Protein AF-A0AAE0L3C0-F1 (afdb_monomer)

pLDDT: mean 71.01, std 25.77, range [21.53, 97.56]

Organism: NCBI:txid36881

Secondary structure (DSSP, 8-state):
-----HHHHHHHHHHHHHHHHHHHHSSSTT-------------PPPP-----------------S---PPP--------------------------------------------PPPEE-TTT--EE---TTT--B--TT-TTS-B--S-PEEHHHHH--TT---EE-HHHHHHHHHHHHHHTTTT-PPPBPS-TT---B--HHHHTTTS-HHHHHHHHHHHHHHTEEE-TTT--EEE----HHHHHHHHH---HHHHHHHHHS-HHHHHHHHHHHHHHHTTSS-HHHHHHHHHHHTTTT--TTS-TTS--HHHHHIIIIIHHHT--SHHHHHHHHHHHHHHS-EEE-SSSTT-EEETTT--BS--TTS-HHHHHHHH--SS-EEE-TTT--EEE--SS-SEEE-TTS-EEE----TT----------------------

InterPro domains:
  IPR013083 Zinc finger, RING/FYVE/PHD-type [G3DSA:3.30.40.10] (114-226)
  IPR031127 E3 ubiquitin ligase RBR family [PTHR11685] (67-419)
  IPR044066 TRIAD supradomain [PS51873] (140-441)

Foldseek 3Di:
DDDDDPVVVVVLLVVVLVLLVVLVVLLVVLDDDDDDDDDDDDDDDDDDDDDDDDDDDDDDDDDDDDDDDDDDDDDDDDDDDDDDDDDDDDDDDDDDDDDDDDDDDDDDDDDDDDQDDWDAALQQRDTARPDPQVDFGDRVVPVPDTQNDPDWDAPCLFQVDPPQRHTHGLVSLQVLLLVVLVVLQLQLDFDADSHPPGRGGGFLVRSVVSYDVVSNVRSLVSLQNNQWAQDPPPRDIGGLFCDQVLLVCCSVCVDVVNSVVLSPQDPVLNVLLSVQSSCLLRVVHALLRSLVSLQVSLVVPDDPPDDQLAGDPVSVVCLSGPSLSSRNGSSSSSRNNSSNCQRNQFAADPVGRVWTARNQLRDTHDDPPDDSVRVCCVVCVDPQWDADPPPRRIDGDPDDAQWDQDSNRDIDGHDPPPVPPPPCPPPVPPVDDPDDDDDDD

Structure (mmCIF, N/CA/C/O backbone):
data_AF-A0AAE0L3C0-F1
#
_entry.id   AF-A0AAE0L3C0-F1
#
loop_
_atom_site.group_PDB
_atom_site.id
_atom_site.type_symbol
_atom_site.label_atom_id
_atom_site.label_alt_id
_atom_site.label_comp_id
_atom_site.label_asym_id
_atom_site.label_entity_id
_atom_site.label_seq_id
_atom_site.pdbx_PDB_ins_code
_atom_site.Cartn_x
_atom_site.Cartn_y
_atom_site.Cartn_z
_atom_site.occupancy
_atom_site.B_iso_or_equiv
_atom_site.auth_seq_id
_atom_site.auth_comp_id
_atom_site.auth_asym_id
_atom_site.auth_atom_id
_atom_site.pdbx_PDB_model_num
ATOM 1 N N . MET A 1 1 ? 23.518 35.040 -8.557 1.00 35.50 1 MET A N 1
ATOM 2 C CA . MET A 1 1 ? 23.294 33.969 -7.565 1.00 35.50 1 MET A CA 1
ATOM 3 C C . MET A 1 1 ? 22.701 34.643 -6.349 1.00 35.50 1 MET A C 1
ATOM 5 O O . MET A 1 1 ? 23.442 35.248 -5.585 1.00 35.50 1 MET A O 1
ATOM 9 N N . ASP A 1 2 ? 21.377 34.638 -6.245 1.00 33.22 2 ASP A N 1
ATOM 10 C CA . ASP A 1 2 ? 20.676 35.352 -5.181 1.00 33.22 2 ASP A CA 1
ATOM 11 C C . ASP A 1 2 ? 20.771 34.551 -3.884 1.00 33.22 2 ASP A C 1
ATOM 13 O O . ASP A 1 2 ? 20.356 33.393 -3.803 1.00 33.22 2 ASP A O 1
ATOM 17 N N . THR A 1 3 ? 21.385 35.152 -2.872 1.00 32.94 3 THR A N 1
ATOM 18 C CA . THR A 1 3 ? 21.560 34.553 -1.555 1.00 32.94 3 THR A CA 1
ATOM 19 C C . THR A 1 3 ? 20.223 34.570 -0.816 1.00 32.94 3 THR A C 1
ATOM 21 O O . THR A 1 3 ? 19.695 35.614 -0.437 1.00 32.94 3 THR A O 1
ATOM 24 N N . VAL A 1 4 ? 19.635 33.388 -0.620 1.00 37.94 4 VAL A N 1
ATOM 25 C CA . VAL A 1 4 ? 18.391 33.230 0.142 1.00 37.94 4 VAL A CA 1
ATOM 26 C C . VAL A 1 4 ? 18.637 33.623 1.602 1.00 37.94 4 VAL A C 1
ATOM 28 O O . VAL A 1 4 ? 19.515 33.078 2.269 1.00 37.94 4 VAL A O 1
ATOM 31 N N . SER A 1 5 ? 17.849 34.578 2.104 1.00 44.44 5 SER A N 1
ATOM 32 C CA . SER A 1 5 ? 17.976 35.108 3.465 1.00 44.44 5 SER A CA 1
ATOM 33 C C . SER A 1 5 ? 17.758 34.025 4.548 1.00 44.44 5 SER A C 1
ATOM 35 O O . SER A 1 5 ? 16.765 33.290 4.478 1.00 44.44 5 SER A O 1
ATOM 37 N N . PRO A 1 6 ? 18.607 33.946 5.596 1.00 40.56 6 PRO A N 1
ATOM 38 C CA . PRO A 1 6 ? 18.505 32.963 6.686 1.00 40.56 6 PRO A CA 1
ATOM 39 C C . PRO A 1 6 ? 17.155 32.947 7.424 1.00 40.56 6 PRO A C 1
ATOM 41 O O . PRO A 1 6 ? 16.765 31.932 8.005 1.00 40.56 6 PRO A O 1
ATOM 44 N N . THR A 1 7 ? 16.415 34.058 7.409 1.00 41.00 7 THR A N 1
ATOM 45 C CA . THR A 1 7 ? 15.085 34.173 8.027 1.00 41.00 7 THR A CA 1
ATOM 46 C C . THR A 1 7 ? 14.014 33.389 7.263 1.00 41.00 7 THR A C 1
ATOM 48 O O . THR A 1 7 ? 13.140 32.794 7.895 1.00 41.00 7 THR A O 1
ATOM 51 N N . ASN A 1 8 ? 14.127 33.282 5.932 1.00 46.22 8 ASN A N 1
ATOM 52 C CA . ASN A 1 8 ? 13.230 32.451 5.118 1.00 46.22 8 ASN A CA 1
ATOM 53 C C . ASN A 1 8 ? 13.437 30.955 5.387 1.00 46.22 8 ASN A C 1
ATOM 55 O O . ASN A 1 8 ? 12.475 30.189 5.384 1.00 46.22 8 ASN A O 1
ATOM 59 N N . VAL A 1 9 ? 14.667 30.543 5.709 1.00 40.47 9 VAL A N 1
ATOM 60 C CA . VAL A 1 9 ? 14.992 29.145 6.032 1.00 40.47 9 VAL A CA 1
ATOM 61 C C . VAL A 1 9 ? 14.349 28.716 7.357 1.00 40.47 9 VAL A C 1
ATOM 63 O O . VAL A 1 9 ? 13.777 27.630 7.442 1.00 40.47 9 VAL A O 1
ATOM 66 N N . LYS A 1 10 ? 14.358 29.579 8.385 1.00 39.03 10 LYS A N 1
ATOM 67 C CA . LYS A 1 10 ? 13.731 29.283 9.690 1.00 39.03 10 LYS A CA 1
ATOM 68 C C . LYS A 1 10 ? 12.203 29.211 9.613 1.00 39.03 10 LYS A C 1
ATOM 70 O O . LYS A 1 10 ? 11.610 28.311 10.206 1.00 39.03 10 LYS A O 1
ATOM 75 N N . HIS A 1 11 ? 11.569 30.115 8.863 1.00 41.06 11 HIS A N 1
ATOM 76 C CA . 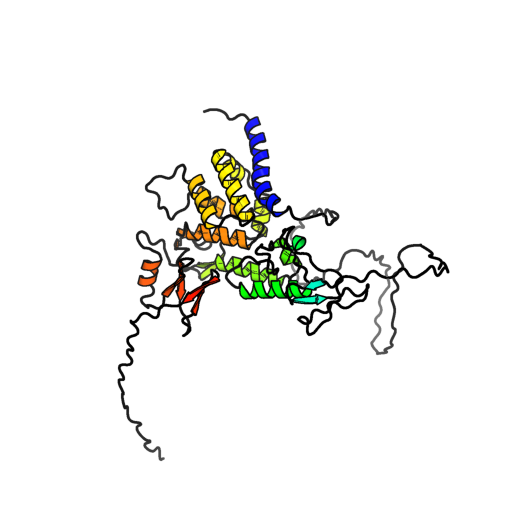HIS A 1 11 ? 10.115 30.101 8.671 1.00 41.06 11 HIS A CA 1
ATOM 77 C C . HIS A 1 11 ? 9.660 28.865 7.879 1.00 41.06 11 HIS A C 1
ATOM 79 O O . HIS A 1 11 ? 8.698 28.194 8.254 1.00 41.06 11 HIS A O 1
ATOM 85 N N . ALA A 1 12 ? 10.398 28.500 6.828 1.00 38.84 12 ALA A N 1
ATOM 86 C CA . ALA A 1 12 ? 10.096 27.319 6.028 1.00 38.84 12 ALA A CA 1
ATOM 87 C C . ALA A 1 12 ? 10.355 26.000 6.793 1.00 38.84 12 ALA A C 1
ATOM 89 O O . ALA A 1 12 ? 9.597 25.040 6.653 1.00 38.84 12 ALA A O 1
ATOM 90 N N . ALA A 1 13 ? 11.360 25.956 7.679 1.00 35.62 13 ALA A N 1
ATOM 91 C CA . ALA A 1 13 ? 11.596 24.814 8.567 1.00 35.62 13 ALA A CA 1
ATOM 92 C C . ALA A 1 13 ? 10.444 24.590 9.571 1.00 35.62 13 ALA A C 1
ATOM 94 O O . ALA A 1 13 ? 10.056 23.443 9.809 1.00 35.62 13 ALA A O 1
ATOM 95 N N . ALA A 1 14 ? 9.852 25.662 10.113 1.00 41.66 14 ALA A N 1
ATOM 96 C CA . ALA A 1 14 ? 8.689 25.579 11.001 1.00 41.66 14 ALA A CA 1
ATOM 97 C C . ALA A 1 14 ? 7.434 25.051 10.273 1.00 41.66 14 ALA A C 1
ATOM 99 O O . ALA A 1 14 ? 6.767 24.147 10.775 1.00 41.66 14 ALA A O 1
ATOM 100 N N . GLN A 1 15 ? 7.175 25.524 9.048 1.00 47.00 15 GLN A N 1
ATOM 101 C CA . GLN A 1 15 ? 6.066 25.053 8.203 1.00 47.00 15 GLN A CA 1
ATOM 102 C C . GLN A 1 15 ? 6.224 23.591 7.745 1.00 47.00 15 GLN A C 1
ATOM 104 O O . GLN A 1 15 ? 5.238 22.903 7.492 1.00 47.00 15 GLN A O 1
ATOM 109 N N . ASN A 1 16 ? 7.452 23.073 7.672 1.00 47.00 16 ASN A N 1
ATOM 110 C CA . ASN A 1 16 ? 7.720 21.679 7.305 1.00 47.00 16 ASN A CA 1
ATOM 111 C C . ASN A 1 16 ? 7.641 20.704 8.472 1.00 47.00 16 ASN A C 1
ATOM 113 O O . ASN A 1 16 ? 7.189 19.570 8.298 1.00 47.00 16 ASN A O 1
ATOM 117 N N . LEU A 1 17 ? 8.029 21.152 9.666 1.00 51.94 17 LEU A N 1
ATOM 118 C CA . LEU A 1 17 ? 7.668 20.447 10.883 1.00 51.94 17 LEU A CA 1
ATOM 119 C C . LEU A 1 17 ? 6.146 20.334 10.953 1.00 51.94 17 LEU A C 1
ATOM 121 O O . LEU A 1 17 ? 5.651 19.292 11.341 1.00 51.94 17 LEU A O 1
ATOM 125 N N . GLU A 1 18 ? 5.411 21.340 10.481 1.00 55.69 18 GLU A N 1
ATOM 126 C CA . GLU A 1 18 ? 3.962 21.286 10.325 1.00 55.69 18 GLU A CA 1
ATOM 127 C C . GLU A 1 18 ? 3.495 20.425 9.141 1.00 55.69 18 GLU A C 1
ATOM 129 O O . GLU A 1 18 ? 2.480 19.772 9.277 1.00 55.69 18 GLU A O 1
ATOM 134 N N . LEU A 1 19 ? 4.214 20.292 8.021 1.00 55.31 19 LEU A N 1
ATOM 135 C CA . LEU A 1 19 ? 3.891 19.310 6.971 1.00 55.31 19 LEU A CA 1
ATOM 136 C C . LEU A 1 19 ? 3.976 17.873 7.503 1.00 55.31 19 LEU A C 1
ATOM 138 O O . LEU A 1 19 ? 2.984 17.144 7.466 1.00 55.31 19 LEU A O 1
ATOM 142 N N . VAL A 1 20 ? 5.132 17.512 8.059 1.00 55.72 20 VAL A N 1
ATOM 143 C CA . VAL A 1 20 ? 5.413 16.203 8.668 1.00 55.72 20 VAL A CA 1
ATOM 144 C C . VAL A 1 20 ? 4.482 15.949 9.854 1.00 55.72 20 VAL A C 1
ATOM 146 O O . VAL A 1 20 ? 3.789 14.931 9.898 1.00 55.72 20 VAL A O 1
ATOM 149 N N . ARG A 1 21 ? 4.364 16.919 10.770 1.00 59.72 21 ARG A N 1
ATOM 150 C CA . ARG A 1 21 ? 3.410 16.840 11.881 1.00 59.72 21 ARG A CA 1
ATOM 151 C C . ARG A 1 21 ? 1.981 16.867 11.404 1.00 59.72 21 ARG A C 1
ATOM 153 O O . ARG A 1 21 ? 1.177 16.308 12.099 1.00 59.72 21 ARG A O 1
ATOM 160 N N . SER A 1 22 ? 1.606 17.473 10.287 1.00 60.03 22 SER A N 1
ATOM 161 C CA . SER A 1 22 ? 0.200 17.490 9.868 1.00 60.03 22 SER A CA 1
ATOM 162 C C . SER A 1 22 ? -0.225 16.187 9.210 1.00 60.03 22 SER A C 1
ATOM 164 O O . SER A 1 22 ? -1.389 15.827 9.319 1.00 60.03 22 SER A O 1
ATOM 166 N N . ILE A 1 23 ? 0.704 15.468 8.570 1.00 55.38 23 ILE A N 1
ATOM 167 C CA . ILE A 1 23 ? 0.464 14.091 8.128 1.00 55.38 23 ILE A CA 1
ATOM 168 C C . ILE A 1 23 ? 0.287 13.194 9.365 1.00 55.38 23 ILE A C 1
ATOM 170 O O . ILE A 1 23 ? -0.651 12.407 9.403 1.00 55.38 23 ILE A O 1
ATOM 174 N N . SER A 1 24 ? 1.107 13.385 10.406 1.00 55.22 24 SER A N 1
ATOM 175 C CA . SER A 1 24 ? 1.053 12.600 11.652 1.00 55.22 24 SER A CA 1
ATOM 176 C C . SER A 1 24 ? -0.049 13.029 12.652 1.00 55.22 24 SER A C 1
ATOM 178 O O . SER A 1 24 ? -0.658 12.189 13.301 1.00 55.22 24 SER A O 1
ATOM 180 N N . ALA A 1 25 ? -0.372 14.317 12.771 1.00 51.72 25 ALA A N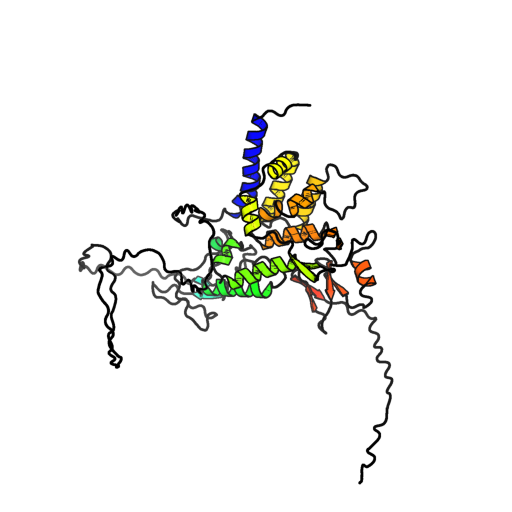 1
ATOM 181 C CA . ALA A 1 25 ? -1.296 14.887 13.763 1.00 51.72 25 ALA A CA 1
ATOM 182 C C . ALA A 1 25 ? -2.756 14.811 13.319 1.00 51.72 25 ALA A C 1
ATOM 184 O O . ALA A 1 25 ? -3.651 14.761 14.157 1.00 51.72 25 ALA A O 1
ATOM 185 N N . ASP A 1 26 ? -3.012 14.768 12.009 1.00 53.69 26 ASP A N 1
ATOM 186 C CA . ASP A 1 26 ? -4.341 14.423 11.509 1.00 53.69 26 ASP A CA 1
ATOM 187 C C . ASP A 1 26 ? -4.672 12.943 11.761 1.00 53.69 26 ASP A C 1
ATOM 189 O O . ASP A 1 26 ? -5.851 12.611 11.817 1.00 53.69 26 ASP A O 1
ATOM 193 N N . GLN A 1 27 ? -3.670 12.074 11.967 1.00 52.19 27 GLN A N 1
ATOM 194 C CA . GLN A 1 27 ? -3.889 10.685 12.385 1.00 52.19 27 GLN A CA 1
ATOM 195 C C . GLN A 1 27 ? -4.180 10.564 13.889 1.00 52.19 27 GLN A C 1
ATOM 197 O O . GLN A 1 27 ? -4.750 9.566 14.303 1.00 52.19 27 GLN A O 1
ATOM 202 N N . THR A 1 28 ? -3.797 11.523 14.742 1.00 52.44 28 THR A N 1
ATOM 203 C CA . THR A 1 28 ? -3.913 11.409 16.216 1.00 52.44 28 THR A CA 1
ATOM 204 C C . THR A 1 28 ? -5.085 12.175 16.839 1.00 52.44 28 THR A C 1
ATOM 206 O O . THR A 1 28 ? -5.247 12.138 18.059 1.00 52.44 28 THR A O 1
ATOM 209 N N . ARG A 1 29 ? -5.938 12.838 16.044 1.00 48.75 29 ARG A N 1
ATOM 210 C CA . ARG A 1 29 ? -7.023 13.712 16.541 1.00 48.75 29 ARG A CA 1
ATOM 211 C C . ARG A 1 29 ? -8.196 13.017 17.262 1.00 48.75 29 ARG A C 1
ATOM 213 O O . ARG A 1 29 ? -9.108 13.721 17.677 1.00 48.75 29 ARG A O 1
ATOM 220 N N . GLY A 1 30 ? -8.157 11.702 17.487 1.00 43.91 30 GLY A N 1
ATOM 221 C CA . GLY A 1 30 ? -9.170 10.955 18.251 1.00 43.91 30 GLY A CA 1
ATOM 222 C C . GLY A 1 30 ? -8.832 10.643 19.719 1.00 43.91 30 GLY A C 1
ATOM 223 O O . GLY A 1 30 ? -9.610 9.962 20.376 1.00 43.91 30 GLY A O 1
ATOM 224 N N . ASN A 1 31 ? -7.686 11.083 20.257 1.00 37.69 31 ASN A N 1
ATOM 225 C CA . ASN A 1 31 ? -7.240 10.646 21.588 1.00 37.69 31 ASN A CA 1
ATOM 226 C C . ASN A 1 31 ? -7.593 11.670 22.689 1.00 37.69 31 ASN A C 1
ATOM 228 O O . ASN A 1 31 ? -6.798 12.554 23.017 1.00 37.69 31 ASN A O 1
ATOM 232 N N . THR A 1 32 ? -8.787 11.565 23.275 1.00 37.44 32 THR A N 1
ATOM 233 C CA . THR A 1 32 ? -9.122 12.231 24.543 1.00 37.44 32 THR A CA 1
ATOM 234 C C . THR A 1 32 ? -8.369 11.550 25.694 1.00 37.44 32 THR A C 1
ATOM 236 O O . THR A 1 32 ? -8.568 10.384 26.005 1.00 37.44 32 THR A O 1
ATOM 239 N N . THR A 1 33 ? -7.443 12.307 26.285 1.00 35.31 33 THR A N 1
ATOM 240 C CA . THR A 1 33 ? -6.626 12.061 27.490 1.00 35.31 33 THR A CA 1
ATOM 241 C C . THR A 1 33 ? -6.939 10.814 28.338 1.00 35.31 33 THR A C 1
ATOM 243 O O . THR A 1 33 ? -7.758 10.873 29.254 1.00 35.31 33 THR A O 1
ATOM 246 N N . LEU A 1 34 ? -6.138 9.756 28.171 1.00 33.50 34 LEU A N 1
ATOM 247 C CA . LEU A 1 34 ? -5.686 8.919 29.289 1.00 33.50 34 LEU A CA 1
ATOM 248 C C . LEU A 1 34 ? -4.335 9.480 29.756 1.00 33.50 34 LEU A C 1
ATOM 250 O O . LEU A 1 34 ? -3.387 9.573 28.978 1.00 33.50 34 LEU A O 1
ATOM 254 N N . LYS A 1 35 ? -4.264 9.950 31.007 1.00 29.67 35 LYS A N 1
ATOM 255 C CA . LYS A 1 35 ? -3.024 10.456 31.614 1.00 29.67 35 LYS A CA 1
ATOM 256 C C . LYS A 1 35 ? -2.080 9.283 31.890 1.00 29.67 35 LYS A C 1
ATOM 258 O O . LYS A 1 35 ? -2.238 8.607 32.900 1.00 29.67 35 LYS A O 1
ATOM 263 N N . GLU A 1 36 ? -1.070 9.094 31.051 1.00 35.19 36 GLU A N 1
ATOM 264 C CA . GLU A 1 36 ? 0.116 8.313 31.414 1.00 35.19 36 GLU A CA 1
ATOM 265 C C . GLU A 1 36 ? 1.206 9.248 31.963 1.00 35.19 36 GLU A C 1
ATOM 267 O O . GLU A 1 36 ? 1.514 10.293 31.384 1.00 35.19 36 GLU A O 1
ATOM 272 N N . ALA A 1 37 ? 1.763 8.897 33.124 1.00 28.55 37 ALA A N 1
ATOM 273 C CA . ALA A 1 37 ? 2.851 9.631 33.763 1.00 28.55 37 ALA A CA 1
ATOM 274 C C . ALA A 1 37 ? 4.198 9.321 33.075 1.00 28.55 37 ALA A C 1
ATOM 276 O O . ALA A 1 37 ? 4.478 8.156 32.788 1.00 28.55 37 ALA A O 1
ATOM 277 N N . PRO A 1 38 ? 5.078 10.312 32.832 1.00 36.06 38 PRO A N 1
ATOM 278 C CA . PRO A 1 38 ? 6.334 10.063 32.132 1.00 36.06 38 PRO A CA 1
ATOM 279 C C . PRO A 1 38 ? 7.411 9.512 33.079 1.00 36.06 38 PRO A C 1
ATOM 281 O O . PRO A 1 38 ? 7.953 10.239 33.912 1.00 36.06 38 PRO A O 1
ATOM 284 N N . ALA A 1 39 ? 7.797 8.248 32.900 1.00 30.11 39 ALA A N 1
ATOM 285 C CA . ALA A 1 39 ? 9.027 7.703 33.471 1.00 30.11 39 ALA A CA 1
ATOM 286 C C . ALA A 1 39 ? 10.207 7.975 32.520 1.00 30.11 39 ALA A C 1
ATOM 288 O O . ALA A 1 39 ? 10.346 7.343 31.474 1.00 30.11 39 ALA A O 1
ATOM 289 N N . LYS A 1 40 ? 11.083 8.920 32.880 1.00 34.19 40 LYS A N 1
ATOM 290 C CA . LYS A 1 40 ? 12.388 9.099 32.222 1.00 34.19 40 LYS A CA 1
ATOM 291 C C . LYS A 1 40 ? 13.360 8.041 32.752 1.00 34.19 40 LYS A C 1
ATOM 293 O O . LYS A 1 40 ? 13.711 8.080 33.927 1.00 34.19 40 LYS A O 1
ATOM 298 N N . LYS A 1 41 ? 13.839 7.136 31.895 1.00 31.58 41 LYS A N 1
ATOM 299 C CA . LYS A 1 41 ? 15.049 6.337 32.152 1.00 31.58 41 LYS A CA 1
ATOM 300 C C . LYS A 1 41 ? 16.166 6.821 31.233 1.00 31.58 41 LYS A C 1
ATOM 302 O O . LYS A 1 41 ? 16.060 6.716 30.016 1.00 31.58 41 LYS A O 1
ATOM 307 N N . THR A 1 42 ? 17.230 7.342 31.832 1.00 29.23 42 THR A N 1
ATOM 308 C CA . THR A 1 42 ? 18.511 7.601 31.170 1.00 29.23 42 THR A CA 1
ATOM 309 C C . THR A 1 42 ? 19.367 6.352 31.353 1.00 29.23 42 THR A C 1
ATOM 311 O O . THR A 1 42 ? 19.624 5.957 32.488 1.00 29.23 42 THR A O 1
ATOM 314 N N . VAL A 1 43 ? 19.773 5.704 30.262 1.00 26.92 43 VAL A N 1
ATOM 315 C CA . VAL A 1 43 ? 20.733 4.592 30.294 1.00 26.92 43 VAL A CA 1
ATOM 316 C C . VAL A 1 43 ? 22.094 5.152 29.906 1.00 26.92 43 VAL A C 1
ATOM 318 O O . VAL A 1 43 ? 22.275 5.607 28.779 1.00 26.92 43 VAL A O 1
ATOM 321 N N . THR A 1 44 ? 23.040 5.130 30.840 1.00 26.84 44 THR A N 1
ATOM 322 C CA . THR A 1 44 ? 24.453 5.403 30.568 1.00 26.84 44 THR A CA 1
ATOM 323 C C . THR A 1 44 ? 25.146 4.062 30.354 1.00 26.84 44 THR A C 1
ATOM 325 O O . THR A 1 44 ? 25.133 3.218 31.248 1.00 26.84 44 THR A O 1
ATOM 328 N N . VAL A 1 45 ? 25.721 3.847 29.172 1.00 27.61 45 VAL A N 1
ATOM 329 C CA . VAL A 1 45 ? 26.538 2.664 28.870 1.00 27.61 45 VAL A CA 1
ATOM 330 C C . VAL A 1 45 ? 27.969 2.958 29.316 1.00 27.61 45 VAL A C 1
ATOM 332 O O . VAL A 1 45 ? 28.567 3.926 28.852 1.00 27.61 45 VAL A O 1
ATOM 335 N N . LEU A 1 46 ? 28.501 2.144 30.228 1.00 25.80 46 LEU A N 1
ATOM 336 C CA . LEU A 1 46 ? 29.930 2.081 30.534 1.00 25.80 46 LEU A CA 1
ATOM 337 C C . LEU A 1 46 ? 30.502 0.844 29.835 1.00 25.80 46 LEU A C 1
ATOM 339 O O . LEU A 1 46 ? 30.025 -0.268 30.058 1.00 25.80 46 LEU A O 1
ATOM 343 N N . GLU A 1 47 ? 31.500 1.053 28.981 1.00 27.69 47 GLU A N 1
ATOM 344 C CA . GLU A 1 47 ? 32.282 -0.016 28.358 1.00 27.69 47 GLU A CA 1
ATOM 345 C C . GLU A 1 47 ? 33.236 -0.638 29.389 1.00 27.69 47 GLU A C 1
ATOM 347 O O . GLU A 1 47 ? 33.897 0.075 30.147 1.00 27.69 47 GLU A O 1
ATOM 352 N N . ALA A 1 48 ? 33.318 -1.971 29.413 1.00 29.72 48 ALA A N 1
ATOM 353 C CA . ALA A 1 48 ? 34.308 -2.718 30.185 1.00 29.72 48 ALA A CA 1
ATOM 354 C C . ALA A 1 48 ? 35.374 -3.312 29.242 1.00 29.72 48 ALA A C 1
ATOM 356 O O . ALA A 1 48 ? 35.028 -3.743 28.138 1.00 29.72 48 ALA A O 1
ATOM 357 N N . PRO A 1 49 ? 36.658 -3.348 29.645 1.00 34.44 49 PRO A N 1
ATOM 358 C CA . PRO A 1 49 ? 37.744 -3.799 28.788 1.00 34.44 49 PRO A CA 1
ATOM 359 C C . PRO A 1 49 ? 37.861 -5.330 28.737 1.00 34.44 49 PRO A C 1
ATOM 361 O O . PRO A 1 49 ? 37.422 -6.055 29.627 1.00 34.44 49 PRO A O 1
ATOM 364 N N . ALA A 1 50 ? 38.486 -5.794 27.656 1.00 37.03 50 ALA A N 1
ATOM 365 C CA . ALA A 1 50 ? 38.659 -7.186 27.264 1.00 37.03 50 ALA A CA 1
ATOM 366 C C . ALA A 1 50 ? 39.514 -8.030 28.232 1.00 37.03 50 ALA A C 1
ATOM 368 O O . ALA A 1 50 ? 40.562 -7.581 28.694 1.00 37.03 50 ALA A O 1
ATOM 369 N N . GLY A 1 51 ? 39.137 -9.304 28.424 1.00 32.28 51 GLY A N 1
ATOM 370 C CA . GLY A 1 51 ? 40.037 -10.317 28.987 1.00 32.28 51 GLY A CA 1
ATOM 371 C C . GLY A 1 51 ? 39.393 -11.642 29.430 1.00 32.28 51 GLY A C 1
ATOM 372 O O . GLY A 1 51 ? 38.820 -11.707 30.504 1.00 32.28 51 GLY A O 1
ATOM 373 N N . HIS A 1 52 ? 39.609 -12.690 28.624 1.00 32.22 52 HIS A N 1
ATOM 374 C CA . HIS A 1 52 ? 39.735 -14.128 28.954 1.00 32.22 52 HIS A CA 1
ATOM 375 C C . HIS A 1 52 ? 38.563 -14.953 29.555 1.00 32.22 52 HIS A C 1
ATOM 377 O O . HIS A 1 52 ? 38.235 -14.895 30.731 1.00 32.22 52 HIS A O 1
ATOM 383 N N . SER A 1 53 ? 38.044 -15.834 28.683 1.00 34.50 53 SER A N 1
ATOM 384 C CA . SER A 1 53 ? 37.652 -17.253 28.844 1.00 34.50 53 SER A CA 1
ATOM 385 C C . SER A 1 53 ? 37.289 -17.829 30.227 1.00 34.50 53 SER A C 1
ATOM 387 O O . SER A 1 53 ? 38.175 -18.121 31.029 1.00 34.50 53 SER A O 1
ATOM 389 N N . SER A 1 54 ? 36.022 -18.227 30.399 1.00 30.86 54 SER A N 1
ATOM 390 C CA . SER A 1 54 ? 35.586 -19.623 30.643 1.00 30.86 54 SER A CA 1
ATOM 391 C C . SER A 1 54 ? 34.056 -19.701 30.743 1.00 30.86 54 SER A C 1
ATOM 393 O O . SER A 1 54 ? 33.404 -18.746 31.153 1.00 30.86 54 SER A O 1
ATOM 395 N N . GLY A 1 55 ? 33.482 -20.821 30.298 1.00 36.62 55 GLY A N 1
ATOM 396 C CA . GLY A 1 55 ? 32.044 -20.998 30.107 1.00 36.62 55 GLY A CA 1
ATOM 397 C C . GLY A 1 55 ? 31.205 -20.934 31.385 1.00 36.62 55 GLY A C 1
ATOM 398 O O . GLY A 1 55 ? 31.491 -21.615 32.363 1.00 36.62 55 GLY A O 1
ATOM 399 N N . MET A 1 56 ? 30.104 -20.184 31.315 1.00 26.12 56 MET A N 1
ATOM 400 C CA . MET A 1 56 ? 28.921 -20.333 32.164 1.00 26.12 56 MET A CA 1
ATOM 401 C C . MET A 1 56 ? 27.679 -20.023 31.321 1.00 26.12 56 MET A C 1
ATOM 403 O O . MET A 1 56 ? 27.598 -18.976 30.680 1.00 26.12 56 MET A O 1
ATOM 407 N N . GLN A 1 57 ? 26.705 -20.935 31.319 1.00 29.91 57 GLN A N 1
ATOM 408 C CA . GLN A 1 57 ? 25.353 -20.654 30.839 1.00 29.91 57 GLN A CA 1
ATOM 409 C C . GLN A 1 57 ? 24.649 -19.761 31.865 1.00 29.91 57 GLN A C 1
ATOM 411 O O . GLN A 1 57 ? 24.495 -20.145 33.023 1.00 29.91 57 GLN A O 1
ATOM 416 N N . VAL A 1 58 ? 24.200 -18.581 31.437 1.00 24.92 58 VAL A N 1
ATOM 417 C CA . VAL A 1 58 ? 23.346 -17.707 32.245 1.00 24.92 58 VAL A CA 1
ATOM 418 C C . VAL A 1 58 ? 21.918 -17.814 31.724 1.00 24.92 58 VAL A C 1
ATOM 420 O O . VAL A 1 58 ? 21.602 -17.347 30.633 1.00 24.92 58 VAL A O 1
ATOM 423 N N . VAL A 1 59 ? 21.046 -18.417 32.531 1.00 24.81 59 VAL A N 1
ATOM 424 C CA . VAL A 1 59 ? 19.592 -18.297 32.400 1.00 24.81 59 VAL A CA 1
ATOM 425 C C . VAL A 1 59 ? 19.183 -17.008 33.112 1.00 24.81 59 VAL A C 1
ATOM 427 O O . VAL A 1 59 ? 19.152 -16.955 34.340 1.00 24.81 59 VAL A O 1
ATOM 430 N N . THR A 1 60 ? 18.878 -15.947 32.367 1.00 24.84 60 THR A N 1
ATOM 431 C CA . THR A 1 60 ? 18.319 -14.712 32.932 1.00 24.84 60 THR A CA 1
ATOM 432 C C . THR A 1 60 ? 16.792 -14.796 32.981 1.00 24.84 60 THR A C 1
ATOM 434 O O . THR A 1 60 ? 16.099 -14.592 31.989 1.00 24.84 60 THR A O 1
ATOM 437 N N . ARG A 1 61 ? 16.238 -15.057 34.173 1.00 23.75 61 ARG A N 1
ATOM 438 C CA . ARG A 1 61 ? 14.863 -14.656 34.515 1.00 23.75 61 ARG A CA 1
ATOM 439 C C . ARG A 1 61 ? 14.907 -13.225 35.050 1.00 23.75 61 ARG A C 1
ATOM 441 O O . ARG A 1 61 ? 15.600 -12.948 36.022 1.00 23.75 61 ARG A O 1
ATOM 448 N N . SER A 1 62 ? 14.180 -12.323 34.399 1.00 24.14 62 SER A N 1
ATOM 449 C CA . SER A 1 62 ? 14.041 -10.930 34.824 1.00 24.14 62 SER A CA 1
ATOM 450 C C . SER A 1 62 ? 13.091 -10.855 36.025 1.00 24.14 62 SER A C 1
ATOM 452 O O . SER A 1 62 ? 11.917 -11.198 35.904 1.00 24.14 62 SER A O 1
ATOM 454 N N . LEU A 1 63 ? 13.605 -10.443 37.187 1.00 26.62 63 LEU A N 1
ATOM 455 C CA . LEU A 1 63 ? 12.813 -10.042 38.350 1.00 26.62 63 LEU A CA 1
ATOM 456 C C . LEU A 1 63 ? 12.987 -8.533 38.550 1.00 26.62 63 LEU A C 1
ATOM 458 O O . LEU A 1 63 ? 14.099 -8.007 38.490 1.00 26.62 63 LEU A O 1
ATOM 462 N N . SER A 1 64 ? 11.864 -7.844 38.740 1.00 28.94 64 SER A N 1
ATOM 463 C CA . SER A 1 64 ? 11.767 -6.398 38.927 1.00 28.94 64 SER A CA 1
ATOM 464 C C . SER A 1 64 ? 12.466 -5.935 40.206 1.00 28.94 64 SER A C 1
ATOM 466 O O . SER A 1 64 ? 12.323 -6.529 41.272 1.00 28.94 64 SER A O 1
ATOM 468 N N . SER A 1 65 ? 13.211 -4.842 40.088 1.00 31.86 65 SER A N 1
ATOM 469 C CA . SER A 1 65 ? 14.079 -4.271 41.111 1.00 31.86 65 SER A CA 1
ATOM 470 C C . SER A 1 65 ? 13.321 -3.441 42.155 1.00 31.86 65 SER A C 1
ATOM 472 O O . SER A 1 65 ? 13.248 -2.232 41.989 1.00 31.86 65 SER A O 1
ATOM 474 N N . GLU A 1 66 ? 12.837 -4.053 43.237 1.00 34.97 66 GLU A N 1
ATOM 475 C CA . GLU A 1 66 ? 12.657 -3.397 44.548 1.00 34.97 66 GLU A CA 1
ATOM 476 C C . GLU A 1 66 ? 12.757 -4.443 45.674 1.00 34.97 66 GLU A C 1
ATOM 478 O O . GLU A 1 66 ? 11.761 -5.004 46.112 1.00 34.97 66 GLU A O 1
ATOM 483 N N . CYS A 1 67 ? 13.976 -4.735 46.140 1.00 24.48 67 CYS A N 1
ATOM 484 C CA . CYS A 1 67 ? 14.225 -5.350 47.450 1.00 24.48 67 CYS A CA 1
ATOM 485 C C . CYS A 1 67 ? 15.677 -5.083 47.874 1.00 24.48 67 CYS A C 1
ATOM 487 O O . CYS A 1 67 ? 16.618 -5.544 47.230 1.00 24.48 67 CYS A O 1
ATOM 489 N N . ARG A 1 68 ? 15.869 -4.329 48.964 1.00 24.92 68 ARG A N 1
ATOM 490 C CA . ARG A 1 68 ? 17.155 -4.236 49.672 1.00 24.92 68 ARG A CA 1
ATOM 491 C C . ARG A 1 68 ? 17.244 -5.410 50.646 1.00 24.92 68 ARG A C 1
ATOM 493 O O . ARG A 1 68 ? 16.483 -5.454 51.606 1.00 24.92 68 ARG A O 1
ATOM 500 N N . LEU A 1 69 ? 18.179 -6.327 50.413 1.00 22.67 69 LEU A N 1
ATOM 501 C CA . LEU A 1 69 ? 18.558 -7.366 51.370 1.00 22.67 69 LEU A CA 1
ATOM 502 C C . LEU A 1 69 ? 19.875 -6.972 52.042 1.00 22.67 69 LEU A C 1
ATOM 504 O O . LEU A 1 69 ? 20.884 -6.758 51.372 1.00 22.67 69 LEU A O 1
ATOM 508 N N . THR A 1 70 ? 19.854 -6.880 53.368 1.00 24.14 70 THR A N 1
ATOM 509 C CA . THR A 1 70 ? 21.051 -6.750 54.204 1.00 24.14 70 THR A CA 1
ATOM 510 C C . THR A 1 70 ? 21.545 -8.158 54.532 1.00 24.14 70 THR A C 1
ATOM 512 O O . THR A 1 70 ? 20.798 -8.947 55.105 1.00 24.14 70 THR A O 1
ATOM 515 N N . LEU A 1 71 ? 22.782 -8.492 54.159 1.00 23.19 71 LEU A N 1
ATOM 516 C CA . LEU A 1 71 ? 23.392 -9.788 54.465 1.00 23.19 71 LEU A CA 1
ATOM 517 C C . LEU A 1 71 ? 24.063 -9.750 55.846 1.00 23.19 71 LEU A C 1
ATOM 519 O O . LEU A 1 71 ? 24.882 -8.874 56.115 1.00 23.19 71 LEU A O 1
ATOM 523 N N . VAL A 1 72 ? 23.746 -10.732 56.692 1.00 25.03 72 VAL A N 1
ATOM 524 C CA . VAL A 1 72 ? 24.491 -11.068 57.917 1.00 25.03 72 VAL A CA 1
ATOM 525 C C . VAL A 1 72 ? 25.177 -12.420 57.677 1.00 25.03 72 VAL A C 1
ATOM 527 O O . VAL A 1 72 ? 24.519 -13.331 57.172 1.00 25.03 72 VAL A O 1
ATOM 530 N N . PRO A 1 73 ? 26.475 -12.589 57.987 1.00 26.55 73 PRO A N 1
ATOM 531 C CA . PRO A 1 73 ? 27.184 -13.828 57.688 1.00 26.55 73 PRO A CA 1
ATOM 532 C C . PRO A 1 73 ? 26.865 -14.915 58.726 1.00 26.55 73 PRO A C 1
ATOM 534 O O . PRO A 1 73 ? 27.169 -14.764 59.908 1.00 26.55 73 PRO A O 1
ATOM 537 N N . GLY A 1 74 ? 26.289 -16.032 58.275 1.00 26.53 74 GLY A N 1
ATOM 538 C CA . GLY A 1 74 ? 26.120 -17.261 59.055 1.00 26.53 74 GLY A CA 1
ATOM 539 C C . GLY A 1 74 ? 26.802 -18.442 58.362 1.00 26.53 74 GLY A C 1
ATOM 540 O O . GLY A 1 74 ? 26.609 -18.653 57.167 1.00 26.53 74 GLY A O 1
ATOM 541 N N . LYS A 1 75 ? 27.628 -19.185 59.110 1.00 27.28 75 LYS A N 1
ATOM 542 C CA . LYS A 1 75 ? 28.307 -20.421 58.680 1.00 27.28 75 LYS A CA 1
ATOM 543 C C . LYS A 1 75 ? 27.288 -21.510 58.313 1.00 27.28 75 LYS A C 1
ATOM 545 O O . LYS A 1 75 ? 26.331 -21.712 59.054 1.00 27.28 75 LYS A O 1
ATOM 550 N N . MET A 1 76 ? 27.535 -22.236 57.221 1.00 28.11 76 MET A N 1
ATOM 551 C CA . MET A 1 76 ? 26.796 -23.447 56.844 1.00 28.11 76 MET A CA 1
ATOM 552 C C . MET A 1 76 ? 27.570 -24.702 57.267 1.00 28.11 76 MET A C 1
ATOM 554 O O . MET A 1 76 ? 28.741 -24.844 56.921 1.00 28.11 76 MET A O 1
ATOM 558 N N . GLU A 1 77 ? 26.886 -25.618 57.950 1.00 33.53 77 GLU A N 1
ATOM 559 C CA . GLU A 1 77 ? 27.227 -27.045 58.032 1.00 33.53 77 GLU A CA 1
ATOM 560 C C . GLU A 1 77 ? 26.089 -27.868 57.394 1.00 33.53 77 GLU A C 1
ATOM 562 O O . GLU A 1 77 ? 24.950 -27.388 57.352 1.00 33.53 77 GLU A O 1
ATOM 567 N N . PRO A 1 78 ? 26.368 -29.069 56.850 1.00 36.97 78 PRO A N 1
ATOM 568 C CA . PRO A 1 78 ? 25.407 -29.825 56.057 1.00 36.97 78 PRO A CA 1
ATOM 569 C C . PRO A 1 78 ? 24.544 -30.736 56.939 1.00 36.97 78 PRO A C 1
ATOM 571 O O . PRO A 1 78 ? 25.061 -31.412 57.825 1.00 36.97 78 PRO A O 1
ATOM 574 N N . VAL A 1 79 ? 23.240 -30.811 56.657 1.00 33.47 79 VAL A N 1
ATOM 575 C CA . VAL A 1 79 ? 22.347 -31.821 57.247 1.00 33.47 79 VAL A CA 1
ATOM 576 C C . VAL A 1 79 ? 21.533 -32.504 56.150 1.00 33.47 79 VAL A C 1
ATOM 578 O O . VAL A 1 79 ? 20.984 -31.854 55.259 1.00 33.47 79 VAL A O 1
ATOM 581 N N . GLU A 1 80 ? 21.527 -33.833 56.240 1.00 33.53 80 GLU A N 1
ATOM 582 C CA . GLU A 1 80 ? 20.867 -34.820 55.388 1.00 33.53 80 GLU A CA 1
ATOM 583 C C . GLU A 1 80 ? 19.332 -34.743 55.376 1.00 33.53 80 GLU A C 1
ATOM 585 O O . GLU A 1 80 ? 18.677 -34.177 56.251 1.00 33.53 80 GLU A O 1
ATOM 590 N N . ALA A 1 81 ? 18.775 -35.368 54.340 1.00 37.62 81 ALA A N 1
ATOM 591 C CA . ALA A 1 81 ? 17.367 -35.414 53.984 1.00 37.62 81 ALA A CA 1
ATOM 592 C C . ALA A 1 81 ? 16.516 -36.363 54.851 1.00 37.62 81 ALA A C 1
ATOM 594 O O . ALA A 1 81 ? 16.895 -37.510 55.068 1.00 37.62 81 ALA A O 1
ATOM 595 N N . ALA A 1 82 ? 15.296 -35.930 55.196 1.00 32.78 82 ALA A N 1
ATOM 596 C CA . ALA A 1 82 ? 14.107 -36.781 55.350 1.00 32.78 82 ALA A CA 1
ATOM 597 C C . ALA A 1 82 ? 12.806 -35.935 55.324 1.00 32.78 82 ALA A C 1
ATOM 599 O O . ALA A 1 82 ? 12.859 -34.736 55.606 1.00 32.78 82 ALA A O 1
ATOM 600 N N . PRO A 1 83 ? 11.639 -36.517 54.966 1.00 47.19 83 PRO A N 1
ATOM 601 C CA . PRO A 1 83 ? 10.480 -35.778 54.459 1.00 47.19 83 PRO A CA 1
ATOM 602 C C . PRO A 1 83 ? 9.354 -35.625 55.491 1.00 47.19 83 PRO A C 1
ATOM 604 O O . PRO A 1 83 ? 8.953 -36.606 56.108 1.00 47.19 83 PRO A O 1
ATOM 607 N N . VAL A 1 84 ? 8.758 -34.430 55.607 1.00 32.44 84 VAL A N 1
ATOM 608 C CA . VAL A 1 84 ? 7.469 -34.232 56.300 1.00 32.44 84 VAL A CA 1
ATOM 609 C C . VAL A 1 84 ? 6.695 -33.062 55.671 1.00 32.44 84 VAL A C 1
ATOM 611 O O . VAL A 1 84 ? 7.166 -31.929 55.638 1.00 32.44 84 VAL A O 1
ATOM 614 N N . THR A 1 85 ? 5.481 -33.335 55.187 1.00 39.38 85 THR A N 1
ATOM 615 C CA . THR A 1 85 ? 4.431 -32.342 54.879 1.00 39.38 85 THR A CA 1
ATOM 616 C C . THR A 1 85 ? 3.906 -31.690 56.161 1.00 39.38 85 THR A C 1
ATOM 618 O O . THR A 1 85 ? 3.703 -32.412 57.138 1.00 39.38 85 THR A O 1
ATOM 621 N N . PRO A 1 86 ? 3.521 -30.400 56.155 1.00 36.66 86 PRO A N 1
ATOM 622 C CA . PRO A 1 86 ? 2.082 -30.143 56.290 1.00 36.66 86 PRO A CA 1
ATOM 623 C C . PRO A 1 86 ? 1.551 -28.892 55.565 1.00 36.66 86 PRO A C 1
ATOM 625 O O . PRO A 1 86 ? 2.256 -27.938 55.249 1.00 36.66 86 PRO A O 1
ATOM 628 N N . LYS A 1 87 ? 0.231 -28.931 55.360 1.00 36.59 87 LYS A N 1
ATOM 629 C CA . LYS A 1 87 ? -0.669 -27.840 54.970 1.00 36.59 87 LYS A CA 1
ATOM 630 C C . LYS A 1 87 ? -0.472 -26.594 55.842 1.00 36.59 87 LYS A C 1
ATOM 632 O O . LYS A 1 87 ? -0.585 -26.714 57.054 1.00 36.59 87 LYS A O 1
ATOM 637 N N . PHE A 1 88 ? -0.382 -25.418 55.224 1.00 28.30 88 PHE A N 1
ATOM 638 C CA . PHE A 1 88 ? -0.947 -24.177 55.765 1.00 28.30 88 PHE A CA 1
ATOM 639 C C . PHE A 1 88 ? -1.415 -23.280 54.615 1.00 28.30 88 PHE A C 1
ATOM 641 O O . PHE A 1 88 ? -0.649 -22.933 53.720 1.00 28.30 88 PHE A O 1
ATOM 648 N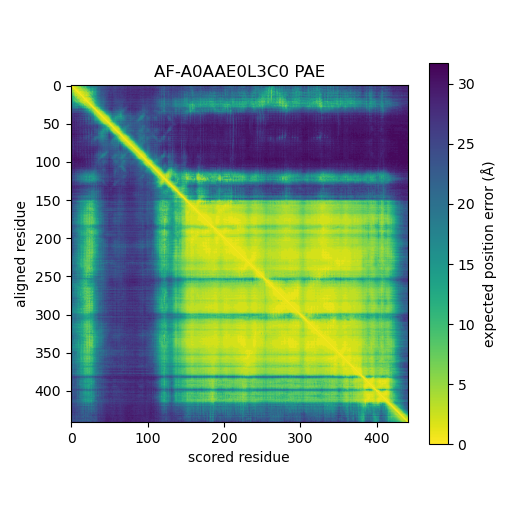 N . ALA A 1 89 ? -2.699 -22.929 54.650 1.00 32.28 89 ALA A N 1
ATOM 649 C CA . ALA A 1 89 ? -3.250 -21.812 53.906 1.00 32.28 89 ALA A CA 1
ATOM 650 C C . ALA A 1 89 ? -2.816 -20.521 54.610 1.00 32.28 89 ALA A C 1
ATOM 652 O O . ALA A 1 89 ? -3.085 -20.351 55.798 1.00 32.28 89 ALA A O 1
ATOM 653 N N . ALA A 1 90 ? -2.153 -19.625 53.884 1.00 26.09 90 ALA A N 1
ATOM 654 C CA . ALA A 1 90 ? -1.893 -18.265 54.333 1.00 26.09 90 ALA A CA 1
ATOM 655 C C . ALA A 1 90 ? -2.634 -17.305 53.399 1.00 26.09 90 ALA A C 1
ATOM 657 O O . ALA A 1 90 ? -2.274 -17.139 52.235 1.00 26.09 90 ALA A O 1
ATOM 658 N N . SER A 1 91 ? -3.703 -16.702 53.914 1.00 24.97 91 SER A N 1
ATOM 659 C CA . SER A 1 91 ? -4.348 -15.532 53.329 1.00 24.97 91 SER A CA 1
ATOM 660 C C . SER A 1 91 ? -3.448 -14.316 53.544 1.00 24.97 91 SER A C 1
ATOM 662 O O . SER A 1 91 ? -3.159 -13.954 54.685 1.00 24.97 91 SER A O 1
ATOM 664 N N . VAL A 1 92 ? -3.010 -13.681 52.460 1.00 22.27 92 VAL A N 1
ATOM 665 C CA . VAL A 1 92 ? -2.314 -12.391 52.506 1.00 22.27 92 VAL A CA 1
ATOM 666 C C . VAL A 1 92 ? -3.364 -11.286 52.438 1.00 22.27 92 VAL A C 1
ATOM 668 O O . VAL A 1 92 ? -3.995 -11.083 51.404 1.00 22.27 92 VAL A O 1
ATOM 671 N N . THR A 1 93 ? -3.549 -10.576 53.547 1.00 24.19 93 THR A N 1
ATOM 672 C CA . THR A 1 93 ? -4.327 -9.335 53.608 1.00 24.19 93 THR A CA 1
ATOM 673 C C . THR A 1 93 ? -3.375 -8.166 53.373 1.00 24.19 93 THR A C 1
ATOM 675 O O . THR A 1 93 ? -2.471 -7.935 54.173 1.00 24.19 93 THR A O 1
ATOM 678 N N . LEU A 1 94 ? -3.565 -7.428 52.278 1.00 21.53 94 LEU A N 1
ATOM 679 C CA . LEU A 1 94 ? -2.908 -6.142 52.040 1.00 21.53 94 LEU A CA 1
ATOM 680 C C . LEU A 1 94 ? -3.772 -5.032 52.648 1.00 21.53 94 LEU A C 1
ATOM 682 O O . LEU A 1 94 ? -4.873 -4.769 52.170 1.00 21.53 94 LEU A O 1
ATOM 686 N N . THR A 1 95 ? -3.277 -4.377 53.694 1.00 25.61 95 THR A N 1
ATOM 687 C CA . THR A 1 95 ? -3.846 -3.134 54.227 1.00 25.61 95 THR A CA 1
ATOM 688 C C . THR A 1 95 ? -3.105 -1.935 53.645 1.00 25.61 95 THR A C 1
ATOM 690 O O . THR A 1 95 ? -1.884 -1.831 53.744 1.00 25.61 95 THR A O 1
ATOM 693 N N . TYR A 1 96 ? -3.858 -1.006 53.057 1.00 22.47 96 TYR A N 1
ATOM 694 C CA . TYR A 1 96 ? -3.379 0.302 52.619 1.00 22.47 96 TYR A CA 1
ATOM 695 C C . TYR A 1 96 ? -4.322 1.374 53.175 1.00 22.47 96 TYR A C 1
ATOM 697 O O . TYR A 1 96 ? -5.507 1.372 52.860 1.00 22.47 96 TYR A O 1
ATOM 705 N N . GLY A 1 97 ? -3.783 2.306 53.965 1.00 29.80 97 GLY A N 1
ATOM 706 C CA . GLY A 1 97 ? -4.433 3.584 54.274 1.00 29.80 97 GLY A CA 1
ATOM 707 C C . GLY A 1 97 ? -5.326 3.612 55.520 1.00 29.80 97 GLY A C 1
ATOM 708 O O . GLY A 1 97 ? -6.341 2.933 55.616 1.00 29.80 97 GLY A O 1
ATOM 709 N N . ASN A 1 98 ? -4.956 4.483 56.460 1.00 36.78 98 ASN A N 1
ATOM 710 C CA . ASN A 1 98 ? -5.737 4.850 57.638 1.00 36.78 98 ASN A CA 1
ATOM 711 C C . ASN A 1 98 ? -7.002 5.634 57.250 1.00 36.78 98 ASN A C 1
ATOM 713 O O . ASN A 1 98 ? -6.930 6.852 57.093 1.00 36.78 98 ASN A O 1
ATOM 717 N N . GLN A 1 99 ? -8.159 4.973 57.189 1.00 25.98 99 GLN A N 1
ATOM 718 C CA . GLN A 1 99 ? -9.453 5.598 57.484 1.00 25.98 99 GLN A CA 1
ATOM 719 C C . GLN A 1 99 ? -10.358 4.605 58.218 1.00 25.98 99 GLN A C 1
ATOM 721 O O . GLN A 1 99 ? -10.709 3.548 57.703 1.00 25.98 99 GLN A O 1
ATOM 726 N N . VAL A 1 100 ? -10.731 4.969 59.444 1.00 26.48 100 VAL A N 1
ATOM 727 C CA . VAL A 1 100 ? -11.793 4.316 60.211 1.00 26.48 100 VAL A CA 1
ATOM 728 C C . VAL A 1 100 ? -13.117 4.834 59.657 1.00 26.48 100 VAL A C 1
ATOM 730 O O . VAL A 1 100 ? -13.467 5.991 59.881 1.00 26.48 100 VAL A O 1
ATOM 733 N N . VAL A 1 101 ? -13.841 3.997 58.915 1.00 25.62 101 VAL A N 1
ATOM 734 C CA . VAL A 1 101 ? -15.239 4.256 58.555 1.00 25.62 101 VAL A CA 1
ATOM 735 C C . VAL A 1 101 ? -16.109 3.572 59.604 1.00 25.62 101 VAL A C 1
ATOM 737 O O . VAL A 1 101 ? -16.132 2.348 59.706 1.00 25.62 101 VAL A O 1
ATOM 740 N N . VAL A 1 102 ? -16.790 4.376 60.416 1.00 26.88 102 VAL A N 1
ATOM 741 C CA . VAL A 1 102 ? -17.822 3.918 61.355 1.00 26.88 102 VAL A CA 1
ATOM 742 C C . VAL A 1 102 ? -19.100 3.643 60.548 1.00 26.88 102 VAL A C 1
ATOM 744 O O . VAL A 1 102 ? -19.453 4.481 59.713 1.00 26.88 102 VAL A O 1
ATOM 747 N N . PRO A 1 103 ? -19.817 2.522 60.751 1.00 27.80 103 PRO A N 1
ATOM 748 C CA . PRO A 1 103 ? -21.097 2.318 60.089 1.00 27.80 103 PRO A CA 1
ATOM 749 C C . PRO A 1 103 ? -22.147 3.243 60.717 1.00 27.80 103 PRO A C 1
ATOM 751 O O . PRO A 1 103 ? -22.443 3.159 61.905 1.00 27.80 103 PRO A O 1
ATOM 754 N N . SER A 1 104 ? -22.681 4.152 59.902 1.00 28.09 104 SER A N 1
ATOM 755 C CA . SER A 1 104 ? -23.832 4.993 60.229 1.00 28.09 104 SER A CA 1
ATOM 756 C C . SER A 1 104 ? -25.108 4.200 59.961 1.00 28.09 104 SER A C 1
ATOM 758 O O . SER A 1 104 ? -25.466 3.967 58.806 1.00 28.09 104 SER A O 1
ATOM 760 N N . GLU A 1 105 ? -25.795 3.800 61.028 1.00 34.47 105 GLU A N 1
ATOM 761 C CA . GLU A 1 105 ? -27.170 3.313 60.986 1.00 34.47 105 GLU A CA 1
ATOM 762 C C . GLU A 1 105 ? -28.095 4.484 60.640 1.00 34.47 105 GLU A C 1
ATOM 764 O O . GLU A 1 105 ? -28.406 5.317 61.484 1.00 34.47 105 GLU A O 1
ATOM 769 N N . ASN A 1 106 ? -28.507 4.577 59.377 1.00 31.22 106 ASN A N 1
ATOM 770 C CA . ASN A 1 106 ? -29.740 5.261 58.998 1.00 31.22 106 ASN A CA 1
ATOM 771 C C . ASN A 1 106 ? -30.227 4.721 57.650 1.00 31.22 106 ASN A C 1
ATOM 773 O O . ASN A 1 106 ? -29.734 5.091 56.584 1.00 31.22 106 ASN A O 1
ATOM 777 N N . CYS A 1 107 ? -31.207 3.817 57.720 1.00 33.03 107 CYS A N 1
ATOM 778 C CA . CYS A 1 107 ? -32.024 3.396 56.588 1.00 33.03 107 CYS A CA 1
ATOM 779 C C . CYS A 1 107 ? -32.908 4.570 56.146 1.00 33.03 107 CYS A C 1
ATOM 781 O O . CYS A 1 107 ? -33.994 4.776 56.682 1.00 33.03 107 CYS A O 1
ATOM 783 N N . GLY A 1 108 ? -32.424 5.343 55.175 1.00 31.33 108 GLY A N 1
ATOM 784 C CA . GLY A 1 108 ? -33.228 6.272 54.387 1.00 31.33 108 GLY A CA 1
ATOM 785 C C . GLY A 1 108 ? -33.659 5.609 53.079 1.00 31.33 108 GLY A C 1
ATOM 786 O O . GLY A 1 108 ? -32.813 5.186 52.299 1.00 31.33 108 GLY A O 1
ATOM 787 N N . GLU A 1 109 ? -34.974 5.493 52.907 1.00 30.80 109 GLU A N 1
ATOM 788 C CA . GLU A 1 109 ? -35.765 5.264 51.688 1.00 30.80 109 GLU A CA 1
ATOM 789 C C . GLU A 1 109 ? -35.014 4.887 50.394 1.00 30.80 109 GLU A C 1
ATOM 791 O O . GLU A 1 109 ? -34.296 5.679 49.778 1.00 30.80 109 GLU A O 1
ATOM 796 N N . ALA A 1 110 ? -35.282 3.665 49.923 1.00 30.73 110 ALA A N 1
ATOM 797 C CA . ALA A 1 110 ? -34.891 3.186 48.607 1.00 30.73 110 ALA A CA 1
ATOM 798 C C . ALA A 1 110 ? -35.477 4.088 47.505 1.00 30.73 110 ALA A C 1
ATOM 800 O O . ALA A 1 110 ? -36.679 4.079 47.238 1.00 30.73 110 ALA A O 1
ATOM 801 N N . LYS A 1 111 ? -34.611 4.848 46.826 1.00 30.69 111 LYS A N 1
ATOM 802 C CA . LYS A 1 111 ? -34.954 5.480 45.550 1.00 30.69 111 LYS A CA 1
ATOM 803 C C . LYS A 1 111 ? -35.228 4.384 44.524 1.00 30.69 111 LYS A C 1
ATOM 805 O O . LYS A 1 111 ? -34.377 3.531 44.284 1.00 30.69 111 LYS A O 1
ATOM 810 N N . VAL A 1 112 ? -36.410 4.444 43.916 1.00 32.94 112 VAL A N 1
ATOM 811 C CA . VAL A 1 112 ? -36.809 3.652 42.748 1.00 32.94 112 VAL A CA 1
ATOM 812 C C . VAL A 1 112 ? -35.690 3.717 41.705 1.00 32.94 112 VAL A C 1
ATOM 814 O O . VAL A 1 112 ? -35.358 4.795 41.209 1.00 32.94 112 VAL A O 1
ATOM 817 N N . ALA A 1 113 ? -35.071 2.571 41.418 1.00 37.97 113 ALA A N 1
ATOM 818 C CA . ALA A 1 113 ? -34.080 2.447 40.362 1.00 37.97 113 ALA A CA 1
ATOM 819 C C . ALA A 1 113 ? -34.768 2.743 39.023 1.00 37.97 113 ALA A C 1
ATOM 821 O O . ALA A 1 113 ? -35.719 2.058 38.656 1.00 37.97 113 ALA A O 1
ATOM 822 N N . GLN A 1 114 ? -34.313 3.776 38.310 1.00 40.66 114 GLN A N 1
ATOM 823 C CA . GLN A 1 114 ? -34.699 3.974 36.915 1.00 40.66 114 GLN A CA 1
ATOM 824 C C . GLN A 1 114 ? -34.299 2.725 36.124 1.00 40.66 114 GLN A C 1
ATOM 826 O O . GLN A 1 114 ? -33.138 2.315 36.155 1.00 40.66 114 GLN A O 1
ATOM 831 N N . GLU A 1 115 ? -35.269 2.115 35.446 1.00 44.47 115 GLU A N 1
ATOM 832 C CA . GLU A 1 115 ? -35.050 0.975 34.561 1.00 44.47 115 GLU A CA 1
ATOM 833 C C . GLU A 1 115 ? -34.050 1.375 33.468 1.00 44.47 115 GLU A C 1
ATOM 835 O O . GLU A 1 115 ? -34.300 2.276 32.665 1.00 44.47 115 GLU A O 1
ATOM 840 N N . ALA A 1 116 ? -32.877 0.739 33.463 1.00 52.19 116 ALA A N 1
ATOM 841 C CA . ALA A 1 116 ? -31.887 0.956 32.422 1.00 52.19 116 ALA A CA 1
ATOM 842 C C . ALA A 1 116 ? -32.421 0.383 31.102 1.00 52.19 116 ALA A C 1
ATOM 844 O O . ALA A 1 116 ? -32.731 -0.806 31.009 1.00 52.19 116 ALA A O 1
ATOM 845 N N . SER A 1 117 ? -32.512 1.226 30.073 1.00 51.62 117 SER A N 1
ATOM 846 C CA . SER A 1 117 ? -32.904 0.808 28.728 1.00 51.62 117 SER A CA 1
ATOM 847 C C . SER A 1 117 ? -31.946 -0.272 28.199 1.00 51.62 117 SER A C 1
ATOM 849 O O . SER A 1 117 ? -30.727 -0.081 28.299 1.00 51.62 117 SER A O 1
ATOM 851 N N . PRO A 1 118 ? -32.449 -1.373 27.616 1.00 61.56 118 PRO A N 1
ATOM 852 C CA . PRO 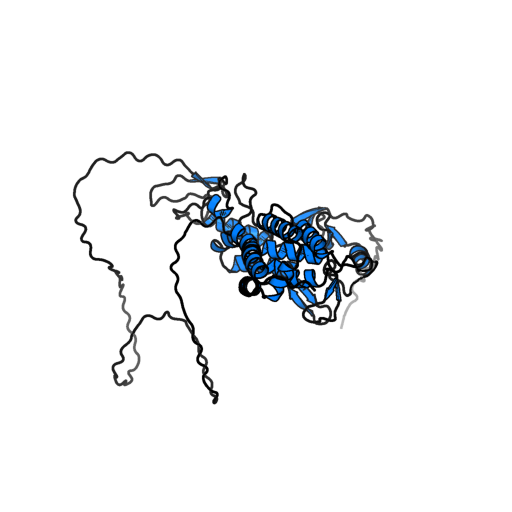A 1 118 ? -31.606 -2.425 27.061 1.00 61.56 118 PRO A CA 1
ATOM 853 C C . PRO A 1 118 ? -30.716 -1.886 25.929 1.00 61.56 118 PRO A C 1
ATOM 855 O O . PRO A 1 118 ? -31.139 -1.065 25.116 1.00 61.56 118 PRO A O 1
ATOM 858 N N . VAL A 1 119 ? -29.465 -2.341 25.883 1.00 60.50 119 VAL A N 1
ATOM 859 C CA . VAL A 1 119 ? -28.460 -1.953 24.888 1.00 60.50 119 VAL A CA 1
ATOM 860 C C . VAL A 1 119 ? -28.106 -3.173 24.047 1.00 60.50 119 VAL A C 1
ATOM 862 O O . VAL A 1 119 ? -27.655 -4.173 24.588 1.00 60.50 119 VAL A O 1
ATOM 865 N N . GLN A 1 120 ? -28.287 -3.100 22.730 1.00 64.06 120 GLN A N 1
ATOM 866 C CA . GLN A 1 120 ? -27.986 -4.201 21.811 1.00 64.06 120 GLN A CA 1
ATOM 867 C C . GLN A 1 120 ? -26.527 -4.146 21.329 1.00 64.06 120 GLN A C 1
ATOM 869 O O . GLN A 1 120 ? -26.028 -3.076 20.972 1.00 64.06 120 GLN A O 1
ATOM 874 N N . CYS A 1 121 ? -25.837 -5.290 21.318 1.00 61.00 121 CYS A N 1
ATOM 875 C CA . CYS A 1 121 ? -24.507 -5.420 20.722 1.00 61.00 121 CYS A CA 1
ATOM 876 C C . CYS A 1 121 ? -24.617 -5.444 19.192 1.00 61.00 121 CYS A C 1
ATOM 878 O O . CYS A 1 121 ? -25.378 -6.234 18.648 1.00 61.00 121 CYS A O 1
ATOM 880 N N . ALA A 1 122 ? -23.836 -4.633 18.475 1.00 68.31 122 ALA A N 1
ATOM 881 C CA . ALA A 1 122 ? -23.962 -4.548 17.014 1.00 68.31 122 ALA A CA 1
ATOM 882 C C . ALA A 1 122 ? -23.299 -5.708 16.243 1.00 68.31 122 ALA A C 1
ATOM 884 O O . ALA A 1 122 ? -23.569 -5.868 15.059 1.00 68.31 122 ALA A O 1
ATOM 885 N N . ILE A 1 123 ? -22.417 -6.488 16.883 1.00 67.56 123 ILE A N 1
ATOM 886 C CA . ILE A 1 123 ? -21.705 -7.604 16.228 1.00 67.56 123 ILE A CA 1
ATOM 887 C C . ILE A 1 123 ? -22.542 -8.880 16.293 1.00 67.56 123 ILE A C 1
ATOM 889 O O . ILE A 1 123 ? -22.764 -9.524 15.275 1.00 67.56 123 ILE A O 1
ATOM 893 N N . CYS A 1 124 ? -23.014 -9.232 17.490 1.00 69.38 124 CYS A N 1
ATOM 894 C CA . CYS A 1 124 ? -23.835 -10.422 17.702 1.00 69.38 124 CYS A CA 1
ATOM 895 C C . CYS A 1 124 ? -25.345 -10.151 17.639 1.00 69.38 124 CYS A C 1
ATOM 897 O O . CYS A 1 124 ? -26.127 -11.090 17.679 1.00 69.38 124 CYS A O 1
ATOM 899 N N . LEU A 1 125 ? -25.759 -8.883 17.526 1.00 63.09 125 LEU A N 1
ATOM 900 C CA . LEU A 1 125 ? -27.160 -8.447 17.450 1.00 63.09 125 LEU A CA 1
ATOM 901 C C . LEU A 1 125 ? -28.011 -8.813 18.675 1.00 63.09 125 LEU A C 1
ATOM 903 O O . LEU A 1 125 ? -29.236 -8.832 18.592 1.00 63.09 125 LEU A O 1
ATOM 907 N N . GLU A 1 126 ? -27.401 -9.040 19.834 1.00 54.19 126 GLU A N 1
ATOM 908 C CA . GLU A 1 126 ? -28.117 -9.487 21.034 1.00 54.19 126 GLU A CA 1
ATOM 909 C C . GLU A 1 126 ? -28.356 -8.358 22.028 1.00 54.19 126 GLU A C 1
ATOM 911 O O . GLU A 1 126 ? -27.519 -7.469 22.210 1.00 54.19 126 GLU A O 1
ATOM 916 N N . THR A 1 127 ? -29.537 -8.381 22.644 1.00 52.12 127 THR A N 1
ATOM 917 C CA . THR A 1 127 ? -30.033 -7.331 23.532 1.00 52.12 127 THR A CA 1
ATOM 918 C C . THR A 1 127 ? -29.527 -7.540 24.957 1.00 52.12 127 THR A C 1
ATOM 920 O O . THR A 1 127 ? -29.916 -8.490 25.632 1.00 52.12 127 THR A O 1
ATOM 923 N N . THR A 1 128 ? -28.708 -6.619 25.457 1.00 53.06 128 THR A N 1
ATOM 924 C CA . THR A 1 128 ? -28.192 -6.654 26.827 1.00 53.06 128 THR A CA 1
ATOM 925 C C . THR A 1 128 ? -29.036 -5.765 27.734 1.00 53.06 128 THR A C 1
ATOM 927 O O . THR A 1 128 ? -29.060 -4.544 27.584 1.00 53.06 128 THR A O 1
ATOM 930 N N . THR A 1 129 ? -29.695 -6.333 28.740 1.00 51.88 129 THR A N 1
ATOM 931 C CA . THR A 1 129 ? -30.170 -5.552 29.891 1.00 51.88 129 THR A CA 1
ATOM 932 C C . THR A 1 129 ? -28.986 -5.279 30.811 1.00 51.88 129 THR A C 1
ATOM 934 O O . THR A 1 129 ? -28.369 -6.223 31.307 1.00 51.88 129 THR A O 1
ATOM 937 N N . VAL A 1 130 ? -28.652 -4.005 31.038 1.00 48.97 130 VAL A N 1
ATOM 938 C CA . VAL A 1 130 ? -27.632 -3.608 32.021 1.00 48.97 130 VAL A CA 1
ATOM 939 C C . VAL A 1 130 ? -28.179 -3.926 33.411 1.00 48.97 130 VAL A C 1
ATOM 941 O O . VAL A 1 130 ? -28.869 -3.122 34.031 1.00 48.97 130 VAL A O 1
ATOM 944 N N . VAL A 1 131 ? -27.926 -5.141 33.885 1.00 41.31 131 VAL A N 1
ATOM 945 C CA . VAL A 1 131 ? -28.174 -5.506 35.277 1.00 41.31 131 VAL A CA 1
ATOM 946 C C . VAL A 1 131 ? -27.089 -4.815 36.116 1.00 41.31 131 VAL A C 1
ATOM 948 O O . VAL A 1 131 ? -25.941 -4.731 35.682 1.00 41.31 131 VAL A O 1
ATOM 951 N N . GLN A 1 132 ? -27.483 -4.265 37.271 1.00 40.75 132 GLN A N 1
ATOM 952 C CA . GLN A 1 132 ? -26.659 -3.566 38.276 1.00 40.75 132 GLN A CA 1
ATOM 953 C C . GLN A 1 132 ? -25.233 -4.129 38.450 1.00 40.75 132 GLN A C 1
ATOM 955 O O . GLN A 1 132 ? -25.038 -5.300 38.148 1.00 40.75 132 GLN A O 1
ATOM 960 N N . PRO A 1 133 ? -24.242 -3.365 38.966 1.00 38.12 133 PRO A N 1
ATOM 961 C CA . PRO A 1 133 ? -22.857 -3.836 39.141 1.00 38.12 133 PRO A CA 1
ATOM 962 C C . PRO A 1 133 ? -22.808 -5.260 39.730 1.00 38.12 133 PRO A C 1
ATOM 964 O O . PRO A 1 133 ? -23.136 -5.469 40.894 1.00 38.12 133 PRO A O 1
ATOM 967 N N . GLY A 1 134 ? -22.478 -6.245 38.881 1.00 40.84 134 GLY A N 1
ATOM 968 C CA . GLY A 1 134 ? -22.687 -7.684 39.132 1.00 40.84 134 GLY A CA 1
ATOM 969 C C . GLY A 1 134 ? -23.541 -8.419 38.078 1.00 40.84 134 GLY A C 1
ATOM 970 O O . GLY A 1 134 ? -23.634 -9.646 38.097 1.00 40.84 134 GLY A O 1
ATOM 971 N N . GLY A 1 135 ? -24.145 -7.689 37.143 1.00 40.50 135 GLY A N 1
ATOM 972 C CA . GLY A 1 135 ? -24.991 -8.181 36.064 1.00 40.50 135 GLY A CA 1
ATOM 973 C C . GLY A 1 135 ? -24.237 -8.753 34.865 1.00 40.50 135 GLY A C 1
ATOM 974 O O . GLY A 1 135 ? -23.347 -8.108 34.319 1.00 40.50 135 GLY A O 1
ATOM 975 N N . ARG A 1 136 ? -24.613 -9.960 34.429 1.00 41.31 136 ARG A N 1
ATOM 976 C CA . ARG A 1 136 ? -24.022 -10.649 33.269 1.00 41.31 136 ARG A CA 1
ATOM 977 C C . ARG A 1 136 ? -24.447 -9.955 31.970 1.00 41.31 136 ARG A C 1
ATOM 979 O O . ARG A 1 136 ? -25.642 -9.781 31.744 1.00 41.31 136 ARG A O 1
ATOM 986 N N . CYS A 1 137 ? -23.500 -9.612 31.097 1.00 43.62 137 CYS A N 1
ATOM 987 C CA . CYS A 1 137 ? -23.809 -9.217 29.724 1.00 43.62 137 CYS A CA 1
ATOM 988 C C . CYS A 1 137 ? -24.120 -10.488 28.911 1.00 43.62 137 CYS A C 1
ATOM 990 O O . CYS A 1 137 ? -23.251 -11.342 28.717 1.00 43.62 137 CYS A O 1
ATOM 992 N N . ALA A 1 138 ? -25.382 -10.641 28.501 1.00 42.81 138 ALA A N 1
ATOM 993 C CA . ALA A 1 138 ? -25.871 -11.774 27.719 1.00 42.81 138 ALA A CA 1
ATOM 994 C C . ALA A 1 138 ? -25.652 -11.522 26.217 1.00 42.81 138 ALA A C 1
ATOM 996 O O . ALA A 1 138 ? -26.540 -11.075 25.502 1.00 42.81 138 ALA A O 1
ATOM 997 N N . CYS A 1 139 ? -24.426 -11.785 25.774 1.00 46.06 139 CYS A N 1
ATOM 998 C CA . CYS A 1 139 ? -24.069 -12.052 24.383 1.00 46.06 139 CYS A CA 1
ATOM 999 C C . CYS A 1 139 ? -24.281 -13.568 24.149 1.00 46.06 139 CYS A C 1
ATOM 1001 O O . CYS A 1 139 ? -23.463 -14.358 24.607 1.00 46.06 139 CYS A O 1
ATOM 1003 N N . THR A 1 140 ? -25.378 -14.004 23.522 1.00 40.59 140 THR A N 1
ATOM 1004 C CA . THR A 1 140 ? -25.617 -15.388 23.052 1.00 40.59 140 THR A CA 1
ATOM 1005 C C . THR A 1 140 ? -24.592 -15.888 22.019 1.00 40.59 140 THR A C 1
ATOM 1007 O O . THR A 1 140 ? -24.369 -17.090 21.966 1.00 40.59 140 THR A O 1
ATOM 1010 N N . SER A 1 141 ? -23.875 -15.029 21.279 1.00 46.00 141 SER A N 1
ATOM 1011 C CA . SER A 1 141 ? -22.749 -15.473 20.421 1.00 46.00 141 SER A CA 1
ATOM 1012 C C . SER A 1 141 ? -21.495 -15.856 21.218 1.00 46.00 141 SER A C 1
ATOM 1014 O O . SER A 1 141 ? -20.570 -16.473 20.695 1.00 46.00 141 SER A O 1
ATOM 1016 N N . CYS A 1 142 ? -21.459 -15.504 22.502 1.00 47.53 142 CYS A N 1
ATOM 1017 C CA . CYS A 1 142 ? -20.446 -15.914 23.457 1.00 47.53 142 CYS A CA 1
ATOM 1018 C C . CYS A 1 142 ? -20.922 -17.212 24.135 1.00 47.53 142 CYS A C 1
ATOM 1020 O O . CYS A 1 142 ? -21.122 -17.237 25.348 1.00 47.53 142 CYS A O 1
ATOM 1022 N N . GLU A 1 143 ? -21.148 -18.283 23.363 1.00 44.81 143 GLU A N 1
ATOM 1023 C CA . GLU A 1 143 ? -21.787 -19.524 23.851 1.00 44.81 143 GLU A CA 1
ATOM 1024 C C . GLU A 1 143 ? -21.066 -20.176 25.049 1.00 44.81 143 GLU A C 1
ATOM 1026 O O . GLU A 1 143 ? -21.662 -20.969 25.775 1.00 44.81 143 GLU A O 1
ATOM 1031 N N . SER A 1 144 ? -19.802 -19.828 25.312 1.00 49.66 144 SER A N 1
ATOM 1032 C CA . SER A 1 144 ? -18.996 -20.465 26.357 1.00 49.66 144 SER A CA 1
ATOM 1033 C C . SER A 1 144 ? -18.679 -19.603 27.583 1.00 49.66 144 SER A C 1
ATOM 1035 O O . SER A 1 144 ? -18.210 -20.154 28.580 1.00 49.66 144 SER A O 1
ATOM 1037 N N . THR A 1 145 ? -18.899 -18.280 27.562 1.00 53.59 145 THR A N 1
ATOM 1038 C CA . THR A 1 145 ? -18.401 -17.420 28.654 1.00 53.59 145 THR A CA 1
ATOM 1039 C C . THR A 1 145 ? -19.272 -16.177 28.866 1.00 53.59 145 THR A C 1
ATOM 1041 O O . THR A 1 145 ? -19.352 -15.339 27.967 1.00 53.59 145 THR A O 1
ATOM 1044 N N . PRO A 1 146 ? -19.886 -15.986 30.053 1.00 57.50 146 PRO A N 1
ATOM 1045 C CA . PRO A 1 146 ? -20.611 -14.758 30.360 1.00 57.50 146 PRO A CA 1
ATOM 1046 C C . PRO A 1 146 ? -19.670 -13.560 30.218 1.00 57.50 146 PRO A C 1
ATOM 1048 O O . PRO A 1 146 ? -18.580 -13.543 30.793 1.00 57.50 146 PRO A O 1
ATOM 1051 N N . CYS A 1 147 ? -20.077 -12.548 29.455 1.00 55.72 147 CYS A N 1
ATOM 1052 C CA . CYS A 1 147 ? -19.300 -11.325 29.340 1.00 55.72 147 CYS A CA 1
ATOM 1053 C C . CYS A 1 147 ? -19.451 -10.542 30.658 1.00 55.72 147 CYS A C 1
ATOM 1055 O O . CYS A 1 147 ? -20.512 -10.005 30.970 1.00 55.72 147 CYS A O 1
ATOM 1057 N N . TYR A 1 148 ? -18.401 -10.547 31.481 1.00 55.38 148 TYR A N 1
ATOM 1058 C CA . TYR A 1 148 ? -18.397 -9.918 32.810 1.00 55.38 148 TYR A CA 1
ATOM 1059 C C . TYR A 1 148 ? -17.958 -8.447 32.802 1.00 55.38 148 TYR A C 1
ATOM 1061 O O . TYR A 1 148 ? -17.802 -7.850 33.864 1.00 55.38 148 TYR A O 1
ATOM 1069 N N . THR A 1 149 ? -17.732 -7.838 31.638 1.00 53.44 149 THR A N 1
ATOM 1070 C CA . THR A 1 149 ? -17.124 -6.505 31.587 1.00 53.44 149 THR A CA 1
ATOM 1071 C C . THR A 1 149 ? -18.170 -5.402 31.501 1.00 53.44 149 THR A C 1
ATOM 1073 O O . THR A 1 149 ? -18.968 -5.364 30.566 1.00 53.44 149 THR A O 1
ATOM 1076 N N . SER A 1 150 ? -18.075 -4.460 32.439 1.00 58.47 150 SER A N 1
ATOM 1077 C CA . SER A 1 150 ? -18.761 -3.163 32.484 1.00 58.47 150 SER A CA 1
ATOM 1078 C C . SER A 1 150 ? -18.448 -2.231 31.307 1.00 58.47 150 SER A C 1
ATOM 1080 O O . SER A 1 150 ? -19.053 -1.167 31.192 1.00 58.47 150 SER A O 1
ATOM 1082 N N . ASP A 1 151 ? -17.527 -2.615 30.424 1.00 74.38 151 ASP A N 1
ATOM 1083 C CA . ASP A 1 151 ? -16.913 -1.702 29.469 1.00 74.38 151 ASP A CA 1
ATOM 1084 C C . ASP A 1 151 ? -17.364 -2.054 28.045 1.00 74.38 151 ASP A C 1
ATOM 1086 O O . ASP A 1 151 ? -16.708 -2.796 27.308 1.00 74.38 151 ASP A O 1
ATOM 1090 N N . LEU A 1 152 ? -18.538 -1.542 27.663 1.00 81.44 152 LEU A N 1
ATOM 1091 C CA . LEU A 1 152 ? -18.960 -1.518 26.263 1.00 81.44 152 LEU A CA 1
ATOM 1092 C C . LEU A 1 152 ? -18.092 -0.512 25.501 1.00 81.44 152 LEU A C 1
ATOM 1094 O O . LEU A 1 152 ? -18.056 0.671 25.843 1.00 81.44 152 LEU A O 1
ATOM 1098 N N . HIS A 1 153 ? -17.438 -0.972 24.435 1.00 84.56 153 HIS A N 1
ATOM 1099 C CA . HIS A 1 153 ? -16.685 -0.098 23.539 1.00 84.56 153 HIS A CA 1
ATOM 1100 C C . HIS A 1 153 ? -17.658 0.669 22.652 1.00 84.56 153 HIS A C 1
ATOM 1102 O O . HIS A 1 153 ? -18.561 0.079 22.049 1.00 84.56 153 HIS A O 1
ATOM 1108 N N . GLN A 1 154 ? -17.459 1.982 22.571 1.00 86.50 154 GLN A N 1
ATOM 1109 C CA . GLN A 1 154 ? -18.251 2.867 21.722 1.00 86.50 154 GLN A CA 1
ATOM 1110 C C . GLN A 1 154 ? -17.572 3.065 20.366 1.00 86.50 154 GLN A C 1
ATOM 1112 O O . GLN A 1 154 ? -16.347 3.157 20.274 1.00 86.50 154 GLN A O 1
ATOM 1117 N N . GLY A 1 155 ? -18.374 3.177 19.309 1.00 79.31 155 GLY A N 1
ATOM 1118 C CA . GLY A 1 155 ? -17.906 3.360 17.937 1.00 79.31 155 GLY A CA 1
ATOM 1119 C C . GLY A 1 155 ? -16.952 4.535 17.746 1.00 79.31 155 GLY A C 1
ATOM 1120 O O . GLY A 1 155 ? -15.955 4.399 17.035 1.00 79.31 155 GLY A O 1
ATOM 1121 N N . GLU A 1 156 ? -17.202 5.651 18.432 1.00 82.88 156 GLU A N 1
ATOM 1122 C CA . GLU A 1 156 ? -16.340 6.838 18.403 1.00 82.88 156 GLU A CA 1
ATOM 1123 C C . GLU A 1 156 ? -14.899 6.523 18.835 1.00 82.88 156 GLU A C 1
ATOM 1125 O O . GLU A 1 156 ? -13.950 6.992 18.211 1.00 82.88 156 GLU A O 1
ATOM 1130 N N . GLN A 1 157 ? -14.719 5.646 19.826 1.00 87.19 157 GLN A N 1
ATOM 1131 C CA . GLN A 1 157 ? -13.401 5.243 20.331 1.00 87.19 157 GLN A CA 1
ATOM 1132 C C . GLN A 1 157 ? -12.655 4.289 19.388 1.00 87.19 157 GLN A C 1
ATOM 1134 O O . GLN A 1 157 ? -11.452 4.068 19.560 1.00 87.19 157 GLN A O 1
ATOM 1139 N N . LEU A 1 158 ? -13.366 3.680 18.435 1.00 91.69 158 LEU A N 1
ATOM 1140 C CA . LEU A 1 158 ? -12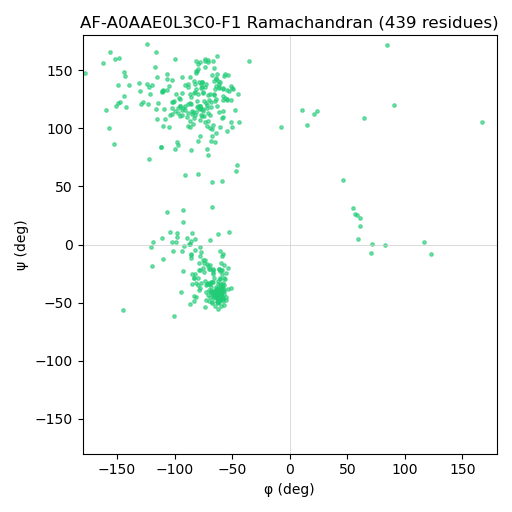.826 2.691 17.506 1.00 91.69 158 LEU A CA 1
ATOM 1141 C C . LEU A 1 158 ? -12.539 3.315 16.143 1.00 91.69 158 LEU A C 1
ATOM 1143 O O . LEU A 1 158 ? -11.395 3.338 15.701 1.00 91.69 158 LEU A O 1
ATOM 1147 N N . CYS A 1 159 ? -13.566 3.825 15.469 1.00 92.31 159 CYS A N 1
ATOM 1148 C CA . CYS A 1 159 ? -13.454 4.319 14.097 1.00 92.31 159 CYS A CA 1
ATOM 1149 C C . CYS A 1 159 ? -13.423 5.851 13.995 1.00 92.31 159 CYS A C 1
ATOM 1151 O O . CYS A 1 159 ? -13.594 6.386 12.897 1.00 92.31 159 CYS A O 1
ATOM 1153 N N . GLU A 1 160 ? -13.277 6.553 15.128 1.00 91.12 160 GLU A N 1
ATOM 1154 C CA . GLU A 1 160 ? -13.168 8.021 15.213 1.00 91.12 160 GLU A CA 1
ATOM 1155 C C . GLU A 1 160 ? -14.361 8.754 14.569 1.00 91.12 160 GLU A C 1
ATOM 1157 O O . GLU A 1 160 ? -14.254 9.875 14.066 1.00 91.12 160 GLU A O 1
ATOM 1162 N N . SER A 1 161 ? -15.519 8.089 14.520 1.00 91.50 161 SER A N 1
ATOM 1163 C CA . SER A 1 161 ? -16.755 8.674 14.011 1.00 91.50 161 SER A CA 1
ATOM 1164 C C . SER A 1 161 ? -17.649 9.072 15.172 1.00 91.50 161 SER A C 1
ATOM 1166 O O . SER A 1 161 ? -18.105 8.171 15.878 1.00 91.50 161 SER A O 1
ATOM 1168 N N . PRO A 1 162 ? -17.968 10.368 15.333 1.00 91.12 162 PRO A N 1
ATOM 1169 C CA . PRO A 1 162 ? -18.902 10.800 16.371 1.00 91.12 162 PRO A CA 1
ATOM 1170 C C . PRO A 1 162 ? -20.329 10.291 16.105 1.00 91.12 162 PRO A C 1
ATOM 1172 O O . PRO A 1 162 ? -21.135 10.185 17.018 1.00 91.12 162 PRO A O 1
ATOM 1175 N N . GLU A 1 163 ? -20.637 9.940 14.854 1.00 93.62 163 GLU A N 1
ATOM 1176 C CA . GLU A 1 163 ? -21.942 9.421 14.428 1.00 93.62 163 GLU A CA 1
ATOM 1177 C C . GLU A 1 163 ? -22.020 7.885 14.479 1.00 93.62 163 GLU A C 1
ATOM 1179 O O . GLU A 1 163 ? -23.045 7.312 14.128 1.00 93.62 163 GLU A O 1
ATOM 1184 N N . CYS A 1 164 ? -20.940 7.186 14.859 1.00 92.00 164 CYS A N 1
ATOM 1185 C CA . CYS A 1 164 ? -20.960 5.724 14.871 1.00 92.00 164 CYS A CA 1
ATOM 1186 C C . CYS A 1 164 ? -21.726 5.199 16.085 1.00 92.00 164 CYS A C 1
ATOM 1188 O O . CYS A 1 164 ? -21.304 5.363 17.230 1.00 92.00 164 CYS A O 1
ATOM 1190 N N . SER A 1 165 ? -22.826 4.507 15.802 1.00 90.31 165 SER A N 1
ATOM 1191 C CA . SER A 1 165 ? -23.742 3.932 16.786 1.00 90.31 165 SER A CA 1
ATOM 1192 C C . SER A 1 165 ? -23.236 2.626 17.419 1.00 90.31 165 SER A C 1
ATOM 1194 O O . SER A 1 165 ? -23.894 2.080 18.308 1.00 90.31 165 SER A O 1
ATOM 1196 N N . LEU A 1 166 ? -22.064 2.127 16.997 1.00 90.62 166 LEU A N 1
ATOM 1197 C CA . LEU A 1 166 ? -21.503 0.856 17.451 1.00 90.62 166 LEU A CA 1
ATOM 1198 C C . LEU A 1 166 ? -21.391 0.805 18.975 1.00 90.62 166 LEU A C 1
ATOM 1200 O O . LEU A 1 166 ? -20.708 1.616 19.602 1.00 90.62 166 LEU A O 1
ATOM 1204 N N . LYS A 1 167 ? -21.995 -0.234 19.543 1.00 88.00 167 LYS A N 1
ATOM 1205 C CA . LYS A 1 167 ? -21.759 -0.691 20.908 1.00 88.00 167 LYS A CA 1
ATOM 1206 C C . LYS A 1 167 ? -21.430 -2.172 20.833 1.00 88.00 167 LYS A C 1
ATOM 1208 O O . LYS A 1 167 ? -22.197 -2.950 20.267 1.00 88.00 167 LYS A O 1
ATOM 1213 N N . CYS A 1 168 ? -20.271 -2.562 21.345 1.00 89.12 168 CYS A N 1
ATOM 1214 C CA . CYS A 1 168 ? -19.858 -3.961 21.365 1.00 89.12 168 CYS A CA 1
ATOM 1215 C C . CYS A 1 168 ? -19.084 -4.275 22.642 1.00 89.12 168 CYS A C 1
ATOM 1217 O O . CYS A 1 168 ? -18.406 -3.412 23.204 1.00 89.12 168 CYS A O 1
ATOM 1219 N N . CYS A 1 169 ? -19.206 -5.510 23.122 1.00 87.69 169 CYS A N 1
ATOM 1220 C CA . CYS A 1 169 ? -18.375 -5.959 24.227 1.00 87.69 169 CYS A CA 1
ATOM 1221 C C . CYS A 1 169 ? -16.937 -6.205 23.747 1.00 87.69 169 CYS A C 1
ATOM 1223 O O . CYS A 1 169 ? -16.683 -6.396 22.554 1.00 87.69 169 CYS A O 1
ATOM 1225 N N . HIS A 1 170 ? -15.995 -6.212 24.690 1.00 88.75 170 HIS A N 1
ATOM 1226 C CA . HIS A 1 170 ? -14.580 -6.424 24.391 1.00 88.75 170 HIS A CA 1
ATOM 1227 C C . HIS A 1 170 ? -14.335 -7.736 23.630 1.00 88.75 170 HIS A C 1
ATOM 1229 O O . HIS A 1 170 ? -13.658 -7.723 22.608 1.00 88.75 170 HIS A O 1
ATOM 1235 N N . GLN A 1 171 ? -14.953 -8.839 24.066 1.00 88.31 171 GLN A N 1
ATOM 1236 C CA . GLN A 1 171 ? -14.752 -10.161 23.467 1.00 88.31 171 GLN A CA 1
ATOM 1237 C C . GLN A 1 171 ? -15.219 -10.222 22.003 1.00 88.31 171 GLN A C 1
ATOM 1239 O O . GLN A 1 171 ? -14.437 -10.592 21.132 1.00 88.31 171 GLN A O 1
ATOM 1244 N N . CYS A 1 172 ? -16.440 -9.763 21.696 1.00 88.69 172 CYS A N 1
ATOM 1245 C CA . CYS A 1 172 ? -16.931 -9.726 20.313 1.00 88.69 172 CYS A CA 1
ATOM 1246 C C . CYS A 1 172 ? -16.048 -8.860 19.409 1.00 88.69 172 CYS A C 1
ATOM 1248 O O . CYS A 1 172 ? -15.826 -9.206 18.250 1.00 88.69 172 CYS A O 1
ATOM 1250 N N . LEU A 1 173 ? -15.540 -7.734 19.924 1.00 92.25 173 LEU A N 1
ATOM 1251 C CA . LEU A 1 173 ? -14.614 -6.892 19.172 1.00 92.25 173 LEU A CA 1
ATOM 1252 C C . LEU A 1 173 ? -13.302 -7.634 18.886 1.00 92.25 173 LEU A C 1
ATOM 1254 O O . LEU A 1 173 ? -12.831 -7.602 17.752 1.00 92.25 173 LEU A O 1
ATOM 1258 N N . MET A 1 174 ? -12.726 -8.316 19.878 1.00 94.38 174 MET A N 1
ATOM 1259 C CA . MET A 1 174 ? -11.516 -9.123 19.693 1.00 94.38 174 MET A CA 1
ATOM 1260 C C . MET A 1 174 ? -11.704 -10.200 18.626 1.00 94.38 174 MET A C 1
ATOM 1262 O O . MET A 1 174 ? -10.874 -10.313 17.722 1.00 94.38 174 MET A O 1
ATOM 1266 N N . ASP A 1 175 ? -12.798 -10.956 18.708 1.00 93.56 175 ASP A N 1
ATOM 1267 C CA . ASP A 1 175 ? -13.086 -12.056 17.786 1.00 93.56 175 ASP A CA 1
ATOM 1268 C C . ASP A 1 175 ? -13.337 -11.544 16.366 1.00 93.56 175 ASP A C 1
ATOM 1270 O O . ASP A 1 175 ? -12.793 -12.093 15.403 1.00 93.56 175 ASP A O 1
ATOM 1274 N N . TYR A 1 176 ? -14.059 -10.428 16.226 1.00 94.94 176 TYR A N 1
ATOM 1275 C CA . TYR A 1 176 ? -14.221 -9.735 14.950 1.00 94.94 176 TYR A CA 1
ATOM 1276 C C . TYR A 1 176 ? -12.869 -9.332 14.347 1.00 94.94 176 TYR A C 1
ATOM 1278 O O . TYR A 1 176 ? -12.578 -9.663 13.197 1.00 94.94 176 TYR A O 1
ATOM 1286 N N . LEU A 1 177 ? -12.016 -8.649 15.119 1.00 96.25 177 LEU A N 1
ATOM 1287 C CA . LEU A 1 177 ? -10.707 -8.183 14.650 1.00 96.25 177 LEU A CA 1
ATOM 1288 C C . LEU A 1 177 ? -9.799 -9.352 14.256 1.00 96.25 177 LEU A C 1
ATOM 1290 O O . LEU A 1 177 ? -9.185 -9.323 13.190 1.00 96.25 177 LEU A O 1
ATOM 1294 N N . LYS A 1 178 ? -9.748 -10.402 15.082 1.00 96.50 178 LYS A N 1
ATOM 1295 C CA . LYS A 1 178 ? -8.983 -11.622 14.806 1.00 96.50 178 LYS A CA 1
ATOM 1296 C C . LYS A 1 178 ? -9.449 -12.285 13.514 1.00 96.50 178 LYS A C 1
ATOM 1298 O O . LYS A 1 178 ? -8.615 -12.602 12.667 1.00 96.50 178 LYS A O 1
ATOM 1303 N N . THR A 1 179 ? -10.759 -12.434 13.340 1.00 95.75 179 THR A N 1
ATOM 1304 C CA . THR A 1 179 ? -11.355 -13.012 12.130 1.00 95.75 179 THR A CA 1
ATOM 1305 C C . THR A 1 179 ? -10.990 -12.180 10.904 1.00 95.75 179 THR A C 1
ATOM 1307 O O . THR A 1 179 ? -10.480 -12.718 9.926 1.00 95.75 179 THR A O 1
ATOM 1310 N N . LYS A 1 180 ? -11.115 -10.848 10.975 1.00 95.38 180 LYS A N 1
ATOM 1311 C CA . LYS A 1 180 ? -10.750 -9.954 9.862 1.00 95.38 180 LYS A CA 1
ATOM 1312 C C . LYS A 1 180 ? -9.269 -10.028 9.496 1.00 95.38 180 LYS A C 1
ATOM 1314 O O . LYS A 1 180 ? -8.923 -10.001 8.315 1.00 95.38 180 LYS A O 1
ATOM 1319 N N . VAL A 1 181 ? -8.377 -10.155 10.476 1.00 95.81 181 VAL A N 1
ATOM 1320 C CA . VAL A 1 181 ? -6.945 -10.365 10.214 1.00 95.81 181 VAL A CA 1
ATOM 1321 C C . VAL A 1 181 ? -6.688 -11.729 9.563 1.00 95.81 181 VAL A C 1
ATOM 1323 O O . VAL A 1 181 ? -5.890 -11.826 8.634 1.00 95.81 181 VAL A O 1
ATOM 1326 N N . GLN A 1 182 ? -7.372 -12.784 10.009 1.00 94.50 182 GLN A N 1
ATOM 1327 C CA . GLN A 1 182 ? -7.246 -14.124 9.426 1.00 94.50 182 GLN A CA 1
ATOM 1328 C C . GLN A 1 182 ? -7.775 -14.188 7.986 1.00 94.50 182 GLN A C 1
ATOM 1330 O O . GLN A 1 182 ? -7.138 -14.810 7.137 1.00 94.50 182 GLN A O 1
ATOM 1335 N N . GLU A 1 183 ? -8.887 -13.509 7.701 1.00 90.69 183 GLU A N 1
ATOM 1336 C CA . GLU A 1 183 ? -9.471 -13.380 6.359 1.00 90.69 183 GLU A CA 1
ATOM 1337 C C . GLU A 1 183 ? -8.583 -12.557 5.414 1.00 90.69 183 GLU A C 1
ATOM 1339 O O . GLU A 1 183 ? -8.535 -12.819 4.216 1.00 90.69 183 GLU A O 1
ATOM 1344 N N . SER A 1 184 ? -7.851 -11.570 5.940 1.00 88.50 184 SER A N 1
ATOM 1345 C CA . SER A 1 184 ? -6.993 -10.664 5.156 1.00 88.50 184 SER A CA 1
ATOM 1346 C C . SER A 1 184 ? -5.539 -11.127 5.025 1.00 88.50 184 SER A C 1
ATOM 1348 O O . SER A 1 184 ? -4.650 -10.335 4.673 1.00 88.50 184 SER A O 1
ATOM 1350 N N . ARG A 1 185 ? -5.280 -12.420 5.262 1.00 86.06 185 ARG A N 1
ATOM 1351 C CA . ARG A 1 185 ? -3.968 -13.026 5.012 1.00 86.06 185 ARG A CA 1
ATOM 1352 C C . ARG A 1 185 ? -3.495 -12.684 3.598 1.00 86.06 185 ARG A C 1
ATOM 1354 O O . ARG A 1 185 ? -4.262 -12.736 2.641 1.00 86.06 185 ARG A O 1
ATOM 1361 N N . PHE A 1 186 ? -2.225 -12.296 3.489 1.00 83.69 186 PHE A N 1
ATOM 1362 C CA . PHE A 1 186 ? -1.537 -11.909 2.243 1.00 83.69 186 PHE A CA 1
ATOM 1363 C C . PHE A 1 186 ? -1.962 -10.581 1.599 1.00 83.69 186 PHE A C 1
ATOM 1365 O O . PHE A 1 186 ? -1.316 -10.144 0.648 1.00 83.69 186 PHE A O 1
ATOM 1372 N N . THR A 1 187 ? -3.011 -9.921 2.096 1.00 81.94 187 THR A N 1
ATOM 1373 C CA . THR A 1 187 ? -3.597 -8.742 1.434 1.00 81.94 187 THR A CA 1
ATOM 1374 C C . THR A 1 187 ? -3.559 -7.480 2.300 1.00 81.94 187 THR A C 1
ATOM 1376 O O . THR A 1 187 ? -3.603 -6.381 1.750 1.00 81.94 187 THR A O 1
ATOM 1379 N N . CYS A 1 188 ? -3.388 -7.620 3.628 1.00 90.31 188 CYS A N 1
ATOM 1380 C CA . CYS A 1 188 ? -3.303 -6.515 4.601 1.00 90.31 188 CYS A CA 1
ATOM 1381 C C . CYS A 1 188 ? -4.410 -5.472 4.368 1.00 90.31 188 CYS A C 1
ATOM 1383 O O . CYS A 1 188 ? -4.171 -4.289 4.113 1.00 90.31 188 CYS A O 1
ATOM 1385 N N . VAL A 1 189 ? -5.653 -5.954 4.367 1.00 89.69 189 VAL A N 1
ATOM 1386 C CA . VAL A 1 189 ? -6.826 -5.130 4.079 1.00 89.69 189 VAL A CA 1
ATOM 1387 C C . VAL A 1 189 ? -7.194 -4.304 5.302 1.00 89.69 189 VAL A C 1
ATOM 1389 O O . VAL A 1 189 ? -7.205 -4.780 6.431 1.00 89.69 189 VAL A O 1
ATOM 1392 N N . ALA A 1 190 ? -7.567 -3.060 5.037 1.00 92.69 190 ALA A N 1
ATOM 1393 C CA . ALA A 1 190 ? -8.117 -2.136 6.011 1.00 92.69 190 ALA A CA 1
ATOM 1394 C C . ALA A 1 190 ? -9.292 -2.744 6.800 1.00 92.69 190 ALA A C 1
ATOM 1396 O O . ALA A 1 190 ? -10.303 -3.135 6.211 1.00 92.69 190 ALA A O 1
ATOM 1397 N N . ILE A 1 191 ? -9.201 -2.745 8.131 1.00 94.50 191 ILE A N 1
ATOM 1398 C CA . ILE A 1 191 ? -10.264 -3.270 8.991 1.00 94.50 191 ILE A CA 1
ATOM 1399 C C . ILE A 1 191 ? -11.398 -2.246 9.098 1.00 94.50 191 ILE A C 1
ATOM 1401 O O . ILE A 1 191 ? -11.219 -1.129 9.589 1.00 94.50 191 ILE A O 1
ATOM 1405 N N . LYS A 1 192 ? -12.586 -2.622 8.623 1.00 94.50 192 LYS A N 1
ATOM 1406 C CA . LYS A 1 192 ? -13.788 -1.782 8.704 1.00 94.50 192 LYS A CA 1
ATOM 1407 C C . LYS A 1 192 ? -14.423 -1.853 10.090 1.00 94.50 192 LYS A C 1
ATOM 1409 O O . LYS A 1 192 ? -14.261 -2.836 10.811 1.00 94.50 192 LYS A O 1
ATOM 1414 N N . CYS A 1 193 ? -15.158 -0.810 10.448 1.00 95.00 193 CYS A N 1
ATOM 1415 C CA . CYS A 1 193 ? -16.026 -0.794 11.611 1.00 95.00 193 CYS A CA 1
ATOM 1416 C C . CYS A 1 193 ? -17.107 -1.878 11.454 1.00 95.00 193 CYS A C 1
ATOM 1418 O O . CYS A 1 193 ? -17.657 -2.009 10.362 1.00 95.00 193 CYS A O 1
ATOM 1420 N N . PRO A 1 194 ? -17.409 -2.663 12.502 1.00 93.75 194 PRO A N 1
ATOM 1421 C CA . PRO A 1 194 ? -18.453 -3.679 12.423 1.00 93.75 194 PRO A CA 1
ATOM 1422 C C . PRO A 1 194 ? -19.878 -3.110 12.505 1.00 93.75 194 PRO A C 1
ATOM 1424 O O . PRO A 1 194 ? -20.830 -3.869 12.352 1.00 93.75 194 PRO A O 1
ATOM 1427 N N . ALA A 1 195 ? -20.055 -1.809 12.767 1.00 91.25 195 ALA A N 1
ATOM 1428 C CA . ALA A 1 195 ? -21.384 -1.203 12.755 1.00 91.25 195 ALA A CA 1
ATOM 1429 C C . ALA A 1 195 ? -21.973 -1.239 11.326 1.00 91.25 195 ALA A C 1
ATOM 1431 O O . ALA A 1 195 ? -21.302 -0.770 10.405 1.00 91.25 195 ALA A O 1
ATOM 1432 N N . PRO A 1 196 ? -23.206 -1.741 11.120 1.00 87.88 196 PRO A N 1
ATOM 1433 C CA . PRO A 1 196 ? -23.805 -1.874 9.785 1.00 87.88 196 PRO A CA 1
ATOM 1434 C C . PRO A 1 196 ? -23.941 -0.549 9.022 1.00 87.88 196 PRO A C 1
ATOM 1436 O O . PRO A 1 196 ? -23.810 -0.502 7.801 1.00 87.88 196 PRO A O 1
ATOM 1439 N N . ASP A 1 197 ? -24.191 0.532 9.755 1.00 90.81 197 ASP A N 1
ATOM 1440 C CA . ASP A 1 197 ? -24.312 1.911 9.280 1.00 90.81 197 ASP A CA 1
ATOM 1441 C C . ASP A 1 197 ? -22.955 2.633 9.185 1.00 90.81 197 ASP A C 1
ATOM 1443 O O . ASP A 1 197 ? -22.859 3.722 8.616 1.00 90.81 197 ASP A O 1
ATOM 1447 N N . CYS A 1 198 ? -21.880 2.030 9.700 1.00 91.06 198 CYS A N 1
ATOM 1448 C CA . CYS A 1 198 ? -20.553 2.623 9.729 1.00 91.06 198 CYS A CA 1
ATOM 1449 C C . CYS A 1 198 ? -19.592 1.910 8.773 1.00 91.06 198 CYS A C 1
ATOM 1451 O O . CYS A 1 198 ? -18.975 0.900 9.090 1.00 91.06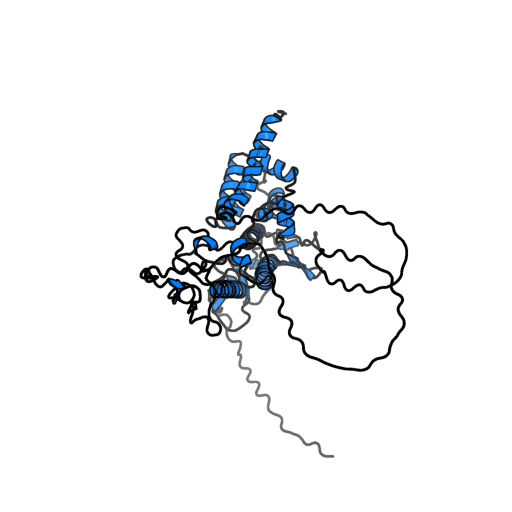 198 CYS A O 1
ATOM 1453 N N . ALA A 1 199 ? -19.342 2.516 7.614 1.00 88.56 199 ALA A N 1
ATOM 1454 C CA . ALA A 1 199 ? -18.332 2.029 6.671 1.00 88.56 199 ALA A CA 1
ATOM 1455 C C . ALA A 1 199 ? -16.902 2.532 6.974 1.00 88.56 199 ALA A C 1
ATOM 1457 O O . ALA A 1 199 ? -16.003 2.386 6.138 1.00 88.56 199 ALA A O 1
ATOM 1458 N N . ARG A 1 200 ? -16.670 3.173 8.132 1.00 92.19 200 ARG A N 1
ATOM 1459 C CA . ARG A 1 200 ? -15.360 3.761 8.458 1.00 92.19 200 ARG A CA 1
ATOM 1460 C C . ARG A 1 200 ? -14.327 2.694 8.803 1.00 92.19 200 ARG A C 1
ATOM 1462 O O . ARG A 1 200 ? -14.650 1.583 9.202 1.00 92.19 200 ARG A O 1
ATOM 1469 N N . HIS A 1 201 ? -13.060 3.053 8.657 1.00 93.06 201 HIS A N 1
ATOM 1470 C CA . HIS A 1 201 ? -11.933 2.222 9.064 1.00 93.06 201 HIS A CA 1
ATOM 1471 C C . HIS A 1 201 ? -11.653 2.356 10.562 1.00 93.06 201 HIS A C 1
ATOM 1473 O O . HIS A 1 201 ? -11.826 3.436 11.122 1.00 93.06 201 HIS A O 1
ATOM 1479 N N . ILE A 1 202 ? -11.147 1.292 11.177 1.00 94.75 202 ILE A N 1
ATOM 1480 C CA . ILE A 1 202 ? -10.575 1.328 12.523 1.00 94.75 202 ILE A CA 1
ATOM 1481 C C . ILE A 1 202 ? -9.051 1.465 12.377 1.00 94.75 202 ILE A C 1
ATOM 1483 O O . ILE A 1 202 ? -8.439 0.533 11.863 1.00 94.75 202 ILE A O 1
ATOM 1487 N N . PRO A 1 203 ? -8.408 2.581 12.781 1.00 94.12 203 PRO A N 1
ATOM 1488 C CA . PRO A 1 203 ? -6.955 2.751 12.664 1.00 94.12 203 PRO A CA 1
ATOM 1489 C C . PRO A 1 203 ? -6.170 1.603 13.306 1.00 94.12 203 PRO A C 1
ATOM 1491 O O . PRO A 1 203 ? -6.569 1.082 14.352 1.00 94.12 203 PRO A O 1
ATOM 1494 N N . THR A 1 204 ? -5.023 1.235 12.729 1.00 94.56 204 THR A N 1
ATOM 1495 C CA . THR A 1 204 ? -4.247 0.073 13.185 1.00 94.56 204 THR A CA 1
ATOM 1496 C C . THR A 1 204 ? -3.751 0.227 14.610 1.00 94.56 204 THR A C 1
ATOM 1498 O O . THR A 1 204 ? -3.848 -0.700 15.414 1.00 94.56 204 THR A O 1
ATOM 1501 N N . LYS A 1 205 ? -3.342 1.437 14.987 1.00 92.31 205 LYS A N 1
ATOM 1502 C CA . LYS A 1 205 ? -3.006 1.758 16.379 1.00 92.31 205 LYS A CA 1
ATOM 1503 C C . LYS A 1 205 ? -4.167 1.567 17.357 1.00 92.31 205 LYS A C 1
ATOM 1505 O O . LYS A 1 205 ? -3.926 1.268 18.526 1.00 92.31 205 LYS A O 1
ATOM 1510 N N . THR A 1 206 ? -5.397 1.750 16.882 1.00 94.81 206 THR A N 1
ATOM 1511 C CA . THR A 1 206 ? -6.608 1.711 17.696 1.00 94.81 206 THR A CA 1
ATOM 1512 C C . THR A 1 206 ? -7.065 0.283 17.899 1.00 94.81 206 THR A C 1
ATOM 1514 O O . THR A 1 206 ? -7.392 -0.066 19.027 1.00 94.81 206 THR A O 1
ATOM 1517 N N . TRP A 1 207 ? -7.071 -0.562 16.861 1.00 95.88 207 TRP A N 1
ATOM 1518 C CA . TRP A 1 207 ? -7.530 -1.941 17.033 1.00 95.88 207 TRP A CA 1
ATOM 1519 C C . TRP A 1 207 ? -6.465 -2.889 17.588 1.00 95.88 207 TRP A C 1
ATOM 1521 O O . TRP A 1 207 ? -6.810 -3.824 18.310 1.00 95.88 207 TRP A O 1
ATOM 1531 N N . ARG A 1 208 ? -5.172 -2.636 17.327 1.00 96.25 208 ARG A N 1
ATOM 1532 C CA . ARG A 1 208 ? -4.085 -3.524 17.785 1.00 96.25 208 ARG A CA 1
ATOM 1533 C C . ARG A 1 208 ? -4.039 -3.711 19.303 1.00 96.25 208 ARG A C 1
ATOM 1535 O O . ARG A 1 208 ? -3.537 -4.721 19.766 1.00 96.25 208 ARG A O 1
ATOM 1542 N N . ARG A 1 209 ? -4.557 -2.746 20.077 1.00 95.75 209 ARG A N 1
ATOM 1543 C CA . ARG A 1 209 ? -4.611 -2.811 21.550 1.00 95.75 209 ARG A CA 1
ATOM 1544 C C . ARG A 1 209 ? -5.632 -3.819 22.079 1.00 95.75 209 ARG A C 1
ATOM 1546 O O . ARG A 1 209 ? -5.585 -4.145 23.257 1.00 95.75 209 ARG A O 1
ATOM 1553 N N . PHE A 1 210 ? -6.572 -4.253 21.238 1.00 95.25 210 PHE A N 1
ATOM 1554 C CA . PHE A 1 210 ? -7.590 -5.226 21.622 1.00 95.25 210 PHE A CA 1
ATOM 1555 C C . PHE A 1 210 ? -7.168 -6.654 21.294 1.00 95.25 210 PHE A C 1
ATOM 1557 O O . PHE A 1 210 ? -7.681 -7.578 21.901 1.00 95.25 210 PHE A O 1
ATOM 1564 N N . VAL A 1 211 ? -6.247 -6.869 20.356 1.00 96.38 211 VAL A N 1
ATOM 1565 C CA . VAL A 1 211 ? -5.838 -8.222 19.960 1.00 96.38 211 VAL A CA 1
ATOM 1566 C C . VAL A 1 211 ? -4.531 -8.639 20.626 1.00 96.38 211 VAL A C 1
ATOM 1568 O O . VAL A 1 211 ? -3.732 -7.807 21.055 1.00 96.38 211 VAL A O 1
ATOM 1571 N N . ALA A 1 212 ? -4.292 -9.947 20.673 1.00 96.62 212 ALA A N 1
ATOM 1572 C CA . ALA A 1 212 ? -3.005 -10.478 21.090 1.00 96.62 212 ALA A CA 1
ATOM 1573 C C . ALA A 1 212 ? -1.885 -10.095 20.086 1.00 96.62 212 ALA A C 1
ATOM 1575 O O . ALA A 1 212 ? -2.161 -9.889 18.895 1.00 96.62 212 ALA A O 1
ATOM 1576 N N . PRO A 1 213 ? -0.617 -9.982 20.535 1.00 97.00 213 PRO A N 1
ATOM 1577 C CA . PRO A 1 213 ? 0.489 -9.548 19.677 1.00 97.00 213 PRO A CA 1
ATOM 1578 C C . PRO A 1 213 ? 0.708 -10.413 18.429 1.00 97.00 213 PRO A C 1
ATOM 1580 O O . PRO A 1 213 ? 1.078 -9.890 17.384 1.00 97.00 213 PRO A O 1
ATOM 1583 N N . ASP A 1 214 ? 0.456 -11.718 18.511 1.00 97.25 214 ASP A N 1
ATOM 1584 C CA . ASP A 1 214 ? 0.559 -12.664 17.395 1.00 97.25 214 ASP A CA 1
ATOM 1585 C C . ASP A 1 214 ? -0.437 -12.350 16.268 1.00 97.25 214 ASP A C 1
ATOM 1587 O O . ASP A 1 214 ? -0.071 -12.388 15.093 1.00 97.25 214 ASP A O 1
ATOM 1591 N N . VAL A 1 215 ? -1.664 -11.944 16.610 1.00 96.75 215 VAL A N 1
ATOM 1592 C CA . VAL A 1 215 ? -2.670 -11.497 15.635 1.00 96.75 215 VAL A CA 1
ATOM 1593 C C . VAL A 1 215 ? -2.188 -10.240 14.910 1.00 96.75 215 VAL A C 1
ATOM 1595 O O . VAL A 1 215 ? -2.250 -10.173 13.684 1.00 96.75 215 VAL A O 1
ATOM 1598 N N . TYR A 1 216 ? -1.646 -9.252 15.630 1.00 96.69 216 TYR A N 1
ATOM 1599 C CA . TYR A 1 216 ? -1.053 -8.074 14.987 1.00 96.69 216 TYR A CA 1
ATOM 1600 C C . TYR A 1 216 ? 0.128 -8.452 14.081 1.00 96.69 216 TYR A C 1
ATOM 1602 O O . TYR A 1 216 ? 0.208 -7.979 12.946 1.00 96.69 216 TYR A O 1
ATOM 1610 N N . MET A 1 217 ? 1.011 -9.342 14.539 1.00 96.56 217 MET A N 1
ATOM 1611 C CA . MET A 1 217 ? 2.144 -9.807 13.738 1.00 96.56 217 MET A CA 1
ATOM 1612 C C . MET A 1 217 ? 1.691 -10.505 12.453 1.00 96.56 217 MET A C 1
ATOM 1614 O O . MET A 1 217 ? 2.274 -10.255 11.405 1.00 96.56 217 MET A O 1
ATOM 1618 N N . MET A 1 218 ? 0.615 -11.297 12.476 1.00 96.50 218 MET A N 1
ATOM 1619 C CA . MET A 1 218 ? 0.040 -11.877 11.253 1.00 96.50 218 MET A CA 1
ATOM 1620 C C . MET A 1 218 ? -0.408 -10.809 10.243 1.00 96.50 218 MET A C 1
ATOM 1622 O O . MET A 1 218 ? -0.202 -10.959 9.033 1.00 96.50 218 MET A O 1
ATOM 1626 N N . TYR A 1 219 ? -1.019 -9.726 10.726 1.00 96.44 219 TYR A N 1
ATOM 1627 C CA . TYR A 1 219 ? -1.428 -8.603 9.883 1.00 96.44 219 TYR A CA 1
ATOM 1628 C C . TYR A 1 219 ? -0.217 -7.875 9.283 1.00 96.44 219 TYR A C 1
ATOM 1630 O O . TYR A 1 219 ? -0.185 -7.590 8.083 1.00 96.44 219 TYR A O 1
ATOM 1638 N N . TYR A 1 220 ? 0.808 -7.636 10.102 1.00 96.56 220 TYR A N 1
ATOM 1639 C CA . TYR A 1 220 ? 2.063 -7.020 9.680 1.00 96.56 220 TYR A CA 1
ATOM 1640 C C . TYR A 1 220 ? 2.808 -7.874 8.641 1.00 96.56 220 TYR A C 1
ATOM 1642 O O . TYR A 1 220 ? 3.203 -7.368 7.589 1.00 96.56 220 TYR A O 1
ATOM 1650 N N . GLU A 1 221 ? 2.933 -9.182 8.877 1.00 96.25 221 GLU A N 1
ATOM 1651 C CA . GLU A 1 221 ? 3.551 -10.127 7.940 1.00 96.25 221 GLU A CA 1
ATOM 1652 C C . GLU A 1 221 ? 2.780 -10.213 6.618 1.00 96.25 221 GLU A C 1
ATOM 1654 O O . GLU A 1 221 ? 3.386 -10.344 5.557 1.00 96.25 221 GLU A O 1
ATOM 1659 N N . SER A 1 222 ? 1.455 -10.032 6.637 1.00 95.06 222 SER A N 1
ATOM 1660 C CA . SER A 1 222 ? 0.667 -9.921 5.402 1.00 95.06 222 SER A CA 1
ATOM 1661 C C . SER A 1 222 ? 1.050 -8.675 4.592 1.00 95.06 222 SER A C 1
ATOM 1663 O O . SER A 1 222 ? 1.205 -8.757 3.372 1.00 95.06 222 SER A O 1
ATOM 1665 N N . ALA A 1 223 ? 1.274 -7.534 5.252 1.00 95.25 223 ALA A N 1
ATOM 1666 C CA . ALA A 1 223 ? 1.773 -6.317 4.604 1.00 95.25 223 ALA A CA 1
ATOM 1667 C C . ALA A 1 223 ? 3.196 -6.508 4.054 1.00 95.25 223 ALA A C 1
ATOM 1669 O O . ALA A 1 223 ? 3.511 -6.067 2.944 1.00 95.25 223 ALA A O 1
ATOM 1670 N N . LYS A 1 224 ? 4.053 -7.194 4.818 1.00 95.88 224 LYS A N 1
ATOM 1671 C CA . LYS A 1 224 ? 5.427 -7.518 4.429 1.00 95.88 224 LYS A CA 1
ATOM 1672 C C . LYS A 1 224 ? 5.447 -8.413 3.193 1.00 95.88 224 LYS A C 1
ATOM 1674 O O . LYS A 1 224 ? 6.144 -8.079 2.235 1.00 95.88 224 LYS A O 1
ATOM 1679 N N . ALA A 1 225 ? 4.645 -9.479 3.190 1.00 94.12 225 ALA A N 1
ATOM 1680 C CA . ALA A 1 225 ? 4.505 -10.429 2.092 1.00 94.12 225 ALA A CA 1
ATOM 1681 C C . ALA A 1 225 ? 4.024 -9.762 0.796 1.00 94.12 225 ALA A C 1
ATOM 1683 O O . ALA A 1 225 ? 4.600 -10.012 -0.262 1.00 94.12 225 ALA A O 1
ATOM 1684 N N . ALA A 1 226 ? 3.056 -8.839 0.870 1.00 92.19 226 ALA A N 1
ATOM 1685 C CA . ALA A 1 226 ? 2.566 -8.092 -0.296 1.00 92.19 226 ALA A CA 1
ATOM 1686 C C . ALA A 1 226 ? 3.662 -7.260 -1.001 1.00 92.19 226 ALA A C 1
ATOM 1688 O O . ALA A 1 226 ? 3.548 -6.922 -2.183 1.00 92.19 226 ALA A O 1
ATOM 1689 N N . LEU A 1 227 ? 4.738 -6.932 -0.281 1.00 95.06 227 LEU A N 1
ATOM 1690 C CA . LEU A 1 227 ? 5.885 -6.159 -0.756 1.00 95.06 227 LEU A CA 1
ATOM 1691 C C . LEU A 1 227 ? 7.170 -6.989 -0.884 1.00 95.06 227 LEU A C 1
ATOM 1693 O O . LEU A 1 227 ? 8.228 -6.425 -1.187 1.00 95.06 227 LEU A O 1
ATOM 1697 N N . SER A 1 228 ? 7.092 -8.301 -0.668 1.00 95.31 228 SER A N 1
ATOM 1698 C CA . SER A 1 228 ? 8.220 -9.221 -0.779 1.00 95.31 228 SER A CA 1
ATOM 1699 C C . SER A 1 228 ? 8.492 -9.626 -2.221 1.00 95.31 228 SER A C 1
ATOM 1701 O O . SER A 1 228 ? 7.597 -9.722 -3.064 1.00 95.31 228 SER A O 1
ATOM 1703 N N . MET A 1 229 ? 9.770 -9.851 -2.513 1.00 95.44 229 MET A N 1
ATOM 1704 C CA . MET A 1 229 ? 10.231 -10.465 -3.752 1.00 95.44 229 MET A CA 1
ATOM 1705 C C . MET A 1 229 ? 11.362 -11.432 -3.430 1.00 95.44 229 MET A C 1
ATOM 1707 O O . MET A 1 229 ? 12.250 -11.092 -2.647 1.00 95.44 229 MET A O 1
ATOM 1711 N N . ARG A 1 230 ? 11.331 -12.604 -4.062 1.00 96.62 230 ARG A N 1
ATOM 1712 C CA . ARG A 1 230 ? 12.419 -13.580 -4.036 1.00 96.62 230 ARG A CA 1
ATOM 1713 C C . ARG A 1 230 ? 13.422 -13.238 -5.130 1.00 96.62 230 ARG A C 1
ATOM 1715 O O . ARG A 1 230 ? 13.027 -13.057 -6.279 1.00 96.62 230 ARG A O 1
ATOM 1722 N N . CYS A 1 231 ? 14.693 -13.106 -4.772 1.00 97.44 231 CYS A N 1
ATOM 1723 C CA . CYS A 1 231 ? 15.764 -12.864 -5.727 1.00 97.44 231 CYS A CA 1
ATOM 1724 C C . CYS A 1 231 ? 15.993 -14.096 -6.601 1.00 97.44 231 CYS A C 1
ATOM 1726 O O . CYS A 1 231 ? 16.188 -15.183 -6.080 1.00 97.44 231 CYS A O 1
ATOM 1728 N N . ILE A 1 232 ? 16.027 -13.919 -7.919 1.00 95.75 232 ILE A N 1
ATOM 1729 C CA . ILE A 1 232 ? 16.266 -15.016 -8.874 1.00 95.75 232 ILE A CA 1
ATOM 1730 C C . ILE A 1 232 ? 17.707 -15.547 -8.863 1.00 95.75 232 ILE A C 1
ATOM 1732 O O . ILE A 1 232 ? 17.948 -16.627 -9.381 1.00 95.75 232 ILE A O 1
ATOM 1736 N N . GLU A 1 233 ? 18.670 -14.782 -8.335 1.00 96.62 233 GLU A N 1
ATOM 1737 C CA . GLU A 1 233 ? 20.083 -15.193 -8.325 1.00 96.62 233 GLU A CA 1
ATOM 1738 C C . GLU A 1 233 ? 20.493 -15.888 -7.028 1.00 96.62 233 GLU A C 1
ATOM 1740 O O . GLU A 1 233 ? 21.257 -16.846 -7.064 1.00 96.62 233 GLU A O 1
ATOM 1745 N N . CYS A 1 234 ? 20.033 -15.390 -5.878 1.00 97.56 234 CYS A N 1
ATOM 1746 C CA . CYS A 1 234 ? 20.453 -15.898 -4.568 1.00 97.56 234 CYS A CA 1
ATOM 1747 C C . CYS A 1 234 ? 19.312 -16.480 -3.732 1.00 97.56 234 CYS A C 1
ATOM 1749 O O . CYS A 1 234 ? 19.536 -16.826 -2.577 1.00 97.56 234 CYS A O 1
ATOM 1751 N N . ASP A 1 235 ? 18.090 -16.515 -4.271 1.00 96.44 235 ASP A N 1
ATOM 1752 C CA . ASP A 1 235 ? 16.875 -16.991 -3.601 1.00 96.44 235 ASP A CA 1
ATOM 1753 C C . ASP A 1 235 ? 16.479 -16.263 -2.304 1.00 96.44 235 ASP A C 1
ATOM 1755 O O . ASP A 1 235 ? 15.468 -16.599 -1.683 1.00 96.44 235 ASP A O 1
ATOM 1759 N N . ASP A 1 236 ? 17.199 -15.203 -1.928 1.00 97.12 236 ASP A N 1
ATOM 1760 C CA . ASP A 1 236 ? 16.868 -14.384 -0.767 1.00 97.12 236 ASP A CA 1
ATOM 1761 C C . ASP A 1 236 ? 15.538 -13.647 -0.979 1.00 97.12 236 ASP A C 1
ATOM 1763 O O . ASP A 1 236 ? 15.318 -12.985 -2.002 1.00 97.12 236 ASP A O 1
ATOM 1767 N N . THR A 1 237 ? 14.642 -13.752 0.001 1.00 97.00 237 THR A N 1
ATOM 1768 C CA . THR A 1 237 ? 13.329 -13.105 -0.033 1.00 97.00 237 THR A CA 1
ATOM 1769 C C . THR A 1 237 ? 13.347 -11.865 0.837 1.00 97.00 237 THR A C 1
ATOM 1771 O O . THR A 1 237 ? 13.409 -11.937 2.062 1.00 97.00 237 THR A O 1
ATOM 1774 N N . GLN A 1 238 ? 13.232 -10.703 0.199 1.00 95.69 238 GLN A N 1
ATOM 1775 C CA . GLN A 1 238 ? 13.309 -9.417 0.883 1.00 95.69 238 GLN A CA 1
ATOM 1776 C C . GLN A 1 238 ? 12.046 -8.598 0.661 1.00 95.69 238 GLN A C 1
ATOM 1778 O O . GLN A 1 238 ? 11.565 -8.455 -0.467 1.00 95.69 238 GLN A O 1
ATOM 1783 N N . SER A 1 239 ? 11.543 -7.999 1.741 1.00 95.94 239 SER A N 1
ATOM 1784 C CA . SER A 1 239 ? 10.422 -7.068 1.669 1.00 95.94 239 SER A CA 1
ATOM 1785 C C . SER A 1 239 ? 10.877 -5.645 1.384 1.00 95.94 239 SER A C 1
ATOM 1787 O O . SER A 1 239 ? 11.921 -5.179 1.848 1.00 95.94 239 SER A O 1
ATOM 1789 N N . ARG A 1 240 ? 10.058 -4.934 0.609 1.00 95.62 240 ARG A N 1
ATOM 1790 C CA . ARG A 1 240 ? 10.183 -3.491 0.388 1.00 95.62 240 ARG A CA 1
ATOM 1791 C C . ARG A 1 240 ? 9.493 -2.661 1.458 1.00 95.62 240 ARG A C 1
ATOM 1793 O O . ARG A 1 240 ? 9.726 -1.453 1.464 1.00 95.62 240 ARG A O 1
ATOM 1800 N N . LEU A 1 241 ? 8.667 -3.264 2.316 1.00 96.50 241 LEU A N 1
ATOM 1801 C CA . LEU A 1 241 ? 7.944 -2.553 3.368 1.00 96.50 241 LEU A CA 1
ATOM 1802 C C . LEU A 1 241 ? 8.920 -1.728 4.214 1.00 96.50 241 LEU A C 1
ATOM 1804 O O . LEU A 1 241 ? 9.984 -2.210 4.601 1.00 96.50 241 LEU A O 1
ATOM 1808 N N . VAL A 1 242 ? 8.582 -0.462 4.454 1.00 95.25 242 VAL A N 1
ATOM 1809 C CA . VAL A 1 242 ? 9.299 0.342 5.446 1.00 95.25 242 VAL A CA 1
ATOM 1810 C C . VAL A 1 242 ? 8.819 -0.111 6.820 1.00 95.25 242 VAL A C 1
ATOM 1812 O O . VAL A 1 242 ? 7.656 0.103 7.164 1.00 95.25 242 VAL A O 1
ATOM 1815 N N . GLU A 1 243 ? 9.701 -0.766 7.569 1.00 93.44 243 GLU A N 1
ATOM 1816 C CA . GLU A 1 243 ? 9.389 -1.353 8.875 1.00 93.44 243 GLU A CA 1
ATOM 1817 C C . GLU A 1 243 ? 9.075 -0.282 9.931 1.00 93.44 243 GLU A C 1
ATOM 1819 O O . GLU A 1 243 ? 9.417 0.889 9.757 1.00 93.44 243 GLU A O 1
ATOM 1824 N N . ASP A 1 244 ? 8.358 -0.644 10.999 1.00 89.06 244 ASP A N 1
ATOM 1825 C CA . ASP A 1 244 ? 7.886 0.322 12.005 1.00 89.06 244 ASP A CA 1
ATOM 1826 C C . ASP A 1 244 ? 9.019 1.013 12.768 1.00 89.06 244 ASP A C 1
ATOM 1828 O O . ASP A 1 244 ? 8.933 2.212 13.044 1.00 89.06 244 ASP A O 1
ATOM 1832 N N . ASP A 1 245 ? 10.096 0.292 13.064 1.00 88.81 245 ASP A N 1
ATOM 1833 C CA . ASP A 1 245 ? 11.299 0.823 13.701 1.00 88.81 245 ASP A CA 1
ATOM 1834 C C . ASP A 1 245 ? 12.029 1.808 12.776 1.00 88.81 245 ASP A C 1
ATOM 1836 O O . ASP A 1 245 ? 12.413 2.899 13.200 1.00 88.81 245 ASP A O 1
ATOM 1840 N N . VAL A 1 246 ? 12.154 1.471 11.490 1.00 86.69 246 VAL A N 1
ATOM 1841 C CA . VAL A 1 246 ? 12.712 2.351 10.460 1.00 86.69 246 VAL A CA 1
ATOM 1842 C C . VAL A 1 246 ? 11.816 3.568 10.274 1.00 86.69 246 VAL A C 1
ATOM 1844 O O . VAL A 1 246 ? 12.321 4.682 10.144 1.00 86.69 246 VAL A O 1
ATOM 1847 N N . ALA A 1 247 ? 10.496 3.389 10.293 1.00 85.38 247 ALA A N 1
ATOM 1848 C CA . ALA A 1 247 ? 9.539 4.475 10.177 1.00 85.38 247 ALA A CA 1
ATOM 1849 C C . ALA A 1 247 ? 9.640 5.436 11.368 1.00 85.38 247 ALA A C 1
ATOM 1851 O O . ALA A 1 247 ? 9.692 6.649 11.172 1.00 85.38 247 ALA A O 1
ATOM 1852 N N . GLU A 1 248 ? 9.748 4.915 12.591 1.00 86.38 248 GLU A N 1
ATOM 1853 C CA . GLU A 1 248 ? 9.931 5.716 13.805 1.00 86.38 248 GLU A CA 1
ATOM 1854 C C . GLU A 1 248 ? 11.269 6.463 13.799 1.00 86.38 248 GLU A C 1
ATOM 1856 O O . GLU A 1 248 ? 11.339 7.669 14.062 1.00 86.38 248 GLU A O 1
ATOM 1861 N N . GLN A 1 249 ? 12.342 5.783 13.396 1.00 84.94 249 GLN A N 1
ATOM 1862 C CA . GLN A 1 249 ? 13.640 6.419 13.210 1.00 84.94 249 GLN A CA 1
ATOM 1863 C C . GLN A 1 249 ? 13.603 7.486 12.116 1.00 84.94 249 GLN A C 1
ATOM 1865 O O . GLN A 1 249 ? 14.194 8.545 12.286 1.00 84.94 249 GLN A O 1
ATOM 1870 N N . ALA A 1 250 ? 12.905 7.262 11.007 1.00 81.56 250 ALA A N 1
ATOM 1871 C CA . ALA A 1 250 ? 12.787 8.240 9.932 1.00 81.56 250 ALA A CA 1
ATOM 1872 C C . ALA A 1 250 ? 11.929 9.449 10.338 1.00 81.56 250 ALA A C 1
ATOM 1874 O O . ALA A 1 250 ? 12.238 10.567 9.928 1.00 81.56 250 ALA A O 1
ATOM 1875 N N . ARG A 1 251 ? 10.893 9.260 11.168 1.00 81.12 251 ARG A N 1
ATOM 1876 C CA . ARG A 1 251 ? 10.101 10.356 11.754 1.00 81.12 251 ARG A CA 1
ATOM 1877 C C . ARG A 1 251 ? 10.945 11.228 12.683 1.00 81.12 251 ARG A C 1
ATOM 1879 O O . ARG A 1 251 ? 10.874 12.452 12.606 1.00 81.12 251 ARG A O 1
ATOM 1886 N N . THR A 1 252 ? 11.772 10.610 13.524 1.00 80.06 252 THR A N 1
ATOM 1887 C CA . THR A 1 252 ? 12.619 11.324 14.497 1.00 80.06 252 THR A CA 1
ATOM 1888 C C . THR A 1 252 ? 13.876 11.925 13.867 1.00 80.06 252 THR A C 1
ATOM 1890 O O . THR A 1 252 ? 14.262 13.047 14.191 1.00 80.06 252 THR A O 1
ATOM 1893 N N . LYS A 1 253 ? 14.500 11.206 12.932 1.00 73.38 253 LYS A N 1
ATOM 1894 C CA . LYS A 1 253 ? 15.770 11.554 12.281 1.00 73.38 253 LYS A CA 1
ATOM 1895 C C . LYS A 1 253 ? 15.583 12.018 10.845 1.00 73.38 253 LYS A C 1
ATOM 1897 O O . LYS A 1 253 ? 16.489 11.810 10.039 1.00 73.38 253 LYS A O 1
ATOM 1902 N N . LEU A 1 254 ? 14.430 12.600 10.496 1.00 70.88 254 LEU A N 1
ATOM 1903 C CA . LEU A 1 254 ? 14.193 13.104 9.143 1.00 70.88 254 LEU A CA 1
ATOM 1904 C C . LEU A 1 254 ? 15.380 13.997 8.774 1.00 70.88 254 LEU A C 1
ATOM 1906 O O . LEU A 1 254 ? 15.559 15.064 9.369 1.00 70.88 254 LEU A O 1
ATOM 1910 N N . THR A 1 255 ? 16.254 13.484 7.904 1.00 69.69 255 THR A N 1
ATOM 1911 C CA . THR A 1 255 ? 17.590 14.059 7.761 1.00 69.69 255 THR A CA 1
ATOM 1912 C C . THR A 1 255 ? 17.440 15.479 7.253 1.00 69.69 255 THR A C 1
ATOM 1914 O O . THR A 1 255 ? 16.515 15.774 6.489 1.00 69.69 255 THR A O 1
ATOM 1917 N N . ASP A 1 256 ? 18.333 16.373 7.664 1.00 75.50 256 ASP A N 1
ATOM 1918 C CA . ASP A 1 256 ? 18.249 17.768 7.228 1.00 75.50 256 ASP A CA 1
ATOM 1919 C C . ASP A 1 256 ? 18.273 17.875 5.698 1.00 75.50 256 ASP A C 1
ATOM 1921 O O . ASP A 1 256 ? 17.556 18.692 5.133 1.00 75.50 256 ASP A O 1
ATOM 1925 N N . ARG A 1 257 ? 18.929 16.922 5.026 1.00 73.88 257 ARG A N 1
ATOM 1926 C CA . ARG A 1 257 ? 18.894 16.749 3.570 1.00 73.88 257 ARG A CA 1
ATOM 1927 C C . ARG A 1 257 ? 17.499 16.436 3.008 1.00 73.88 257 ARG A C 1
ATOM 1929 O O . ARG A 1 257 ? 17.117 16.995 1.986 1.00 73.88 257 ARG A O 1
ATOM 1936 N N . ASN A 1 258 ? 16.726 15.553 3.644 1.00 79.62 258 ASN A N 1
ATOM 1937 C CA . ASN A 1 258 ? 15.360 15.248 3.197 1.00 79.62 258 ASN A CA 1
ATOM 1938 C C . ASN A 1 258 ? 14.433 16.451 3.404 1.00 79.62 258 ASN A C 1
ATOM 1940 O O . ASN A 1 258 ? 13.572 16.720 2.565 1.00 79.62 258 ASN A O 1
ATOM 1944 N N . LYS A 1 259 ? 14.626 17.194 4.502 1.00 79.88 259 LYS A N 1
ATOM 1945 C CA . LYS A 1 259 ? 13.902 18.449 4.744 1.00 79.88 259 LYS A CA 1
ATOM 1946 C C . LYS A 1 259 ? 14.251 19.480 3.683 1.00 79.88 259 LYS A C 1
ATOM 1948 O O . LYS A 1 259 ? 13.344 20.060 3.105 1.00 79.88 259 LYS A O 1
ATOM 1953 N N . GLU A 1 260 ? 15.538 19.680 3.416 1.00 82.88 260 GLU A N 1
ATOM 1954 C CA . GLU A 1 260 ? 16.039 20.616 2.412 1.00 82.88 260 GLU A CA 1
ATOM 1955 C C . GLU A 1 260 ? 15.473 20.311 1.025 1.00 82.88 260 GLU A C 1
ATOM 1957 O O . GLU A 1 260 ? 14.995 21.208 0.338 1.00 82.88 260 GLU A O 1
ATOM 1962 N N . PHE A 1 261 ? 15.410 19.039 0.647 1.00 83.56 261 PHE A N 1
ATOM 1963 C CA . PHE A 1 261 ? 14.828 18.662 -0.633 1.00 83.56 261 PHE A CA 1
ATOM 1964 C C . PHE A 1 261 ? 13.324 18.986 -0.723 1.00 83.56 261 PHE A C 1
ATOM 1966 O O . PHE A 1 261 ? 12.872 19.590 -1.692 1.00 83.56 261 PHE A O 1
ATOM 1973 N N . LEU A 1 262 ? 12.539 18.683 0.319 1.00 85.56 262 LEU A N 1
ATOM 1974 C CA . LEU A 1 262 ? 11.125 19.088 0.376 1.00 85.56 262 LEU A CA 1
ATOM 1975 C C . LEU A 1 262 ? 10.943 20.616 0.485 1.00 85.56 262 LEU A C 1
ATOM 1977 O O . LEU A 1 262 ? 9.874 21.141 0.157 1.00 85.56 262 LEU A O 1
ATOM 1981 N N . LEU A 1 263 ? 11.964 21.345 0.952 1.00 85.25 263 LEU A N 1
ATOM 1982 C CA . LEU A 1 263 ? 11.987 22.810 0.976 1.00 85.25 263 LEU A CA 1
ATOM 1983 C C . LEU A 1 263 ? 12.177 23.405 -0.419 1.00 85.25 263 LEU A C 1
ATOM 1985 O O . LEU A 1 263 ? 11.565 24.434 -0.701 1.00 85.25 263 LEU A O 1
ATOM 1989 N N . GLN A 1 264 ? 12.960 22.745 -1.274 1.00 89.38 264 GLN A N 1
ATOM 1990 C CA . GLN A 1 264 ? 13.223 23.175 -2.650 1.00 89.38 264 GLN A CA 1
ATOM 1991 C C . GLN A 1 264 ? 12.000 23.045 -3.569 1.00 89.38 264 GLN A C 1
ATOM 1993 O O . GLN A 1 264 ? 11.956 23.694 -4.611 1.00 89.38 264 GLN A O 1
ATOM 1998 N N . LEU A 1 265 ? 10.987 22.260 -3.183 1.00 91.38 265 LEU A N 1
ATOM 1999 C CA . LEU A 1 265 ? 9.716 22.216 -3.906 1.00 91.38 265 LEU A CA 1
ATOM 2000 C C . LEU A 1 265 ? 9.015 23.578 -3.875 1.00 91.38 265 LEU A C 1
ATOM 2002 O O . LEU A 1 265 ? 8.953 24.246 -2.834 1.00 91.38 265 LEU A O 1
ATOM 2006 N N . ALA A 1 266 ? 8.406 23.945 -5.005 1.00 94.00 266 ALA A N 1
ATOM 2007 C CA . ALA A 1 266 ? 7.548 25.115 -5.079 1.00 94.00 266 ALA A CA 1
ATOM 2008 C C . ALA A 1 266 ? 6.413 25.009 -4.046 1.00 94.00 266 ALA A C 1
ATOM 2010 O O . ALA A 1 266 ? 5.873 23.933 -3.774 1.00 94.00 266 ALA A O 1
ATOM 2011 N N . ASP A 1 267 ? 6.013 26.144 -3.468 1.00 93.12 267 ASP A N 1
ATOM 2012 C CA . ASP A 1 267 ? 5.028 26.164 -2.381 1.00 93.12 267 ASP A CA 1
ATOM 2013 C C . ASP A 1 267 ? 3.676 25.544 -2.783 1.00 93.12 267 ASP A C 1
ATOM 2015 O O . ASP A 1 267 ? 3.042 24.832 -2.000 1.00 93.12 267 ASP A O 1
ATOM 2019 N N . LYS A 1 268 ? 3.270 25.752 -4.042 1.00 95.62 268 LYS A N 1
ATOM 2020 C CA . LYS A 1 268 ? 2.075 25.138 -4.636 1.00 95.62 268 LYS A CA 1
ATOM 2021 C C . LYS A 1 268 ? 2.145 23.608 -4.595 1.00 95.62 268 LYS A C 1
ATOM 2023 O O . LYS A 1 268 ? 1.175 22.970 -4.183 1.00 95.62 268 LYS A O 1
ATOM 2028 N N . ASP A 1 269 ? 3.284 23.034 -4.964 1.00 94.50 269 ASP A N 1
ATOM 2029 C CA . ASP A 1 269 ? 3.488 21.587 -5.053 1.00 94.50 269 ASP A CA 1
ATOM 2030 C C . ASP A 1 269 ? 3.583 20.950 -3.673 1.00 94.50 269 ASP A C 1
ATOM 2032 O O . ASP A 1 269 ? 2.939 19.935 -3.403 1.00 94.50 269 ASP A O 1
ATOM 2036 N N . ARG A 1 270 ? 4.277 21.611 -2.742 1.00 92.38 270 ARG A N 1
ATOM 2037 C CA . ARG A 1 270 ? 4.315 21.204 -1.335 1.00 92.38 270 ARG A CA 1
ATOM 2038 C C . ARG A 1 270 ? 2.912 21.164 -0.721 1.00 92.38 270 ARG A C 1
ATOM 2040 O O . ARG A 1 270 ? 2.546 20.167 -0.098 1.00 92.38 270 ARG A O 1
ATOM 2047 N N . LYS A 1 271 ? 2.088 22.197 -0.939 1.00 92.94 271 LYS A N 1
ATOM 2048 C CA . LYS A 1 271 ? 0.683 22.229 -0.484 1.00 92.94 271 LYS A CA 1
ATOM 2049 C C . LYS A 1 271 ? -0.167 21.153 -1.159 1.00 92.94 271 LYS A C 1
ATOM 2051 O O . LYS A 1 271 ? -1.015 20.545 -0.502 1.00 92.94 271 LYS A O 1
ATOM 2056 N N . LYS A 1 272 ? 0.040 20.906 -2.455 1.00 95.44 272 LYS A N 1
ATOM 2057 C CA . LYS A 1 272 ? -0.655 19.849 -3.202 1.00 95.44 272 LYS A CA 1
ATOM 2058 C C . LYS A 1 272 ? -0.332 18.468 -2.628 1.00 95.44 272 LYS A C 1
ATOM 2060 O O . LYS A 1 272 ? -1.258 17.724 -2.300 1.00 95.44 272 LYS A O 1
ATOM 2065 N N . LEU A 1 273 ? 0.949 18.177 -2.406 1.00 93.50 273 LEU A N 1
ATOM 2066 C CA . LEU A 1 273 ? 1.410 16.937 -1.789 1.00 93.50 273 LEU A CA 1
ATOM 2067 C C . LEU A 1 273 ? 0.875 16.779 -0.359 1.00 93.50 273 LEU A C 1
ATOM 2069 O O . LEU A 1 273 ? 0.328 15.733 -0.021 1.00 93.50 273 LEU A O 1
ATOM 2073 N N . GLN A 1 274 ? 0.935 17.832 0.461 1.00 90.81 274 GLN A N 1
ATOM 2074 C CA . GLN A 1 274 ? 0.375 17.829 1.816 1.00 90.81 274 GLN A CA 1
ATOM 2075 C C . GLN A 1 274 ? -1.105 17.447 1.830 1.00 90.81 274 GLN A C 1
ATOM 2077 O O . GLN A 1 274 ? -1.529 16.605 2.621 1.00 90.81 274 GLN A O 1
ATOM 2082 N N . ARG A 1 275 ? -1.905 18.067 0.953 1.00 94.50 275 ARG A N 1
ATOM 2083 C CA . ARG A 1 275 ? -3.339 17.780 0.835 1.00 94.50 275 ARG A CA 1
ATOM 2084 C C . ARG A 1 275 ? -3.576 16.335 0.408 1.00 94.50 275 ARG A C 1
ATOM 2086 O O . ARG A 1 275 ? -4.441 15.684 0.990 1.00 94.50 275 ARG A O 1
ATOM 2093 N N . ALA A 1 276 ? -2.810 15.828 -0.557 1.00 95.31 276 ALA A N 1
ATOM 2094 C CA . ALA A 1 276 ? -2.909 14.441 -1.001 1.00 95.31 276 ALA A CA 1
ATOM 2095 C C . ALA A 1 276 ? -2.574 13.459 0.133 1.00 95.31 276 ALA A C 1
ATOM 2097 O O . ALA A 1 276 ? -3.383 12.582 0.428 1.00 95.31 276 ALA A O 1
ATOM 2098 N N . CYS A 1 277 ? -1.457 13.659 0.840 1.00 92.00 277 CYS A N 1
ATOM 2099 C CA . CYS A 1 277 ? -1.059 12.819 1.971 1.00 92.00 277 CYS A CA 1
ATOM 2100 C C . CYS A 1 277 ? -2.085 12.849 3.111 1.00 92.00 277 CYS A C 1
ATOM 2102 O O . CYS A 1 277 ? -2.428 11.795 3.635 1.00 92.00 277 CYS A O 1
ATOM 2104 N N . LYS A 1 278 ? -2.638 14.018 3.461 1.00 90.44 278 LYS A N 1
ATOM 2105 C CA . LYS A 1 278 ? -3.704 14.126 4.475 1.00 90.44 278 LYS A CA 1
ATOM 2106 C C . LYS A 1 278 ? -4.966 13.384 4.064 1.00 90.44 278 LYS A C 1
ATOM 2108 O O . LYS A 1 278 ? -5.533 12.634 4.854 1.00 90.44 278 LYS A O 1
ATOM 2113 N N . ARG A 1 279 ? -5.412 13.573 2.820 1.00 94.12 279 ARG A N 1
ATOM 2114 C CA . ARG A 1 279 ? -6.586 12.867 2.298 1.00 94.12 279 ARG A CA 1
ATOM 2115 C C . ARG A 1 279 ? -6.356 11.360 2.260 1.00 94.12 279 ARG A C 1
ATOM 2117 O O . ARG A 1 279 ? -7.261 10.612 2.612 1.00 94.12 279 ARG A O 1
ATOM 2124 N N . TYR A 1 280 ? -5.148 10.927 1.909 1.00 94.56 280 TYR A N 1
ATOM 2125 C CA . TYR A 1 280 ? -4.745 9.527 1.937 1.00 94.56 280 TYR A CA 1
ATOM 2126 C C . TYR A 1 280 ? -4.695 8.970 3.363 1.00 94.56 280 TYR A C 1
ATOM 2128 O O . TYR A 1 280 ? -5.272 7.919 3.613 1.00 94.56 280 TYR A O 1
ATOM 2136 N N . ALA A 1 281 ? -4.103 9.669 4.327 1.00 89.69 281 ALA A N 1
ATOM 2137 C CA . ALA A 1 281 ? -4.130 9.257 5.731 1.00 89.69 281 ALA A CA 1
ATOM 2138 C C . ALA A 1 281 ? -5.576 9.096 6.238 1.00 89.69 281 ALA A C 1
ATOM 2140 O O . ALA A 1 281 ? -5.902 8.103 6.874 1.00 89.69 281 ALA A O 1
ATOM 2141 N N . ARG A 1 282 ? -6.472 10.009 5.838 1.00 88.25 282 ARG A N 1
ATOM 2142 C CA . ARG A 1 282 ? -7.911 9.980 6.153 1.00 88.25 282 ARG A CA 1
ATOM 2143 C C . ARG A 1 282 ? -8.754 9.075 5.243 1.00 88.25 282 ARG A C 1
ATOM 2145 O O . ARG A 1 282 ? -9.974 9.106 5.338 1.00 88.25 282 ARG A O 1
ATOM 2152 N N . ARG A 1 283 ? -8.141 8.318 4.323 1.00 89.25 283 ARG A N 1
ATOM 2153 C CA . ARG A 1 283 ? -8.827 7.393 3.389 1.00 89.25 283 ARG A CA 1
ATOM 2154 C C . ARG A 1 283 ? -9.875 8.044 2.472 1.00 89.25 283 ARG A C 1
ATOM 2156 O O . ARG A 1 283 ? -10.764 7.381 1.966 1.00 89.25 283 ARG A O 1
ATOM 2163 N N . THR A 1 284 ? -9.727 9.338 2.202 1.00 90.81 284 THR A N 1
ATOM 2164 C CA . THR A 1 284 ? -10.530 10.102 1.220 1.00 90.81 284 THR A CA 1
ATOM 2165 C C . THR A 1 284 ? -9.813 10.253 -0.129 1.00 90.81 284 THR A C 1
ATOM 2167 O O . THR A 1 284 ? -10.198 11.064 -0.980 1.00 90.81 284 THR A O 1
ATOM 2170 N N . LEU A 1 285 ? -8.705 9.526 -0.293 1.00 94.31 285 LEU A N 1
ATOM 2171 C CA . LEU A 1 285 ? -7.912 9.441 -1.510 1.00 94.31 285 LEU A CA 1
ATOM 2172 C C . LEU A 1 285 ? -7.264 8.055 -1.597 1.00 94.31 285 LEU A C 1
ATOM 2174 O O . LEU A 1 285 ? -6.744 7.539 -0.600 1.00 94.31 285 LEU A O 1
ATOM 2178 N N . GLU A 1 286 ? -7.287 7.480 -2.795 1.00 94.00 286 GLU A N 1
ATOM 2179 C CA . GLU A 1 286 ? -6.673 6.188 -3.103 1.00 94.00 286 GLU A CA 1
ATOM 2180 C C . GLU A 1 286 ? -5.157 6.292 -3.286 1.00 94.00 286 GLU A C 1
ATOM 2182 O O . GLU A 1 286 ? -4.624 7.350 -3.627 1.00 94.00 286 GLU A O 1
ATOM 2187 N N . ALA A 1 287 ? -4.454 5.173 -3.091 1.00 94.81 287 ALA A N 1
ATOM 2188 C CA . ALA A 1 287 ? -2.991 5.123 -3.173 1.00 94.81 287 ALA A CA 1
ATOM 2189 C C . ALA A 1 287 ? -2.470 5.547 -4.552 1.00 94.81 287 ALA A C 1
ATOM 2191 O O . ALA A 1 287 ? -1.553 6.360 -4.639 1.00 94.81 287 ALA A O 1
ATOM 2192 N N . ASN A 1 288 ? -3.107 5.071 -5.627 1.00 94.75 288 ASN A N 1
ATOM 2193 C CA . ASN A 1 288 ? -2.739 5.436 -6.997 1.00 94.75 288 ASN A CA 1
ATOM 2194 C C . ASN A 1 288 ? -2.839 6.949 -7.229 1.00 94.75 288 ASN A C 1
ATOM 2196 O O . ASN A 1 288 ? -1.937 7.542 -7.806 1.00 94.75 288 ASN A O 1
ATOM 2200 N N . ALA A 1 289 ? -3.880 7.601 -6.707 1.00 96.06 289 ALA A N 1
ATOM 2201 C CA . ALA A 1 289 ? -4.043 9.043 -6.864 1.00 96.06 289 ALA A CA 1
ATOM 2202 C C . ALA A 1 289 ? -2.958 9.844 -6.120 1.00 96.06 289 ALA A C 1
ATOM 2204 O O . ALA A 1 289 ? -2.543 10.902 -6.588 1.00 96.06 289 ALA A O 1
ATOM 2205 N N . VAL A 1 290 ? -2.453 9.340 -4.988 1.00 96.38 290 VAL A N 1
ATOM 2206 C CA . VAL A 1 290 ? -1.276 9.931 -4.325 1.00 96.38 290 VAL A CA 1
ATOM 2207 C C . VAL A 1 290 ? -0.025 9.756 -5.175 1.00 96.38 290 VAL A C 1
ATOM 2209 O O . VAL A 1 290 ? 0.757 10.695 -5.296 1.00 96.38 290 VAL A O 1
ATOM 2212 N N . VAL A 1 291 ? 0.165 8.575 -5.767 1.00 96.69 291 VAL A N 1
ATOM 2213 C CA . VAL A 1 291 ? 1.310 8.292 -6.642 1.00 96.69 291 VAL A CA 1
ATOM 2214 C C . VAL A 1 291 ? 1.303 9.196 -7.874 1.00 96.69 291 VAL A C 1
ATOM 2216 O O . VAL A 1 291 ? 2.363 9.698 -8.228 1.00 96.69 291 VAL A O 1
ATOM 2219 N N . GLU A 1 292 ? 0.144 9.490 -8.467 1.00 96.06 292 GLU A N 1
ATOM 2220 C CA . GLU A 1 292 ? 0.054 10.452 -9.576 1.00 96.06 292 GLU A CA 1
ATOM 2221 C C . GLU A 1 292 ? 0.394 11.882 -9.128 1.00 96.06 292 GLU A C 1
ATOM 2223 O O . GLU A 1 292 ? 1.159 12.568 -9.801 1.00 96.06 292 GLU A O 1
ATOM 2228 N N . VAL A 1 293 ? -0.073 12.320 -7.949 1.00 96.56 293 VAL A N 1
ATOM 2229 C CA . VAL A 1 293 ? 0.328 13.627 -7.391 1.00 96.56 293 VAL A CA 1
ATOM 2230 C C . VAL A 1 293 ? 1.837 13.691 -7.161 1.00 96.56 293 VAL A C 1
ATOM 2232 O O . VAL A 1 293 ? 2.459 14.705 -7.464 1.00 96.56 293 VAL A O 1
ATOM 2235 N N . LEU A 1 294 ? 2.437 12.622 -6.635 1.00 95.81 294 LEU A N 1
ATOM 2236 C CA . LEU A 1 294 ? 3.885 12.523 -6.473 1.00 95.81 294 LEU A CA 1
ATOM 2237 C C . LEU A 1 294 ? 4.593 12.584 -7.832 1.00 95.81 294 LEU A C 1
ATOM 2239 O O . LEU A 1 294 ? 5.505 13.383 -8.011 1.00 95.81 294 LEU A O 1
ATOM 2243 N N . ALA A 1 295 ? 4.162 11.778 -8.799 1.00 94.75 295 ALA A N 1
ATOM 2244 C CA . ALA A 1 295 ? 4.755 11.740 -10.129 1.00 94.75 295 ALA A CA 1
ATOM 2245 C C . ALA A 1 295 ? 4.715 13.111 -10.815 1.00 94.75 295 ALA A C 1
ATOM 2247 O O . ALA A 1 295 ? 5.706 13.487 -11.432 1.00 94.75 295 ALA A O 1
ATOM 2248 N N . GLU A 1 296 ? 3.617 13.856 -10.667 1.00 94.62 296 GLU A N 1
ATOM 2249 C CA . GLU A 1 296 ? 3.453 15.210 -11.199 1.00 94.62 296 GLU A CA 1
ATOM 2250 C C . GLU A 1 296 ? 4.372 16.219 -10.499 1.00 94.62 296 GLU A C 1
ATOM 2252 O O . GLU A 1 296 ? 5.124 16.928 -11.163 1.00 94.62 296 GLU A O 1
ATOM 2257 N N . VAL A 1 297 ? 4.369 16.249 -9.161 1.00 94.81 297 VAL A N 1
ATOM 2258 C CA . VAL A 1 297 ? 5.210 17.165 -8.365 1.00 94.81 297 VAL A CA 1
ATOM 2259 C C . VAL A 1 297 ? 6.698 16.970 -8.668 1.00 94.81 297 VAL A C 1
ATOM 2261 O O . VAL A 1 297 ? 7.458 17.933 -8.696 1.00 94.81 297 VAL A O 1
ATOM 2264 N N . PHE A 1 298 ? 7.114 15.729 -8.920 1.00 92.81 298 PHE A N 1
ATOM 2265 C CA . PHE A 1 298 ? 8.501 15.385 -9.231 1.00 92.81 298 PHE A CA 1
ATOM 2266 C C . PHE A 1 298 ? 8.783 15.250 -10.738 1.00 92.81 298 PHE A C 1
ATOM 2268 O O . PHE A 1 298 ? 9.883 14.841 -11.103 1.00 92.81 298 PHE A O 1
ATOM 2275 N N . ALA A 1 299 ? 7.830 15.579 -11.620 1.00 90.88 299 ALA A N 1
ATOM 2276 C CA . ALA A 1 299 ? 8.049 15.552 -13.070 1.00 90.88 299 ALA A CA 1
ATOM 2277 C C . ALA A 1 299 ? 8.831 16.768 -13.579 1.00 90.88 299 ALA A C 1
ATOM 2279 O O . ALA A 1 299 ? 9.433 16.686 -14.648 1.00 90.88 299 ALA A O 1
ATOM 2280 N N . ALA A 1 300 ? 8.829 17.880 -12.834 1.00 80.31 300 ALA A N 1
ATOM 2281 C CA . ALA A 1 300 ? 9.544 19.095 -13.201 1.00 80.31 300 ALA A CA 1
ATOM 2282 C C . ALA A 1 300 ? 11.055 18.807 -13.308 1.00 80.31 300 ALA A C 1
ATOM 2284 O O . ALA A 1 300 ? 11.746 18.690 -12.299 1.00 80.31 300 ALA A O 1
ATOM 2285 N N . GLY A 1 301 ? 11.548 18.656 -14.541 1.00 73.31 301 GLY A N 1
ATOM 2286 C CA . GLY A 1 301 ? 12.949 18.342 -14.841 1.00 73.31 301 GLY A CA 1
ATOM 2287 C C . GLY A 1 301 ? 13.197 16.998 -15.530 1.00 73.31 301 GLY A C 1
ATOM 2288 O O . GLY A 1 301 ? 14.357 16.683 -15.779 1.00 73.31 301 GLY A O 1
ATOM 2289 N N . ARG A 1 302 ? 12.157 16.215 -15.852 1.00 79.94 302 ARG A N 1
ATOM 2290 C CA . ARG A 1 302 ? 12.313 15.037 -16.719 1.00 79.94 302 ARG A CA 1
ATOM 2291 C C . ARG A 1 302 ? 12.459 15.441 -18.185 1.00 79.94 302 ARG A C 1
ATOM 2293 O O . ARG A 1 302 ? 11.765 16.344 -18.649 1.00 79.94 302 ARG A O 1
ATOM 2300 N N . CYS A 1 303 ? 13.354 14.763 -18.898 1.00 77.31 303 CYS A N 1
ATOM 2301 C CA . CYS A 1 303 ? 13.436 14.828 -20.357 1.00 77.31 303 CYS A CA 1
ATOM 2302 C C . CYS A 1 303 ? 12.368 13.911 -20.971 1.00 77.31 303 CYS A C 1
ATOM 2304 O O . CYS A 1 303 ? 12.040 12.882 -20.383 1.00 77.31 303 CYS A O 1
ATOM 2306 N N . GLU A 1 304 ? 11.852 14.260 -22.153 1.00 81.50 304 GLU A N 1
ATOM 2307 C CA . GLU A 1 304 ? 10.827 13.468 -22.863 1.00 81.50 304 GLU A CA 1
ATOM 2308 C C . GLU A 1 304 ? 11.309 12.052 -23.232 1.00 81.50 304 GLU A C 1
ATOM 2310 O O . GLU A 1 304 ? 10.497 11.147 -23.389 1.00 81.50 304 GLU A O 1
ATOM 2315 N N . ASP A 1 305 ? 12.626 11.838 -23.294 1.00 81.06 305 ASP A N 1
ATOM 2316 C CA . ASP A 1 305 ? 13.235 10.543 -23.614 1.00 81.06 305 ASP A CA 1
ATOM 2317 C C . ASP A 1 305 ? 13.340 9.585 -22.408 1.00 81.06 305 ASP A C 1
ATOM 2319 O O . ASP A 1 305 ? 13.805 8.449 -22.548 1.00 81.06 305 ASP A O 1
ATOM 2323 N N . GLU A 1 306 ? 12.969 10.020 -21.197 1.00 82.69 306 GLU A N 1
ATOM 2324 C CA . GLU A 1 306 ? 13.041 9.156 -20.019 1.00 82.69 306 GLU A CA 1
ATOM 2325 C C . GLU A 1 306 ? 11.903 8.126 -19.989 1.00 82.69 306 GLU A C 1
ATOM 2327 O O . GLU A 1 306 ? 10.730 8.416 -20.185 1.00 82.69 306 GLU A O 1
ATOM 2332 N N . ASP A 1 307 ? 12.263 6.887 -19.669 1.00 85.38 307 ASP A N 1
ATOM 2333 C CA . ASP A 1 307 ? 11.347 5.763 -19.499 1.00 85.38 307 ASP A CA 1
ATOM 2334 C C . ASP A 1 307 ? 10.291 6.026 -18.407 1.00 85.38 307 ASP A C 1
ATOM 2336 O O . ASP A 1 307 ? 10.595 5.973 -17.212 1.00 85.38 307 ASP A O 1
ATOM 2340 N N . ASP A 1 308 ? 9.033 6.229 -18.814 1.00 84.94 308 ASP A N 1
ATOM 2341 C CA . ASP A 1 308 ? 7.878 6.506 -17.940 1.00 84.94 308 ASP A CA 1
ATOM 2342 C C . ASP A 1 308 ? 7.655 5.479 -16.817 1.00 84.94 308 ASP A C 1
ATOM 2344 O O . ASP A 1 308 ? 6.977 5.757 -15.822 1.00 84.94 308 ASP A O 1
ATOM 2348 N N . GLN A 1 309 ? 8.209 4.271 -16.956 1.00 88.31 309 GLN A N 1
ATOM 2349 C CA . GLN A 1 309 ? 8.111 3.209 -15.952 1.00 88.31 309 GLN A CA 1
ATOM 2350 C C . GLN A 1 309 ? 9.205 3.287 -14.879 1.00 88.31 309 GLN A C 1
ATOM 2352 O O . GLN A 1 309 ? 9.241 2.445 -13.974 1.00 88.31 309 GLN A O 1
ATOM 2357 N N . LYS A 1 310 ? 10.092 4.282 -14.956 1.00 90.94 310 LYS A N 1
ATOM 2358 C CA . LYS A 1 310 ? 11.100 4.581 -13.945 1.00 90.94 310 LYS A CA 1
ATOM 2359 C C . LYS A 1 310 ? 10.696 5.846 -13.175 1.00 90.94 310 LYS A C 1
ATOM 2361 O O . LYS A 1 310 ? 10.321 6.848 -13.785 1.00 90.94 310 LYS A O 1
ATOM 2366 N N . PRO A 1 311 ? 10.755 5.841 -11.833 1.00 93.81 311 PRO A N 1
ATOM 2367 C CA . PRO A 1 311 ? 10.456 7.047 -11.084 1.00 93.81 311 PRO A CA 1
ATOM 2368 C C . PRO A 1 311 ? 11.616 8.044 -11.223 1.00 93.81 311 PRO A C 1
ATOM 2370 O O . PRO A 1 311 ? 12.771 7.620 -11.346 1.00 93.81 311 PRO A O 1
ATOM 2373 N N . PRO A 1 312 ? 11.359 9.361 -11.103 1.00 92.94 312 PRO A N 1
ATOM 2374 C CA . PRO A 1 312 ? 12.422 10.329 -10.870 1.00 92.94 312 PRO A CA 1
ATOM 2375 C C . PRO A 1 312 ? 13.287 9.872 -9.692 1.00 92.94 312 PRO A C 1
ATOM 2377 O O . PRO A 1 312 ? 12.755 9.444 -8.662 1.00 92.94 312 PRO A O 1
ATOM 2380 N N . ARG A 1 313 ? 14.615 9.976 -9.816 1.00 90.25 313 ARG A N 1
ATOM 2381 C CA . ARG A 1 313 ? 15.575 9.452 -8.821 1.00 90.25 313 ARG A CA 1
ATOM 2382 C C . ARG A 1 313 ? 15.261 9.913 -7.396 1.00 90.25 313 ARG A C 1
ATOM 2384 O O . ARG A 1 313 ? 15.412 9.156 -6.438 1.00 90.25 313 ARG A O 1
ATOM 2391 N N . GLU A 1 314 ? 14.803 11.150 -7.259 1.00 90.12 314 GLU A N 1
ATOM 2392 C CA . GLU A 1 314 ? 14.564 11.734 -5.943 1.00 90.12 314 GLU A CA 1
ATOM 2393 C C . GLU A 1 314 ? 13.221 11.309 -5.364 1.00 90.12 314 GLU A C 1
ATOM 2395 O O . GLU A 1 314 ? 13.131 11.039 -4.165 1.00 90.12 314 GLU A O 1
ATOM 2400 N N . LEU A 1 315 ? 12.219 11.102 -6.223 1.00 93.75 315 LEU A N 1
ATOM 2401 C CA . LEU A 1 315 ? 10.985 10.441 -5.825 1.00 93.75 315 LEU A CA 1
ATOM 2402 C C . LEU A 1 315 ? 11.261 8.997 -5.378 1.00 93.75 315 LEU A C 1
ATOM 2404 O O . LEU A 1 315 ? 10.743 8.575 -4.348 1.00 93.75 315 LEU A O 1
ATOM 2408 N N . GLU A 1 316 ? 12.121 8.258 -6.086 1.00 93.81 316 GLU A N 1
ATOM 2409 C CA . GLU A 1 316 ? 12.515 6.896 -5.704 1.00 93.81 316 GLU A CA 1
ATOM 2410 C C . GLU A 1 316 ? 13.139 6.853 -4.298 1.00 93.81 316 GLU A C 1
ATOM 2412 O O . GLU A 1 316 ? 12.763 6.024 -3.464 1.00 93.81 316 GLU A O 1
ATOM 2417 N N . LYS A 1 317 ? 14.066 7.769 -3.991 1.00 90.44 317 LYS A N 1
ATOM 2418 C CA . LYS A 1 317 ? 14.687 7.857 -2.657 1.00 90.44 317 LYS A CA 1
ATOM 2419 C C . LYS A 1 317 ? 13.664 8.175 -1.568 1.00 90.44 317 LYS A C 1
ATOM 2421 O O . LYS A 1 317 ? 13.680 7.534 -0.515 1.00 90.44 317 LYS A O 1
ATOM 2426 N N . LEU A 1 318 ? 12.773 9.138 -1.813 1.00 91.81 318 LEU A N 1
ATOM 2427 C CA . LEU A 1 318 ? 11.734 9.516 -0.855 1.00 91.81 318 LEU A CA 1
ATOM 2428 C C . LEU A 1 318 ? 10.732 8.381 -0.622 1.00 91.81 318 LEU A C 1
ATOM 2430 O O . LEU A 1 318 ? 10.352 8.129 0.521 1.00 91.81 318 LEU A O 1
ATOM 2434 N N . MET A 1 319 ? 10.335 7.674 -1.678 1.00 94.12 319 MET A N 1
ATOM 2435 C CA . MET A 1 319 ? 9.364 6.583 -1.600 1.00 94.12 319 MET A CA 1
ATOM 2436 C C . MET A 1 319 ? 9.919 5.306 -0.984 1.00 94.12 319 MET A C 1
ATOM 2438 O O . MET A 1 319 ? 9.149 4.525 -0.437 1.00 94.12 319 MET A O 1
ATOM 2442 N N . ASN A 1 320 ? 11.233 5.094 -1.014 1.00 90.19 320 ASN A N 1
ATOM 2443 C CA . ASN A 1 320 ? 11.832 3.933 -0.362 1.00 90.19 320 ASN A CA 1
ATOM 2444 C C . ASN A 1 320 ? 11.901 4.052 1.168 1.00 90.19 320 ASN A C 1
ATOM 2446 O O . ASN A 1 320 ? 12.034 3.022 1.822 1.00 90.19 320 ASN A O 1
ATOM 2450 N N . TYR A 1 321 ? 11.826 5.265 1.736 1.00 86.62 321 TYR A N 1
ATOM 2451 C CA . TYR A 1 321 ? 12.026 5.470 3.178 1.00 86.62 321 TYR A CA 1
ATOM 2452 C C . TYR A 1 321 ? 11.148 6.580 3.766 1.00 86.62 321 TYR A C 1
ATOM 2454 O O . TYR A 1 321 ? 10.397 6.347 4.705 1.00 86.62 321 TYR A O 1
ATOM 2462 N N . VAL A 1 322 ? 11.227 7.796 3.223 1.00 89.56 322 VAL A N 1
ATOM 2463 C CA . VAL A 1 322 ? 10.729 9.014 3.882 1.00 89.56 322 VAL A CA 1
ATOM 2464 C C . VAL A 1 322 ? 9.211 9.101 3.884 1.00 89.56 322 VAL A C 1
ATOM 2466 O O . VAL A 1 322 ? 8.622 9.291 4.945 1.00 89.56 322 VAL A O 1
ATOM 2469 N N . ILE A 1 323 ? 8.585 8.985 2.712 1.00 92.00 323 ILE A N 1
ATOM 2470 C CA . ILE A 1 323 ? 7.138 9.174 2.559 1.00 92.00 323 ILE A CA 1
ATOM 2471 C C . ILE A 1 323 ? 6.362 8.053 3.265 1.00 92.00 323 ILE A C 1
ATOM 2473 O O . ILE A 1 323 ? 5.495 8.385 4.077 1.00 92.00 323 ILE A O 1
ATOM 2477 N N . PRO A 1 324 ? 6.669 6.753 3.057 1.00 93.81 324 PRO A N 1
ATOM 2478 C CA . PRO A 1 324 ? 5.950 5.691 3.758 1.00 93.81 324 PRO A CA 1
ATOM 2479 C C . PRO A 1 324 ? 6.128 5.761 5.278 1.00 93.81 324 PRO A C 1
ATOM 2481 O O . PRO A 1 324 ? 5.177 5.502 6.009 1.00 93.81 324 PRO A O 1
ATOM 2484 N N . ALA A 1 325 ? 7.299 6.182 5.770 1.00 91.25 325 ALA A N 1
ATOM 2485 C CA . ALA A 1 325 ? 7.536 6.347 7.204 1.00 91.25 325 ALA A CA 1
ATOM 2486 C C . ALA A 1 325 ? 6.613 7.377 7.880 1.00 91.25 325 ALA A C 1
ATOM 2488 O O . ALA A 1 325 ? 6.430 7.323 9.096 1.00 91.25 325 ALA A O 1
ATOM 2489 N N . GLN A 1 326 ? 6.020 8.307 7.122 1.00 89.12 326 GLN A N 1
ATOM 2490 C CA . GLN A 1 326 ? 5.065 9.274 7.676 1.00 89.12 326 GLN A CA 1
ATOM 2491 C C . GLN A 1 326 ? 3.673 8.678 7.901 1.00 89.12 326 GLN A C 1
ATOM 2493 O O . GLN A 1 326 ? 2.827 9.330 8.504 1.00 89.12 326 GLN A O 1
ATOM 2498 N N . LEU A 1 327 ? 3.418 7.466 7.406 1.00 91.69 327 LEU A N 1
ATOM 2499 C CA . LEU A 1 327 ? 2.151 6.771 7.575 1.00 91.69 327 LEU A CA 1
ATOM 2500 C C . LEU A 1 327 ? 2.255 5.835 8.779 1.00 91.69 327 LEU A C 1
ATOM 2502 O O . LEU A 1 327 ? 2.977 4.834 8.738 1.00 91.69 327 LEU A O 1
ATOM 2506 N N . GLU A 1 328 ? 1.539 6.176 9.850 1.00 89.69 328 GLU A N 1
ATOM 2507 C CA . GLU A 1 328 ? 1.477 5.361 11.068 1.00 89.69 328 GLU A CA 1
ATOM 2508 C C . GLU A 1 328 ? 0.870 3.980 10.781 1.00 89.69 328 GLU A C 1
ATOM 2510 O O . GLU A 1 328 ? 1.455 2.960 11.132 1.00 89.69 328 GLU A O 1
ATOM 2515 N N . ASP A 1 329 ? -0.243 3.955 10.051 1.00 93.25 329 ASP A N 1
ATOM 2516 C CA . ASP A 1 329 ? -0.956 2.742 9.661 1.00 93.25 329 ASP A CA 1
ATOM 2517 C C . ASP A 1 329 ? -0.175 1.880 8.648 1.00 93.25 329 ASP A C 1
ATOM 2519 O O . ASP A 1 329 ? 0.081 2.301 7.510 1.00 93.25 329 ASP A O 1
ATOM 2523 N N . VAL A 1 330 ? 0.158 0.642 9.042 1.00 94.69 330 VAL A N 1
ATOM 2524 C CA . VAL A 1 330 ? 0.932 -0.313 8.226 1.00 94.69 330 VAL A CA 1
ATOM 2525 C C . VAL A 1 330 ? 0.255 -0.627 6.892 1.00 94.69 330 VAL A C 1
ATOM 2527 O O . VAL A 1 330 ? 0.928 -0.697 5.867 1.00 94.69 330 VAL A O 1
ATOM 2530 N N . GLU A 1 331 ? -1.072 -0.721 6.849 1.00 94.31 331 GLU A N 1
ATOM 2531 C CA . GLU A 1 331 ? -1.805 -1.003 5.616 1.00 94.31 331 GLU A CA 1
ATOM 2532 C C . GLU A 1 331 ? -1.796 0.180 4.648 1.00 94.31 331 GLU A C 1
ATOM 2534 O O . GLU A 1 331 ? -1.715 -0.001 3.433 1.00 94.31 331 GLU A O 1
ATOM 2539 N N . ARG A 1 332 ? -1.820 1.420 5.161 1.00 94.31 332 ARG A N 1
ATOM 2540 C CA . ARG A 1 332 ? -1.683 2.615 4.313 1.00 94.31 332 ARG A CA 1
ATOM 2541 C C . ARG A 1 332 ? -0.268 2.721 3.780 1.00 94.31 332 ARG A C 1
ATOM 2543 O O . ARG A 1 332 ? -0.092 3.075 2.611 1.00 94.31 332 ARG A O 1
ATOM 2550 N N . ARG A 1 333 ? 0.722 2.396 4.610 1.00 95.25 333 ARG A N 1
ATOM 2551 C CA . ARG A 1 333 ? 2.125 2.325 4.211 1.00 95.25 333 ARG A CA 1
ATOM 2552 C C . ARG A 1 333 ? 2.322 1.295 3.103 1.00 95.25 333 ARG A C 1
ATOM 2554 O O . ARG A 1 333 ? 2.803 1.648 2.025 1.00 95.25 333 ARG A O 1
ATOM 2561 N N . ALA A 1 334 ? 1.856 0.068 3.329 1.00 95.50 334 ALA A N 1
ATOM 2562 C CA . ALA A 1 334 ? 1.947 -1.024 2.375 1.00 95.50 334 ALA A CA 1
ATOM 2563 C C . ALA A 1 334 ? 1.216 -0.698 1.067 1.00 95.50 334 ALA A C 1
ATOM 2565 O O . ALA A 1 334 ? 1.801 -0.814 -0.008 1.00 95.50 334 ALA A O 1
ATOM 2566 N N . GLY A 1 335 ? -0.020 -0.196 1.152 1.00 94.50 335 GLY A N 1
ATOM 2567 C CA . GLY A 1 335 ? -0.821 0.187 -0.010 1.00 94.50 335 GLY A CA 1
ATOM 2568 C C . GLY A 1 335 ? -0.174 1.282 -0.862 1.00 94.50 335 GLY A C 1
ATOM 2569 O O . GLY A 1 335 ? -0.171 1.180 -2.089 1.00 94.50 335 GLY A O 1
ATOM 2570 N N . LEU A 1 336 ? 0.438 2.295 -0.236 1.00 96.38 336 LEU A N 1
ATOM 2571 C CA . LEU A 1 336 ? 1.117 3.368 -0.964 1.00 96.38 336 LEU A CA 1
ATOM 2572 C C . LEU A 1 336 ? 2.385 2.860 -1.655 1.00 96.38 336 LEU A C 1
ATOM 2574 O O . LEU A 1 336 ? 2.614 3.162 -2.826 1.00 96.38 336 LEU A O 1
ATOM 2578 N N . GLN A 1 337 ? 3.199 2.073 -0.949 1.00 96.44 337 GLN A N 1
ATOM 2579 C CA . GLN A 1 337 ? 4.404 1.475 -1.525 1.00 96.44 337 GLN A CA 1
ATOM 2580 C C . GLN A 1 337 ? 4.062 0.513 -2.666 1.00 96.44 337 GLN A C 1
ATOM 2582 O O . GLN A 1 337 ? 4.733 0.519 -3.695 1.00 96.44 337 GLN A O 1
ATOM 2587 N N . LEU A 1 338 ? 2.993 -0.271 -2.520 1.00 94.69 338 LEU A N 1
ATOM 2588 C CA . LEU A 1 338 ? 2.529 -1.193 -3.547 1.00 94.69 338 LEU A CA 1
ATOM 2589 C C . LEU A 1 338 ? 2.047 -0.445 -4.795 1.00 94.69 338 LEU A C 1
ATOM 2591 O O . LEU A 1 338 ? 2.428 -0.809 -5.906 1.00 94.69 338 LEU A O 1
ATOM 2595 N N . ALA A 1 339 ? 1.256 0.619 -4.624 1.00 95.12 339 ALA A N 1
ATOM 2596 C CA . ALA A 1 339 ? 0.832 1.481 -5.726 1.00 95.12 339 ALA A CA 1
ATOM 2597 C C . ALA A 1 339 ? 2.036 2.099 -6.453 1.00 95.12 339 ALA A C 1
ATOM 2599 O O . ALA A 1 339 ? 2.113 2.057 -7.680 1.00 95.12 339 ALA A O 1
ATOM 2600 N N . PHE A 1 340 ? 3.021 2.594 -5.699 1.00 96.94 340 PHE A N 1
ATOM 2601 C CA . PHE A 1 340 ? 4.245 3.160 -6.260 1.00 96.94 340 PHE A CA 1
ATOM 2602 C C . PHE A 1 340 ? 5.039 2.134 -7.078 1.00 96.94 340 PHE A C 1
ATOM 2604 O O . PHE A 1 340 ? 5.403 2.403 -8.219 1.00 96.94 340 PHE A O 1
ATOM 2611 N N . LEU A 1 341 ? 5.251 0.933 -6.535 1.00 95.81 341 LEU A N 1
ATOM 2612 C CA . LEU A 1 341 ? 5.987 -0.140 -7.209 1.00 95.81 341 LEU A CA 1
ATOM 2613 C C . LEU A 1 341 ? 5.219 -0.741 -8.397 1.00 95.81 341 LEU A C 1
ATOM 2615 O O . LEU A 1 341 ? 5.823 -1.341 -9.278 1.00 95.81 341 LEU A O 1
ATOM 2619 N N . ARG A 1 342 ? 3.892 -0.586 -8.454 1.00 93.44 342 ARG A N 1
ATOM 2620 C CA . ARG A 1 342 ? 3.091 -0.930 -9.639 1.00 93.44 342 ARG A CA 1
ATOM 2621 C C . ARG A 1 342 ? 3.187 0.135 -10.727 1.00 93.44 342 ARG A C 1
ATOM 2623 O O . ARG A 1 342 ? 3.228 -0.229 -11.900 1.00 93.44 342 ARG A O 1
ATOM 2630 N N . ARG A 1 343 ? 3.233 1.419 -10.350 1.00 94.31 343 ARG A N 1
ATOM 2631 C CA . ARG A 1 343 ? 3.420 2.538 -11.288 1.00 94.31 343 ARG A CA 1
ATOM 2632 C C . ARG A 1 343 ? 4.820 2.545 -11.891 1.00 94.31 343 ARG A C 1
ATOM 2634 O O . ARG A 1 343 ? 4.961 2.783 -13.086 1.00 94.31 343 ARG A O 1
ATOM 2641 N N . PHE A 1 344 ? 5.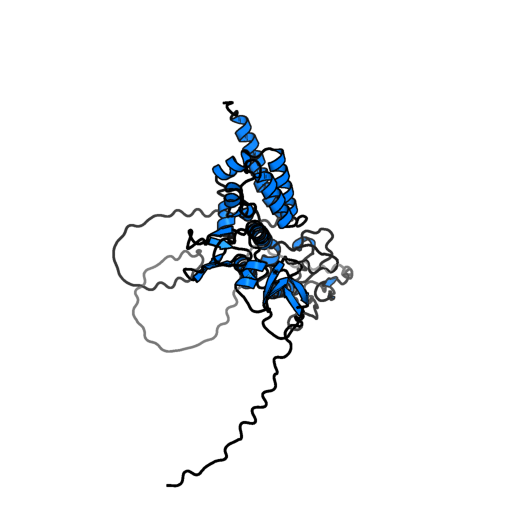821 2.239 -11.071 1.00 95.94 344 PHE A N 1
ATOM 2642 C CA . PHE A 1 344 ? 7.229 2.216 -11.446 1.00 95.94 344 PHE A CA 1
ATOM 2643 C C . PHE A 1 344 ? 7.840 0.829 -11.194 1.00 95.94 344 PHE A C 1
ATOM 2645 O O . PHE A 1 344 ? 8.572 0.628 -10.220 1.00 95.94 344 PHE A O 1
ATOM 2652 N N . PRO A 1 345 ? 7.511 -0.170 -12.032 1.00 95.75 345 PRO A N 1
ATOM 2653 C CA . PRO A 1 345 ? 7.836 -1.565 -11.754 1.00 95.75 345 PRO A CA 1
ATOM 2654 C C . PRO A 1 345 ? 9.306 -1.921 -11.970 1.00 95.75 345 PRO A C 1
ATOM 2656 O O . PRO A 1 345 ? 9.734 -2.991 -11.542 1.00 95.75 345 PRO A O 1
ATOM 2659 N N . LYS A 1 346 ? 10.093 -1.067 -12.626 1.00 95.62 346 LYS A N 1
ATOM 2660 C CA . LYS A 1 346 ? 11.499 -1.340 -12.944 1.00 95.62 346 LYS A CA 1
ATOM 2661 C C . LYS A 1 346 ? 12.375 -1.134 -11.711 1.00 95.62 346 LYS A C 1
ATOM 2663 O O . LYS A 1 346 ? 12.831 -0.028 -11.439 1.00 95.62 346 LYS A O 1
ATOM 2668 N N . VAL A 1 347 ? 12.625 -2.209 -10.962 1.00 96.12 347 VAL A N 1
ATOM 2669 C CA . VAL A 1 347 ? 13.400 -2.171 -9.710 1.00 96.12 347 VAL A CA 1
ATOM 2670 C C . VAL A 1 347 ? 14.588 -3.140 -9.743 1.00 96.12 347 VAL A C 1
ATOM 2672 O O . VAL A 1 347 ? 14.747 -3.918 -10.684 1.00 96.12 347 VAL A O 1
ATOM 2675 N N . HIS A 1 348 ? 15.446 -3.072 -8.724 1.00 96.31 348 HIS A N 1
ATOM 2676 C CA . HIS A 1 348 ? 16.599 -3.967 -8.534 1.00 96.31 348 HIS A CA 1
ATOM 2677 C C . HIS A 1 348 ? 16.523 -4.642 -7.176 1.00 96.31 348 HIS A C 1
ATOM 2679 O O . HIS A 1 348 ? 16.223 -3.932 -6.221 1.00 96.31 348 HIS A O 1
ATOM 2685 N N . TYR A 1 349 ? 16.818 -5.934 -7.030 1.00 95.56 349 TYR A N 1
ATOM 2686 C CA . TYR A 1 349 ? 16.817 -6.595 -5.710 1.00 95.56 349 TYR A CA 1
ATOM 2687 C C . TYR A 1 349 ? 17.750 -5.889 -4.702 1.00 95.56 349 TYR A C 1
ATOM 2689 O O . TYR A 1 349 ? 18.768 -5.318 -5.095 1.00 95.56 349 TYR A O 1
ATOM 2697 N N . ARG A 1 350 ? 17.410 -5.872 -3.395 1.00 94.06 350 ARG A N 1
ATOM 2698 C CA . ARG A 1 350 ? 18.273 -5.187 -2.402 1.00 94.06 350 ARG A CA 1
ATOM 2699 C C . ARG A 1 350 ? 19.517 -6.023 -2.066 1.00 94.06 350 ARG A C 1
ATOM 2701 O O . ARG A 1 350 ? 20.570 -5.423 -1.857 1.00 94.06 350 ARG A O 1
ATOM 2708 N N . CYS A 1 351 ? 19.411 -7.357 -2.072 1.00 96.25 351 CYS A N 1
ATOM 2709 C CA . CYS A 1 351 ? 20.532 -8.297 -1.944 1.00 96.25 351 CYS A CA 1
ATOM 2710 C C . CYS A 1 351 ? 21.490 -8.213 -3.142 1.00 96.25 351 CYS A C 1
ATOM 2712 O O . CYS A 1 351 ? 22.676 -7.951 -2.959 1.00 96.25 351 CYS A O 1
ATOM 2714 N N . CYS A 1 352 ? 20.974 -8.337 -4.366 1.00 96.44 352 CYS A N 1
ATOM 2715 C CA . CYS A 1 352 ? 21.770 -8.309 -5.591 1.00 96.44 352 CYS A CA 1
ATOM 2716 C C . CYS A 1 352 ? 21.458 -7.040 -6.397 1.00 96.44 352 CYS A C 1
ATOM 2718 O O . CYS A 1 352 ? 20.632 -7.045 -7.308 1.00 96.44 352 CYS A O 1
ATOM 2720 N N . ARG A 1 353 ? 22.116 -5.922 -6.058 1.00 93.56 353 ARG A N 1
ATOM 2721 C CA . ARG A 1 353 ? 21.797 -4.584 -6.609 1.00 93.56 353 ARG A CA 1
ATOM 2722 C C . ARG A 1 353 ? 21.902 -4.466 -8.133 1.00 93.56 353 ARG A C 1
ATOM 2724 O O . ARG A 1 353 ? 21.286 -3.572 -8.703 1.00 93.56 353 ARG A O 1
ATOM 2731 N N . ASN A 1 354 ? 22.661 -5.347 -8.781 1.00 96.31 354 ASN A N 1
ATOM 2732 C CA . ASN A 1 354 ? 22.823 -5.364 -10.239 1.00 96.31 354 ASN A CA 1
ATOM 2733 C C . ASN A 1 354 ? 21.723 -6.168 -10.952 1.00 96.31 354 ASN A C 1
ATOM 2735 O O . ASN A 1 354 ? 21.619 -6.129 -12.177 1.00 96.31 354 ASN A O 1
ATOM 2739 N N . VAL A 1 355 ? 20.875 -6.867 -10.196 1.00 97.12 355 VAL A N 1
ATOM 2740 C CA . VAL A 1 355 ? 19.851 -7.759 -10.733 1.00 97.12 355 VAL A CA 1
ATOM 2741 C C . VAL A 1 355 ? 18.548 -7.005 -10.869 1.00 97.12 355 VAL A C 1
ATOM 2743 O O . VAL A 1 355 ? 17.941 -6.562 -9.890 1.00 97.12 355 VAL A O 1
ATOM 2746 N N . ARG A 1 356 ? 18.124 -6.865 -12.119 1.00 96.94 356 ARG A N 1
ATOM 2747 C CA . ARG A 1 356 ? 16.897 -6.179 -12.511 1.00 96.94 356 ARG A CA 1
ATOM 2748 C C . ARG A 1 356 ? 15.705 -7.117 -12.387 1.00 96.94 356 ARG A C 1
ATOM 2750 O O . ARG A 1 356 ? 15.787 -8.282 -12.766 1.00 96.94 356 ARG A O 1
ATOM 2757 N N . VAL A 1 357 ? 14.587 -6.584 -11.914 1.00 96.56 357 VAL A N 1
ATOM 2758 C CA . VAL A 1 357 ? 13.307 -7.290 -11.836 1.00 96.56 357 VAL A CA 1
ATOM 2759 C C . VAL A 1 357 ? 12.169 -6.327 -12.136 1.00 96.56 357 VAL A C 1
ATOM 2761 O O . VAL A 1 357 ? 12.208 -5.150 -11.763 1.00 96.56 357 VAL A O 1
ATOM 2764 N N . CYS A 1 358 ? 11.134 -6.833 -12.793 1.00 96.12 358 CYS A N 1
ATOM 2765 C CA . CYS A 1 358 ? 9.864 -6.138 -12.897 1.00 96.12 358 CYS A CA 1
ATOM 2766 C C . CYS A 1 358 ? 9.008 -6.447 -11.662 1.00 96.12 358 CYS A C 1
ATOM 2768 O O . CYS A 1 358 ? 8.540 -7.567 -11.486 1.00 96.12 358 CYS A O 1
ATOM 2770 N N . PHE A 1 359 ? 8.748 -5.463 -10.800 1.00 94.88 359 PHE A N 1
ATOM 2771 C CA . PHE A 1 359 ? 7.940 -5.662 -9.595 1.00 94.88 359 PHE A CA 1
ATOM 2772 C C . PHE A 1 359 ? 6.511 -6.130 -9.914 1.00 94.88 359 PHE A C 1
ATOM 2774 O O . PHE A 1 359 ? 5.912 -6.824 -9.092 1.00 94.88 359 PHE A O 1
ATOM 2781 N N . LYS A 1 360 ? 5.954 -5.760 -11.075 1.00 92.00 360 LYS A N 1
ATOM 2782 C CA . LYS A 1 360 ? 4.569 -6.083 -11.443 1.00 92.00 360 LYS A CA 1
ATOM 2783 C C . LYS A 1 360 ? 4.380 -7.564 -11.794 1.00 92.00 360 LYS A C 1
ATOM 2785 O O . LYS A 1 360 ? 3.455 -8.167 -11.264 1.00 92.00 360 LYS A O 1
ATOM 2790 N N . CYS A 1 361 ? 5.240 -8.147 -12.633 1.00 91.69 361 CYS A N 1
ATOM 2791 C CA . CYS A 1 361 ? 5.163 -9.570 -13.013 1.00 91.69 361 CYS A CA 1
ATOM 2792 C C . CYS A 1 361 ? 6.167 -10.477 -12.289 1.00 91.69 361 CYS A C 1
ATOM 2794 O O . CYS A 1 361 ? 6.124 -11.684 -12.473 1.00 91.69 361 CYS A O 1
ATOM 2796 N N . LYS A 1 362 ? 7.074 -9.913 -11.483 1.00 92.81 362 LYS A N 1
ATOM 2797 C CA . LYS A 1 362 ? 8.159 -10.619 -10.774 1.00 92.81 362 LYS A CA 1
ATOM 2798 C C . LYS A 1 362 ? 9.163 -11.342 -11.686 1.00 92.81 362 LYS A C 1
ATOM 2800 O O . LYS A 1 362 ? 9.962 -12.132 -11.199 1.00 92.81 362 LYS A O 1
ATOM 2805 N N . MET A 1 363 ? 9.174 -11.025 -12.980 1.00 93.06 363 MET A N 1
ATOM 2806 C CA . MET A 1 363 ? 10.093 -11.616 -13.954 1.00 93.06 363 MET A CA 1
ATOM 2807 C C . MET A 1 363 ? 11.483 -10.977 -13.913 1.00 93.06 363 MET A C 1
ATOM 2809 O O . MET A 1 363 ? 11.636 -9.788 -13.606 1.00 93.06 363 MET A O 1
ATOM 2813 N N . ALA A 1 364 ? 12.485 -11.778 -14.281 1.00 94.88 364 ALA A N 1
ATOM 2814 C CA . ALA A 1 364 ? 13.859 -11.340 -14.475 1.00 94.88 364 ALA A CA 1
ATOM 2815 C C . ALA A 1 364 ? 13.956 -10.231 -15.538 1.00 94.88 364 ALA A C 1
ATOM 2817 O O . ALA A 1 364 ? 13.382 -10.332 -16.622 1.00 94.88 364 ALA A O 1
ATOM 2818 N N . GLY A 1 365 ? 14.728 -9.185 -15.238 1.00 95.25 365 GLY A N 1
ATOM 2819 C CA . GLY A 1 365 ? 14.980 -8.073 -16.149 1.00 95.25 365 GLY A CA 1
ATOM 2820 C C . GLY A 1 365 ? 13.912 -6.974 -16.144 1.00 95.25 365 GLY A C 1
ATOM 2821 O O . GLY A 1 365 ? 12.851 -7.064 -15.528 1.00 95.25 365 GLY A O 1
ATOM 2822 N N . HIS A 1 366 ? 14.225 -5.884 -16.843 1.00 94.62 366 HIS A N 1
ATOM 2823 C CA . HIS A 1 366 ? 13.246 -4.883 -17.269 1.00 94.62 366 HIS A CA 1
ATOM 2824 C C . HIS A 1 366 ? 12.958 -5.204 -18.733 1.00 94.62 366 HIS A C 1
ATOM 2826 O O . HIS A 1 366 ? 13.909 -5.303 -19.499 1.00 94.62 366 HIS A O 1
ATOM 2832 N N . HIS A 1 367 ? 11.703 -5.436 -19.112 1.00 93.12 367 HIS A N 1
ATOM 2833 C CA . HIS A 1 367 ? 11.331 -5.880 -20.462 1.00 93.12 367 HIS A CA 1
ATOM 2834 C C . HIS A 1 367 ? 10.829 -4.681 -21.302 1.00 93.12 367 HIS A C 1
ATOM 2836 O O . HIS A 1 367 ? 9.625 -4.415 -21.338 1.00 93.12 367 HIS A O 1
ATOM 2842 N N . PRO A 1 368 ? 11.728 -3.873 -21.912 1.00 90.56 368 PRO A N 1
ATOM 2843 C CA . PRO A 1 368 ? 11.336 -2.687 -22.671 1.00 90.56 368 PRO A CA 1
ATOM 2844 C C . PRO A 1 368 ? 10.513 -3.077 -23.900 1.00 90.56 368 PRO A C 1
ATOM 2846 O O . PRO A 1 368 ? 10.775 -4.095 -24.533 1.00 90.56 368 PRO A O 1
ATOM 2849 N N . GLY A 1 369 ? 9.508 -2.265 -24.228 1.00 90.62 369 GLY A N 1
ATOM 2850 C CA . GLY A 1 369 ? 8.634 -2.506 -25.379 1.00 90.62 369 GLY A CA 1
ATOM 2851 C C . GLY A 1 369 ? 7.662 -3.683 -25.228 1.00 90.62 369 GLY A C 1
ATOM 2852 O O . GLY A 1 369 ? 6.887 -3.929 -26.141 1.00 90.62 369 GLY A O 1
ATOM 2853 N N . GLN A 1 370 ? 7.664 -4.390 -24.093 1.00 93.19 370 GLN A N 1
ATOM 2854 C CA . GLN A 1 370 ? 6.741 -5.491 -23.813 1.00 93.19 370 GLN A CA 1
ATOM 2855 C C . GLN A 1 370 ? 5.904 -5.177 -22.580 1.00 93.19 370 GLN A C 1
ATOM 2857 O O . GLN A 1 370 ? 6.428 -4.712 -21.557 1.00 93.19 370 GLN A O 1
ATOM 2862 N N . THR A 1 371 ? 4.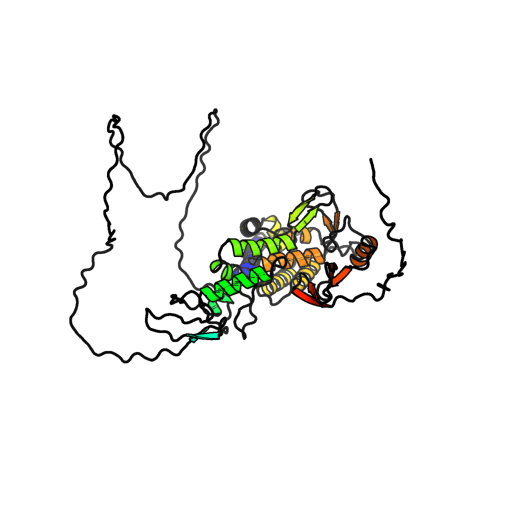603 -5.464 -22.633 1.00 91.50 371 THR A N 1
ATOM 2863 C CA . THR A 1 371 ? 3.789 -5.395 -21.422 1.00 91.50 371 THR A CA 1
ATOM 2864 C C . THR A 1 371 ? 4.155 -6.551 -20.488 1.00 91.50 371 THR A C 1
ATOM 2866 O O . THR A 1 371 ? 4.695 -7.580 -20.895 1.00 91.50 371 THR A O 1
ATOM 2869 N N . CYS A 1 372 ? 3.839 -6.405 -19.199 1.00 90.56 372 CYS A N 1
ATOM 2870 C CA . CYS A 1 372 ? 3.942 -7.528 -18.262 1.00 90.56 372 CYS A CA 1
ATOM 2871 C C . CYS A 1 372 ? 3.108 -8.732 -18.721 1.00 90.56 372 CYS A C 1
ATOM 2873 O O . CYS A 1 372 ? 3.474 -9.858 -18.408 1.00 90.56 372 CYS A O 1
ATOM 2875 N N . GLN A 1 373 ? 2.005 -8.485 -19.437 1.00 88.06 373 GLN A N 1
ATOM 2876 C CA . GLN A 1 373 ? 1.118 -9.528 -19.938 1.00 88.06 373 GLN A CA 1
ATOM 2877 C C . GLN A 1 373 ? 1.788 -10.316 -21.059 1.00 88.06 373 GLN A C 1
ATOM 2879 O O . GLN A 1 373 ? 1.873 -11.535 -20.970 1.00 88.06 373 GLN A O 1
ATOM 2884 N N . ASP A 1 374 ? 2.363 -9.623 -22.041 1.00 90.50 374 ASP A N 1
ATOM 2885 C CA . ASP A 1 374 ? 3.074 -10.265 -23.153 1.00 90.50 374 ASP A CA 1
ATOM 2886 C C . ASP A 1 374 ? 4.274 -11.061 -22.649 1.00 90.50 374 ASP A C 1
ATOM 2888 O O . ASP A 1 374 ? 4.477 -12.206 -23.043 1.00 90.50 374 ASP A O 1
ATOM 2892 N N . ARG A 1 375 ? 5.045 -10.479 -21.717 1.00 92.19 375 ARG A N 1
ATOM 2893 C CA . ARG A 1 375 ? 6.204 -11.159 -21.134 1.00 92.19 375 ARG A CA 1
ATOM 2894 C C . ARG A 1 375 ? 5.801 -12.436 -20.405 1.00 92.19 375 ARG A C 1
ATOM 2896 O O . ARG A 1 375 ? 6.511 -13.430 -20.486 1.00 92.19 375 ARG A O 1
ATOM 2903 N N . MET A 1 376 ? 4.689 -12.394 -19.681 1.00 88.81 376 MET A N 1
ATOM 2904 C CA . MET A 1 376 ? 4.187 -13.556 -18.967 1.00 88.81 376 MET A CA 1
ATOM 2905 C C . MET A 1 376 ? 3.633 -14.624 -19.903 1.00 88.81 376 MET A C 1
ATOM 2907 O O . MET A 1 376 ? 3.985 -15.776 -19.713 1.00 88.81 376 MET A O 1
ATOM 2911 N N . ARG A 1 377 ? 2.850 -14.268 -20.929 1.00 86.31 377 ARG A N 1
ATOM 2912 C CA . ARG A 1 377 ? 2.386 -15.235 -21.943 1.00 86.31 377 ARG A CA 1
ATOM 2913 C C . ARG A 1 377 ? 3.546 -15.886 -22.699 1.00 86.31 377 ARG A C 1
ATOM 2915 O O . ARG A 1 377 ? 3.472 -17.047 -23.067 1.00 86.31 377 ARG A O 1
ATOM 2922 N N . ALA A 1 378 ? 4.623 -15.138 -22.940 1.00 89.31 378 ALA A N 1
ATOM 2923 C CA . ALA A 1 378 ? 5.810 -15.679 -23.595 1.00 89.31 378 ALA A CA 1
ATOM 2924 C C . ALA A 1 378 ? 6.566 -16.691 -22.714 1.00 89.31 378 ALA A C 1
ATOM 2926 O O . ALA A 1 378 ? 7.162 -17.628 -23.241 1.00 89.31 378 ALA A O 1
ATOM 2927 N N . GLU A 1 379 ? 6.571 -16.486 -21.393 1.00 88.31 379 GLU A N 1
ATOM 2928 C CA . GLU A 1 379 ? 7.256 -17.369 -20.443 1.00 88.31 379 GLU A CA 1
ATOM 2929 C C . GLU A 1 379 ? 6.403 -18.590 -20.078 1.00 88.31 379 GLU A C 1
ATOM 2931 O O . GLU A 1 379 ? 6.863 -19.727 -20.135 1.00 88.31 379 GLU A O 1
ATOM 2936 N N . TYR A 1 380 ? 5.144 -18.341 -19.730 1.00 83.56 380 TYR A N 1
ATOM 2937 C CA . TYR A 1 380 ? 4.146 -19.342 -19.404 1.00 83.56 380 TYR A CA 1
ATOM 2938 C C . TYR A 1 380 ? 3.329 -19.578 -20.667 1.00 83.56 380 TYR A C 1
ATOM 2940 O O . TYR A 1 380 ? 2.313 -18.925 -20.894 1.00 83.56 380 TYR A O 1
ATOM 2948 N N . LYS A 1 381 ? 3.832 -20.478 -21.516 1.00 74.25 381 LYS A N 1
ATOM 2949 C CA . LYS A 1 381 ? 3.156 -20.894 -22.753 1.00 74.25 381 LYS A CA 1
ATOM 2950 C C . LYS A 1 381 ? 1.771 -21.506 -22.493 1.00 74.25 381 LYS A C 1
ATOM 2952 O O . LYS A 1 381 ? 0.973 -21.575 -23.417 1.00 74.25 381 LYS A O 1
ATOM 2957 N N . ASP A 1 382 ? 1.489 -21.890 -21.248 1.00 66.62 382 ASP A N 1
ATOM 2958 C CA . ASP A 1 382 ? 0.225 -22.483 -20.829 1.00 66.62 382 ASP A CA 1
ATOM 2959 C C . ASP A 1 382 ? -0.834 -21.410 -20.535 1.00 66.62 382 ASP A C 1
ATOM 2961 O O . ASP A 1 382 ? -0.622 -20.482 -19.748 1.00 66.62 382 ASP A O 1
ATOM 2965 N N . HIS A 1 383 ? -2.020 -21.588 -21.120 1.00 67.56 383 HIS A N 1
ATOM 2966 C CA . HIS A 1 383 ? -3.193 -20.700 -21.073 1.00 67.56 383 HIS A CA 1
ATOM 2967 C C . HIS A 1 383 ? -3.805 -20.482 -19.676 1.00 67.56 383 HIS A C 1
ATOM 2969 O O . HIS A 1 383 ? -4.866 -19.874 -19.534 1.00 67.56 383 HIS A O 1
ATOM 2975 N N . ASN A 1 384 ? -3.152 -20.944 -18.613 1.00 80.12 384 ASN A N 1
ATOM 2976 C CA . ASN A 1 384 ? -3.711 -20.964 -17.268 1.00 80.12 384 ASN A CA 1
ATOM 2977 C C . ASN A 1 384 ? -3.373 -19.707 -16.443 1.00 80.12 384 ASN A C 1
ATOM 2979 O O . ASN A 1 384 ? -3.271 -19.760 -15.214 1.00 80.12 384 ASN A O 1
ATOM 2983 N N . ILE A 1 385 ? -3.202 -18.563 -17.116 1.00 87.62 385 ILE A N 1
ATOM 2984 C CA . ILE A 1 385 ? -3.006 -17.258 -16.480 1.00 87.62 385 ILE A CA 1
ATOM 2985 C C . ILE A 1 385 ? -4.073 -16.276 -16.947 1.00 87.62 385 ILE A C 1
ATOM 2987 O O . ILE A 1 385 ? -4.128 -15.907 -18.117 1.00 87.62 385 ILE A O 1
ATOM 2991 N N . GLN A 1 386 ? -4.834 -15.749 -15.992 1.00 88.50 386 GLN A N 1
ATOM 2992 C CA . GLN A 1 386 ? -5.703 -14.592 -16.197 1.00 88.50 386 GLN A CA 1
ATOM 2993 C C . GLN A 1 386 ? -5.257 -13.420 -15.341 1.00 88.50 386 GLN A C 1
ATOM 2995 O O . GLN A 1 386 ? -4.439 -13.561 -14.432 1.00 88.50 386 GLN A O 1
ATOM 3000 N N . TYR A 1 387 ? -5.775 -12.237 -15.647 1.00 88.69 387 TYR A N 1
ATOM 3001 C CA . TYR A 1 387 ? -5.498 -11.029 -14.887 1.00 88.69 387 TYR A CA 1
ATOM 3002 C C . TYR A 1 387 ? -6.759 -10.600 -14.162 1.00 88.69 387 TYR A C 1
ATOM 3004 O O . TYR A 1 387 ? -7.813 -10.465 -14.772 1.00 88.69 387 TYR A O 1
ATOM 3012 N N . CYS A 1 388 ? -6.636 -10.314 -12.867 1.00 89.31 388 CYS A N 1
ATOM 3013 C CA . CYS A 1 388 ? -7.749 -9.753 -12.113 1.00 89.31 388 CYS A CA 1
ATOM 3014 C C . CYS A 1 388 ? -8.236 -8.447 -12.774 1.00 89.31 388 CYS A C 1
ATOM 3016 O O . CYS A 1 388 ? -7.431 -7.518 -12.911 1.00 89.31 388 CYS A O 1
ATOM 3018 N N . PRO A 1 389 ? -9.532 -8.309 -13.106 1.00 88.81 389 PRO A N 1
ATOM 3019 C CA . PRO A 1 389 ? -10.049 -7.144 -13.827 1.00 88.81 389 PRO A CA 1
ATOM 3020 C C . PRO A 1 389 ? -9.965 -5.847 -13.009 1.00 88.81 389 PRO A C 1
ATOM 3022 O O . PRO A 1 389 ? -9.884 -4.756 -13.566 1.00 88.81 389 PRO A O 1
ATOM 3025 N N . SER A 1 390 ? -9.921 -5.948 -11.676 1.00 83.44 390 SER A N 1
ATOM 3026 C CA . SER A 1 390 ? -9.824 -4.784 -10.789 1.00 83.44 390 SER A CA 1
ATOM 3027 C C . SER A 1 390 ? -8.395 -4.248 -10.645 1.00 83.44 390 SER A C 1
ATOM 3029 O O . SER A 1 390 ? -8.180 -3.037 -10.693 1.00 83.44 390 SER A O 1
ATOM 3031 N N . CYS A 1 391 ? -7.401 -5.122 -10.448 1.00 79.50 391 CYS A N 1
ATOM 3032 C CA . CYS A 1 391 ? -6.036 -4.690 -10.111 1.00 79.50 391 CYS A CA 1
ATOM 3033 C C . CYS A 1 391 ? -4.954 -5.126 -11.105 1.00 79.50 391 CYS A C 1
ATOM 3035 O O . CYS A 1 391 ? -3.785 -4.771 -10.925 1.00 79.50 391 CYS A O 1
ATOM 3037 N N . ASN A 1 392 ? -5.332 -5.873 -12.145 1.00 84.06 392 ASN A N 1
ATOM 3038 C CA . ASN A 1 392 ? -4.462 -6.376 -13.206 1.00 84.06 392 ASN A CA 1
ATOM 3039 C C . ASN A 1 392 ? -3.254 -7.181 -12.680 1.00 84.06 392 ASN A C 1
ATOM 3041 O O . ASN A 1 392 ? -2.159 -7.140 -13.249 1.00 84.06 392 ASN A O 1
ATOM 3045 N N . VAL A 1 393 ? -3.438 -7.863 -11.543 1.00 84.00 393 VAL A N 1
ATOM 3046 C CA . VAL A 1 393 ? -2.486 -8.839 -11.001 1.00 84.00 393 VAL A CA 1
ATOM 3047 C C . VAL A 1 393 ? -2.718 -10.167 -11.715 1.00 84.00 393 VAL A C 1
ATOM 3049 O O . VAL A 1 393 ? -3.876 -10.582 -11.800 1.00 84.00 393 VAL A O 1
ATOM 3052 N N . PRO A 1 394 ? -1.657 -10.823 -12.215 1.00 87.06 394 PRO A N 1
ATOM 3053 C CA . PRO A 1 394 ? -1.785 -12.157 -12.769 1.00 87.06 394 PRO A CA 1
ATOM 3054 C C . PRO A 1 394 ? -2.176 -13.155 -11.688 1.00 87.06 394 PRO A C 1
ATOM 3056 O O . PRO A 1 394 ? -1.669 -13.131 -10.565 1.00 87.06 394 PRO A O 1
ATOM 3059 N N . THR A 1 395 ? -3.048 -14.063 -12.061 1.00 88.62 395 THR A N 1
ATOM 3060 C CA . THR A 1 395 ? -3.580 -15.123 -11.222 1.00 88.62 395 THR A CA 1
ATOM 3061 C C . THR A 1 395 ? -3.450 -16.420 -11.988 1.00 88.62 395 THR A C 1
ATOM 3063 O O . THR A 1 395 ? -3.689 -16.437 -13.191 1.00 88.62 395 THR A O 1
ATOM 3066 N N . ILE A 1 396 ? -3.060 -17.479 -11.286 1.00 87.56 396 ILE A N 1
ATOM 3067 C CA . ILE A 1 396 ? -3.011 -18.846 -11.802 1.00 87.56 396 ILE A CA 1
ATOM 3068 C C . ILE A 1 396 ? -4.126 -19.612 -11.099 1.00 87.56 396 ILE A C 1
ATOM 3070 O O . ILE A 1 396 ? -4.261 -19.513 -9.875 1.00 87.56 396 ILE A O 1
ATOM 3074 N N . ARG A 1 397 ? -4.933 -20.355 -11.855 1.00 86.81 397 ARG A N 1
ATOM 3075 C CA . ARG A 1 397 ? -5.959 -21.233 -11.292 1.00 86.81 397 ARG A CA 1
ATOM 3076 C C . ARG A 1 397 ? -5.295 -22.535 -10.865 1.00 86.81 397 ARG A C 1
ATOM 3078 O O . ARG A 1 397 ? -4.780 -23.270 -11.700 1.00 86.81 397 ARG A O 1
ATOM 3085 N N . SER A 1 398 ? -5.282 -22.807 -9.562 1.00 75.62 398 SER A N 1
ATOM 3086 C CA . SER A 1 398 ? -4.666 -24.024 -9.031 1.00 75.62 398 SER A CA 1
ATOM 3087 C C . SER A 1 398 ? -5.587 -25.248 -9.088 1.00 75.62 398 SER A C 1
ATOM 3089 O O . SER A 1 398 ? -5.048 -26.339 -9.218 1.00 75.62 398 SER A O 1
ATOM 3091 N N . GLN A 1 399 ? -6.927 -25.104 -9.015 1.00 74.56 399 GLN A N 1
ATOM 3092 C CA . GLN A 1 399 ? -7.913 -26.209 -9.083 1.00 74.56 399 GLN A CA 1
ATOM 3093 C C . GLN A 1 399 ? -9.316 -25.747 -9.551 1.00 74.56 399 GLN A C 1
ATOM 3095 O O . GLN A 1 399 ? -9.613 -24.553 -9.554 1.00 74.56 399 GLN A O 1
ATOM 3100 N N . GLY A 1 400 ? -10.172 -26.712 -9.927 1.00 75.69 400 GLY A N 1
ATOM 3101 C CA . GLY A 1 400 ? -11.417 -26.637 -10.719 1.00 75.69 400 GLY A CA 1
ATOM 3102 C C . GLY A 1 400 ? -12.550 -25.662 -10.346 1.00 75.69 400 GLY A C 1
ATOM 3103 O O . GLY A 1 400 ? -13.594 -25.705 -10.988 1.00 75.69 400 GLY A O 1
ATOM 3104 N N . CYS A 1 401 ? -12.378 -24.710 -9.429 1.00 87.25 401 CYS A N 1
ATOM 3105 C CA . CYS A 1 401 ? -13.350 -23.625 -9.249 1.00 87.25 401 CYS A CA 1
ATOM 3106 C C . CYS A 1 401 ? -13.128 -22.520 -10.295 1.00 87.25 401 CYS A C 1
ATOM 3108 O O . CYS A 1 401 ? -11.988 -22.117 -10.520 1.00 87.25 401 CYS A O 1
ATOM 3110 N N . THR A 1 402 ? -14.188 -22.035 -10.942 1.00 91.00 402 THR A N 1
ATOM 3111 C CA . THR A 1 402 ? -14.123 -20.846 -11.813 1.00 91.00 402 THR A CA 1
ATOM 3112 C C . THR A 1 402 ? -14.210 -19.553 -11.006 1.00 91.00 402 THR A C 1
ATOM 3114 O O . THR A 1 402 ? -13.667 -18.541 -11.421 1.00 91.00 402 THR A O 1
ATOM 3117 N N . SER A 1 403 ? -14.821 -19.561 -9.820 1.00 92.81 403 SER A N 1
ATOM 3118 C CA . SER A 1 403 ? -14.858 -18.383 -8.950 1.00 92.81 403 SER A CA 1
ATOM 3119 C C . SER A 1 403 ? -13.504 -18.160 -8.274 1.00 92.81 403 SER A C 1
ATOM 3121 O O . SER A 1 403 ? -13.068 -18.959 -7.443 1.00 92.81 403 SER A O 1
ATOM 3123 N N . MET A 1 404 ? -12.872 -17.030 -8.577 1.00 91.88 404 MET A N 1
ATOM 3124 C CA . MET A 1 404 ? -11.565 -16.632 -8.066 1.00 91.88 404 MET A CA 1
ATOM 3125 C C . MET A 1 404 ? -11.680 -15.385 -7.195 1.00 91.88 404 MET A C 1
ATOM 3127 O O . MET A 1 404 ? -12.436 -14.463 -7.490 1.00 91.88 404 MET A O 1
ATOM 3131 N N . VAL A 1 405 ? -10.873 -15.310 -6.137 1.00 85.56 405 VAL A N 1
ATOM 3132 C CA . VAL A 1 405 ? -10.705 -14.088 -5.338 1.00 85.56 405 VAL A CA 1
ATOM 3133 C C . VAL A 1 405 ? -9.265 -13.625 -5.479 1.00 85.56 405 VAL A C 1
ATOM 3135 O O . VAL A 1 405 ? -8.324 -14.321 -5.103 1.00 85.56 405 VAL A O 1
ATOM 3138 N N . CYS A 1 406 ? -9.071 -12.443 -6.058 1.00 84.69 406 CYS A N 1
ATOM 3139 C CA . CYS A 1 406 ? -7.744 -11.864 -6.210 1.00 84.69 406 CYS A CA 1
ATOM 3140 C C . CYS A 1 406 ? -7.180 -11.405 -4.856 1.00 84.69 406 CYS A C 1
ATOM 3142 O O . CYS A 1 406 ? -7.922 -11.015 -3.958 1.00 84.69 406 CYS A O 1
ATOM 3144 N N . VAL A 1 407 ? -5.853 -11.291 -4.750 1.00 78.50 407 VAL A N 1
ATOM 3145 C CA . VAL A 1 407 ? -5.153 -10.665 -3.611 1.00 78.50 407 VAL A CA 1
ATOM 3146 C C . VAL A 1 407 ? -5.533 -9.194 -3.366 1.00 78.50 407 VAL A C 1
ATOM 3148 O O . VAL A 1 407 ? -5.148 -8.608 -2.362 1.00 78.50 407 VAL A O 1
ATOM 3151 N N . CYS A 1 408 ? -6.272 -8.546 -4.269 1.00 73.50 408 CYS A N 1
ATOM 3152 C CA . CYS A 1 408 ? -6.863 -7.233 -3.995 1.00 73.50 408 CYS A CA 1
ATOM 3153 C C . CYS A 1 408 ? -8.247 -7.307 -3.322 1.00 73.50 408 CYS A C 1
ATOM 3155 O O . CYS A 1 408 ? -8.855 -6.266 -3.094 1.00 73.50 408 CYS A O 1
ATOM 3157 N N . GLY A 1 409 ? -8.762 -8.511 -3.053 1.00 77.56 409 GLY A N 1
ATOM 3158 C CA . GLY A 1 409 ? -10.094 -8.772 -2.502 1.00 77.56 409 GLY A CA 1
ATOM 3159 C C . GLY A 1 409 ? -11.230 -8.777 -3.532 1.00 77.56 409 GLY A C 1
ATOM 3160 O O . GLY A 1 409 ? -12.380 -8.978 -3.159 1.00 77.56 409 GLY A O 1
ATOM 3161 N N . HIS A 1 410 ? -10.942 -8.550 -4.817 1.00 85.56 410 HIS A N 1
ATOM 3162 C CA . HIS A 1 410 ? -11.957 -8.585 -5.872 1.00 85.56 410 HIS A CA 1
ATOM 3163 C C . HIS A 1 410 ? -12.252 -10.032 -6.282 1.00 85.56 410 HIS A C 1
ATOM 3165 O O . HIS A 1 410 ? -11.326 -10.754 -6.665 1.00 85.56 410 HIS A O 1
ATOM 3171 N N . GLY A 1 411 ? -13.521 -10.433 -6.199 1.00 88.06 411 GLY A N 1
ATOM 3172 C CA . GLY A 1 411 ? -14.017 -11.690 -6.759 1.00 88.06 411 GLY A CA 1
ATOM 3173 C C . GLY A 1 411 ? -14.306 -11.546 -8.253 1.00 88.06 411 GLY A C 1
ATOM 3174 O O . GLY A 1 411 ? -14.840 -10.518 -8.661 1.00 88.06 411 GLY A O 1
ATOM 3175 N N . TYR A 1 412 ? -13.935 -12.541 -9.054 1.00 94.19 412 TYR A N 1
ATOM 3176 C CA . TYR A 1 412 ? -14.212 -12.602 -10.493 1.00 94.19 412 TYR A CA 1
ATOM 3177 C C . TYR A 1 412 ? -14.300 -14.066 -10.954 1.00 94.19 412 TYR A C 1
ATOM 3179 O O . TYR A 1 412 ? -13.801 -14.963 -10.273 1.00 94.19 412 TYR A O 1
ATOM 3187 N N . GLU A 1 413 ? -14.942 -14.312 -12.093 1.00 94.31 413 GLU A N 1
ATOM 3188 C CA . GLU A 1 413 ? -15.016 -15.643 -12.701 1.00 94.31 413 GLU A CA 1
ATOM 3189 C C . GLU A 1 413 ? -13.861 -15.845 -13.683 1.00 94.31 413 GLU A C 1
ATOM 3191 O O . GLU A 1 413 ? -13.499 -14.947 -14.440 1.00 94.31 413 GLU A O 1
ATOM 3196 N N . TRP A 1 414 ? -13.264 -17.029 -13.637 1.00 92.38 414 TRP A N 1
ATOM 3197 C CA . TRP A 1 414 ? -12.203 -17.466 -14.521 1.00 92.38 414 TRP A CA 1
ATOM 3198 C C . TRP A 1 414 ? -12.803 -17.928 -15.841 1.00 92.38 414 TRP A C 1
ATOM 3200 O O . TRP A 1 414 ? -13.552 -18.907 -15.875 1.00 92.38 414 TRP A O 1
ATOM 3210 N N . GLU A 1 415 ? -12.443 -17.258 -16.929 1.00 89.56 415 GLU A N 1
ATOM 3211 C CA . GLU A 1 415 ? -12.894 -17.630 -18.269 1.00 89.56 415 GLU A CA 1
ATOM 3212 C C . GLU A 1 415 ? -12.237 -18.961 -18.672 1.00 89.56 415 GLU A C 1
ATOM 3214 O O . GLU A 1 415 ? -11.021 -19.054 -18.830 1.00 89.56 415 GLU A O 1
ATOM 3219 N N . VAL A 1 416 ? -13.008 -20.040 -18.785 1.00 83.75 416 VAL A N 1
ATOM 3220 C CA . VAL A 1 416 ? -12.476 -21.280 -19.360 1.00 83.75 416 VAL A CA 1
ATOM 3221 C C . VAL A 1 416 ? -12.312 -21.000 -20.848 1.00 83.75 416 VAL A C 1
ATOM 3223 O O . VAL A 1 416 ? -13.306 -20.847 -21.552 1.00 83.75 416 VAL A O 1
ATOM 3226 N N . GLY A 1 417 ? -11.068 -20.824 -21.302 1.00 73.62 417 GLY A N 1
ATOM 3227 C CA . GLY A 1 417 ? -10.792 -20.741 -22.731 1.00 73.62 417 GLY A CA 1
ATOM 3228 C C . GLY A 1 417 ? -11.379 -21.982 -23.396 1.00 73.62 417 GLY A C 1
ATOM 3229 O O . GLY A 1 417 ? -11.188 -23.083 -22.885 1.00 73.62 417 GLY A O 1
ATOM 3230 N N . SER A 1 418 ? -12.106 -21.798 -24.496 1.00 57.41 418 SER A N 1
ATOM 3231 C CA . SER A 1 418 ? -12.686 -22.880 -25.306 1.00 57.41 418 SER A CA 1
ATOM 3232 C C . SER A 1 418 ? -11.651 -23.867 -25.848 1.00 57.41 418 SER A C 1
ATOM 3234 O O . SER A 1 418 ? -12.029 -24.881 -26.410 1.00 57.41 418 SER A O 1
ATOM 3236 N N . ASP A 1 419 ? -10.366 -23.556 -25.687 1.00 56.44 419 ASP A N 1
ATOM 3237 C CA . ASP A 1 419 ? -9.242 -2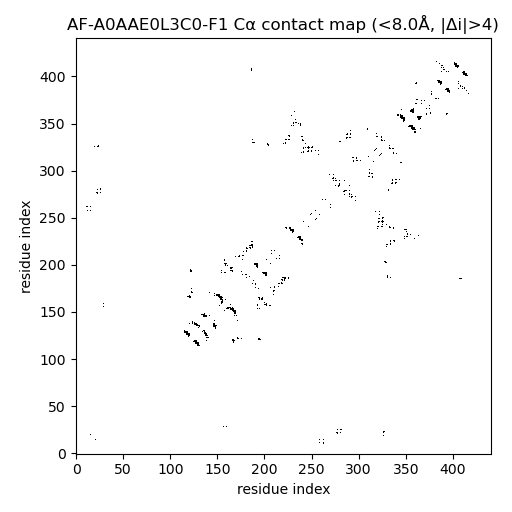4.253 -26.304 1.00 56.44 419 ASP A CA 1
ATOM 3238 C C . ASP A 1 419 ? -8.779 -25.474 -25.491 1.00 56.44 419 ASP A C 1
ATOM 3240 O O . ASP A 1 419 ? -7.823 -26.136 -25.879 1.00 56.44 419 ASP A O 1
ATOM 3244 N N . TYR A 1 420 ? -9.460 -25.800 -24.386 1.00 57.72 420 TYR A N 1
ATOM 3245 C CA . TYR A 1 420 ? -9.532 -27.191 -23.934 1.00 57.72 420 TYR A CA 1
ATOM 3246 C C . TYR A 1 420 ? -10.596 -27.887 -24.788 1.00 57.72 420 TYR A C 1
ATOM 3248 O O . TYR A 1 420 ? -11.642 -28.291 -24.287 1.00 57.72 420 TYR A O 1
ATOM 3256 N N . GLU A 1 421 ? -10.377 -27.930 -26.104 1.00 56.62 421 GLU A N 1
ATOM 3257 C CA . GLU A 1 421 ? -10.941 -29.029 -26.874 1.00 56.62 421 GLU A CA 1
ATOM 3258 C C . GLU A 1 421 ? -10.285 -30.256 -26.257 1.00 56.62 421 GLU A C 1
ATOM 3260 O O . GLU A 1 421 ? -9.058 -30.332 -26.200 1.00 56.62 421 GLU A O 1
ATOM 3265 N N . ASP A 1 422 ? -11.104 -31.089 -25.622 1.00 54.78 422 ASP A N 1
ATOM 3266 C CA . ASP A 1 422 ? -10.668 -32.311 -24.982 1.00 54.78 422 ASP A CA 1
ATOM 3267 C C . ASP A 1 422 ? -9.823 -33.092 -26.002 1.00 54.78 422 ASP A C 1
ATOM 3269 O O . ASP A 1 422 ? -10.359 -33.789 -26.858 1.00 54.78 422 ASP A O 1
ATOM 3273 N N . ASP A 1 423 ? -8.493 -33.027 -25.874 1.00 56.62 423 ASP A N 1
ATOM 3274 C CA . ASP A 1 423 ? -7.567 -34.048 -26.378 1.00 56.62 423 ASP A CA 1
ATOM 3275 C C . ASP A 1 423 ? -7.761 -35.356 -25.567 1.00 56.62 423 ASP A C 1
ATOM 3277 O O . ASP A 1 423 ? -6.833 -36.147 -25.393 1.00 56.62 423 ASP A O 1
ATOM 3281 N N . ASP A 1 424 ? -8.989 -35.624 -25.103 1.00 56.44 424 ASP A N 1
ATOM 3282 C CA . ASP A 1 424 ? -9.560 -36.959 -24.993 1.00 56.44 424 ASP A CA 1
ATOM 3283 C C . ASP A 1 424 ? -9.755 -37.491 -26.431 1.00 56.44 424 ASP A C 1
ATOM 3285 O O . ASP A 1 424 ? -10.835 -37.912 -26.844 1.00 56.44 424 ASP A O 1
ATOM 3289 N N . ASP A 1 425 ? -8.681 -37.481 -27.229 1.00 56.34 425 ASP A N 1
ATOM 3290 C CA . ASP A 1 425 ? -8.500 -38.503 -28.242 1.00 56.34 425 ASP A CA 1
ATOM 3291 C C . ASP A 1 425 ? -8.338 -39.785 -27.428 1.00 56.34 425 ASP A C 1
ATOM 3293 O O . ASP A 1 425 ? -7.240 -40.162 -27.002 1.00 56.34 425 ASP A O 1
ATOM 3297 N N . ASP A 1 426 ? -9.497 -40.385 -27.159 1.00 57.56 426 ASP A N 1
ATOM 3298 C CA . ASP A 1 426 ? -9.754 -41.768 -26.806 1.00 57.56 426 ASP A CA 1
ATOM 3299 C C . ASP A 1 426 ? -8.964 -42.690 -27.756 1.00 57.56 426 ASP A C 1
ATOM 3301 O O . ASP A 1 426 ? -9.518 -43.441 -28.562 1.00 57.56 426 ASP A O 1
ATOM 3305 N N . ASN A 1 427 ? -7.634 -42.698 -27.651 1.00 56.34 427 ASN A N 1
ATOM 3306 C CA . ASN A 1 427 ? -6.854 -43.891 -27.907 1.00 56.34 427 ASN A CA 1
ATOM 3307 C C . ASN A 1 427 ? -7.141 -44.819 -26.736 1.00 56.34 427 ASN A C 1
ATOM 3309 O O . ASN A 1 427 ? -6.356 -44.981 -25.801 1.00 56.34 427 ASN A O 1
ATOM 3313 N N . ASP A 1 428 ? -8.330 -45.402 -26.852 1.00 56.66 428 ASP A N 1
ATOM 3314 C CA . ASP A 1 428 ? -8.765 -46.716 -26.425 1.00 56.66 428 ASP A CA 1
ATOM 3315 C C . ASP A 1 428 ? -7.704 -47.748 -26.876 1.00 56.66 428 ASP A C 1
ATOM 3317 O O . ASP A 1 428 ? -7.929 -48.625 -27.716 1.00 56.66 428 ASP A O 1
ATOM 3321 N N . ASP A 1 429 ? -6.482 -47.625 -26.341 1.00 56.56 429 ASP A N 1
ATOM 3322 C CA . ASP A 1 429 ? -5.476 -48.671 -26.361 1.00 56.56 429 ASP A CA 1
ATOM 3323 C C . ASP A 1 429 ? -5.981 -49.720 -25.381 1.00 56.56 429 ASP A C 1
ATOM 3325 O O . ASP A 1 429 ? -5.659 -49.775 -24.192 1.00 56.56 429 ASP A O 1
ATOM 3329 N N . SER A 1 430 ? -6.873 -50.526 -25.937 1.00 58.84 430 SER A N 1
ATOM 3330 C CA . SER A 1 430 ? -7.316 -51.838 -25.508 1.00 58.84 430 SER A CA 1
ATOM 3331 C C . SER A 1 430 ? -6.116 -52.796 -25.450 1.00 58.84 430 SER A C 1
ATOM 3333 O O . SER A 1 430 ? -6.106 -53.877 -26.040 1.00 58.84 430 SER A O 1
ATOM 3335 N N . GLY A 1 431 ? -5.087 -52.396 -24.699 1.00 53.69 431 GLY A N 1
ATOM 3336 C CA . GLY A 1 431 ? -3.944 -53.186 -24.298 1.00 53.69 431 GLY A CA 1
ATOM 3337 C C . GLY A 1 431 ? -4.441 -54.308 -23.408 1.00 53.69 431 GLY A C 1
ATOM 3338 O O . GLY A 1 431 ? -4.683 -54.132 -22.213 1.00 53.69 431 GLY A O 1
ATOM 3339 N N . GLY A 1 432 ? -4.652 -55.457 -24.045 1.00 53.31 432 GLY A N 1
ATOM 3340 C CA . GLY A 1 432 ? -5.106 -56.684 -23.429 1.00 53.31 432 GLY A CA 1
ATOM 3341 C C . GLY A 1 432 ? -4.360 -56.977 -22.133 1.00 53.31 432 GLY A C 1
ATOM 3342 O O . GLY A 1 432 ? -3.131 -57.006 -22.076 1.00 53.31 432 GLY A O 1
ATOM 3343 N N . TRP A 1 433 ? -5.144 -57.245 -21.094 1.00 57.66 433 TRP A N 1
ATOM 3344 C CA . TRP A 1 433 ? -4.699 -57.995 -19.935 1.00 57.66 433 TRP A CA 1
ATOM 3345 C C . TRP A 1 433 ? -4.127 -59.333 -20.419 1.00 57.66 433 TRP A C 1
ATOM 3347 O O . TRP A 1 433 ? -4.873 -60.272 -20.694 1.00 57.66 433 TRP A O 1
ATOM 3357 N N . HIS A 1 434 ? -2.803 -59.417 -20.551 1.00 54.16 434 HIS A N 1
ATOM 3358 C CA . HIS A 1 434 ? -2.119 -60.697 -20.644 1.00 54.16 434 HIS A CA 1
ATOM 3359 C C . HIS A 1 434 ? -2.272 -61.397 -19.294 1.00 54.16 434 HIS A C 1
ATOM 3361 O O . HIS A 1 434 ? -1.639 -61.041 -18.301 1.00 54.16 434 HIS A O 1
ATOM 3367 N N . SER A 1 435 ? -3.187 -62.360 -19.279 1.00 57.66 435 SER A N 1
ATOM 3368 C CA . SER A 1 435 ? -3.344 -63.366 -18.243 1.00 57.66 435 SER A CA 1
ATOM 3369 C C . SER A 1 435 ? -2.028 -64.109 -18.019 1.00 57.66 435 SER A C 1
ATOM 3371 O O . SER A 1 435 ? -1.464 -64.655 -18.962 1.00 57.66 435 SER A O 1
ATOM 3373 N N . GLU A 1 436 ? -1.585 -64.090 -16.764 1.00 59.06 436 GLU A N 1
ATOM 3374 C CA . GLU A 1 436 ? -0.943 -65.181 -16.024 1.00 59.06 436 GLU A CA 1
ATOM 3375 C C . GLU A 1 436 ? -0.431 -66.365 -16.868 1.00 59.06 436 GLU A C 1
ATOM 3377 O O . GLU A 1 436 ? -1.196 -67.261 -17.218 1.00 59.06 436 GLU A O 1
ATOM 3382 N N . GLU A 1 437 ? 0.884 -66.428 -17.090 1.00 58.34 437 GLU A N 1
ATOM 3383 C CA . GLU A 1 437 ? 1.580 -67.703 -17.283 1.00 58.34 437 GLU A CA 1
ATOM 3384 C C . GLU A 1 437 ? 2.435 -67.997 -16.043 1.00 58.34 437 GLU A C 1
ATOM 3386 O O . GLU A 1 437 ? 3.410 -67.313 -15.734 1.00 58.34 437 GLU A O 1
ATOM 3391 N N . GLU A 1 438 ? 1.940 -68.985 -15.297 1.00 61.31 438 GLU A N 1
ATOM 3392 C CA . GLU A 1 438 ? 2.658 -70.045 -14.588 1.00 61.31 438 GLU A CA 1
ATOM 3393 C C . GLU A 1 438 ? 4.140 -69.813 -14.254 1.00 61.31 438 GLU A C 1
ATOM 3395 O O . GLU A 1 438 ? 5.027 -69.922 -15.098 1.00 61.31 438 GLU A O 1
ATOM 3400 N N . TYR A 1 439 ? 4.418 -69.683 -12.955 1.00 60.28 439 TYR A N 1
ATOM 3401 C CA . TYR A 1 439 ? 5.695 -70.108 -12.388 1.00 60.28 439 TYR A CA 1
ATOM 3402 C C . TYR A 1 439 ? 5.466 -71.412 -11.614 1.00 60.28 439 TYR A C 1
ATOM 3404 O O . TYR A 1 439 ? 4.934 -71.403 -10.502 1.00 60.28 439 TYR A O 1
ATOM 3412 N N . SER A 1 440 ? 5.831 -72.526 -12.248 1.00 68.25 440 SER A N 1
ATOM 3413 C CA . SER A 1 440 ? 6.072 -73.818 -11.602 1.00 68.25 440 SER A CA 1
ATOM 3414 C C . SER A 1 440 ? 7.583 -74.077 -11.571 1.00 68.25 440 SER A C 1
ATOM 3416 O O . SER A 1 440 ? 8.278 -73.705 -12.517 1.00 68.25 440 SER A O 1
ATOM 3418 N N . ASP A 1 441 ? 8.006 -74.762 -10.505 1.00 62.69 441 ASP A N 1
ATOM 3419 C CA . ASP A 1 441 ? 9.348 -75.228 -10.094 1.00 62.69 441 ASP A CA 1
ATOM 3420 C C . ASP A 1 441 ? 10.272 -74.270 -9.317 1.00 62.69 441 ASP A C 1
ATOM 3422 O O . ASP A 1 441 ? 10.837 -73.304 -9.882 1.00 62.69 441 ASP A O 1
#

Sequence (441 aa):
MDTVSPTNVKHAAAQNLELVRSISADQTRGNTTLKEAPAKKTVTVLEAPAGHSSGMQVVTRSLSSECRLTLVPGKMEPVEAAPVTPKFAASVTLTYGNQVVVPSENCGEAKVAQEASPVQCAICLETTTVVQPGGRCACTSCESTPCYTSDLHQGEQLCESPECSLKCCHQCLMDYLKTKVQESRFTCVAIKCPAPDCARHIPTKTWRRFVAPDVYMMYYESAKAALSMRCIECDDTQSRLVEDDVAEQARTKLTDRNKEFLLQLADKDRKKLQRACKRYARRTLEANAVVEVLAEVFAAGRCEDEDDQKPPRELEKLMNYVIPAQLEDVERRAGLQLAFLRRFPKVHYRCCRNVRVCFKCKMAGHHPGQTCQDRMRAEYKDHNIQYCPSCNVPTIRSQGCTSMVCVCGHGYEWEVGSDYEDDDDDNDDSGGWHSEEEYSD

Radius of gyration: 32.38 Å; Cα contacts (8 Å, |Δi|>4): 471; chains: 1; bounding box: 77×111×90 Å

Solvent-accessible surface area (backbone atoms only — not comparable to full-atom values): 28130 Å² total; per-residue (Å²): 135,84,79,78,57,74,68,59,53,56,55,52,51,56,55,44,54,44,50,58,42,45,46,45,47,69,72,54,78,73,72,82,83,77,90,77,81,87,82,88,80,86,85,82,87,78,89,79,85,90,82,84,90,81,93,76,92,80,86,83,79,89,74,84,94,81,80,92,82,86,87,76,96,73,90,85,80,91,80,85,90,82,90,82,90,80,92,77,90,79,86,84,81,87,86,79,82,97,72,92,79,78,88,79,92,71,96,70,80,86,73,81,76,77,82,62,75,67,48,56,27,51,80,73,69,30,68,22,56,72,48,64,101,89,39,62,38,54,49,74,82,43,80,86,53,78,42,77,70,93,58,65,46,48,23,39,79,46,40,64,31,92,84,37,83,30,32,32,48,60,65,64,50,32,53,52,51,49,50,52,42,64,72,26,58,57,42,30,61,83,48,60,40,73,29,91,90,33,86,41,53,36,49,54,81,56,53,51,76,65,45,59,71,68,57,49,48,53,36,52,49,10,31,32,53,65,38,43,47,66,36,92,87,76,63,52,70,49,58,64,52,70,47,71,68,58,16,52,47,43,65,76,56,60,43,69,67,60,52,50,54,62,59,71,43,56,70,69,48,48,51,50,50,49,53,41,50,40,31,37,76,71,66,76,42,56,44,57,62,42,43,52,52,50,52,57,65,58,42,80,84,66,61,93,86,56,61,82,44,49,63,50,70,66,57,48,56,35,56,62,46,58,58,40,27,53,40,84,37,62,47,61,25,35,46,38,50,48,36,42,36,58,62,30,20,61,43,50,42,86,90,48,67,89,43,42,26,23,63,71,68,68,42,85,35,69,65,82,99,49,53,64,64,56,55,44,50,70,72,46,77,62,88,59,63,50,58,40,90,88,78,66,47,79,43,69,77,89,64,97,66,45,75,41,70,42,77,86,71,52,71,49,75,57,80,77,66,79,80,71,61,72,79,72,71,76,76,76,73,79,73,71,84,79,75,84,80,83,90,80,137

Nearest PDB structures (foldseek):
  1wim-assembly1_A  TM=6.980E-01  e=1.635E-02  Homo sapiens

Mean predicted aligned error: 15.3 Å